Protein 6O3Y (pdb70)

Organism: Saccharomyces cerevisiae (strain ATCC 204508 / S288c) (NCBI:txid559292)

Secondary structure (DSSP, 8-state):
--HHHHHHHHHGGGG-SSS--HHHHHHHHHHHHH-GGGHHHHHHHHHHHHHHS-GGGHHHHHHHHHHHHHHHHHHHHHHT---TTSTTSHHHHHHHHHHHHHHHHHHHHHTS-HHHHHHHHHHHHHHHHHT-S-HHHHHHHHHHH--/--HHHHHHHHHHGGG-SSS--HHHHHHHHHHHHH-GGGHHHHHHHHHHHHHHS-GGGHHHHHHHHHHHHHHHHHH---TTSHHHHHHHHHTTHHHHHHHHHHHS-HHHHHHHHHHHHHHHHH-SS-HHHHHHHHHH-/--HHHHHHHHHGGGGSSSS--HHHHHHHHHHHHH-GGGHHHHHHHHHHHHHHS-GGGHHHHHHHHHHHHHHHHHHHHHTT---TTSSSSHHHHHHHHHHHHHHHHHHHHHTS-HHHHHHHHHHHHHHHHHT-S-HHHHHHHHHHT-/--PPP--/------/--PPP--

Foldseek 3Di:
DDVVVLVVLQVVLLVPPQLDDVVSLVVLQVVCVVQLQPNVVVLVVLVVCLVDHDLSNNLNSVVSCVSNLVVLVVVCVVVVDCPCPDRSHSNVSLNVCQVCVLVSLVSNCVSHDPVSVVVVVVVLVVCCVSVSYDVVSSVVVCVVRPD/DDVVVLVVLLVCLLVPPQLDDPVSLVVLQVRCVVQLQQVPVVLVVLLVCLVDPALNNNLRSVVSCVSNLVVLVVVVCPGSHSVVSLVVCQVCVLVSLLVNCVSHDPVSVVVVVVVLVVCCVVVSYPVVSSCVSVVVD/DDVVVLLVLLVCLLVPPQSDDPVSLVVNQVVCVVQLQQLVVVLVSLVVSLVPHDLSNNLNSVVSVVRNLVVLLVVCVVVVDCPCCDGSHSNVSLVVCQVCVLVSLCSNCVSYDPVSVVVSVVVLVVCCVSVSHPNVSSCVVVVPRD/DDDDDPD/DDDDDD/DDDDDDD

Sequence (450 aa):
MDFQNFVATLESFKDLKSGISGSRIKKLTTYALDHIDIESKIISLIIDYSRLCPDSHKLGSLYIIDSIGRAYLDETRSNSNSSSNKPGTCAHAINTLGEVIQELLSDAIAKSNQDHKEKIRMLLDIWDRSGLFQKSYLNAIRSKCFAMDFQNFVATLESFKDLKSGISGSRIKKLTTYALDHIDIESKIISLIIDYSRLCPDSHKLGSLYIIDSIGRAYLDETRKPGTCAHAINTLGEVIQELLSDAIAKSNQDHKEKIRMLLDIWDRSGLFQKSYLNAIRSKCMDFQNFVATLESFKDLKSGISGSRIKKLTTYALDHIDIESKIISLIIDYSRLCPDSHKLGSLYIIDSIGRAYLDETRSNSNSSSNKPGTCAHAINTLGEVIQELLSDAIAKSNQDHKEKIRMLLDIWDRSGLFQKSYLNAIRSKCFEDPYDLNEDPYDLEDPYDLN

Nearest PDB structures (foldseek):
  6o3y-assembly3_C  TM=1.007E+00  e=1.760E-20  Saccharomyces cerevisiae
  6o3w-assembly1_A  TM=9.894E-01  e=4.766E-18  Saccharomyces cerevisiae
  6o3w-assembly2_B  TM=9.946E-01  e=2.378E-17  Saccharomyces cerevisiae
  3clj-assembly1_A  TM=9.641E-01  e=4.154E-15  unclassified
  6gc3-assembly1_A  TM=9.021E-01  e=4.304E-14  Saccharomyces cerevisiae S288C

B-factor: mean 40.86, std 17.45, range [3.85, 123.14]

InterPro domains:
  IPR000504 RNA recognition motif domain [PF00076] (341-396)
  IPR000504 RNA recognition motif domain [PS50102] (339-409)
  IPR000504 RNA recognition motif domain [SM00360] (340-405)
  IPR006569 CID domain [PF04818] (20-144)
  IPR006569 CID domain [PS51391] (1-153)
  IPR006569 CID domain [SM00582] (9-150)
  IPR008942 ENTH/VHS [G3DSA:1.25.40.90] (5-160)
  IPR008942 ENTH/VHS [SSF48464] (10-152)
  IPR012677 Nucleotide-binding alpha-beta plait domain superfamily [G3DSA:3.30.70.330] (330-415)
  IPR034894 Nrd1/Seb1, RNA recognition motif [cd12331] (336-412)
  IPR035979 RNA-binding domain superfamily [SSF54928] (332-414)
  IPR048892 Nrd1/Seb1, domain 2 [PF21380] (407-462)

Solvent-accessible surface area: 21138 Å² total; per-residue (Å²): 107,40,32,118,66,0,33,50,12,4,109,26,0,148,110,48,196,37,0,23,6,15,67,76,1,150,112,0,18,57,8,0,49,40,47,0,28,52,0,57,110,0,1,52,47,1,6,49,32,2,105,143,14,69,74,56,11,2,1,0,1,0,8,0,0,0,18,0,0,38,19,0,15,88,32,21,151,87,18,103,45,99,21,47,125,112,95,12,2,5,10,43,0,20,60,35,0,10,134,26,0,66,87,5,0,55,43,0,8,69,91,11,93,146,78,27,58,90,84,0,80,74,0,0,58,41,0,52,221,25,28,6,6,117,98,63,80,2,73,51,8,63,88,185,53,20,127,97,80,23,86,63,0,6,56,14,1,44,39,0,104,129,44,202,40,1,22,5,12,70,80,1,152,94,0,18,70,8,0,59,93,58,29,112,72,0,50,106,0,0,35,4,2,9,1,9,3,23,21,6,40,70,56,12,2,1,1,1,0,10,1,0,0,20,0,0,62,20,0,21,94,107,68,188,148,104,26,56,15,42,50,0,21,86,34,0,9,92,29,0,18,48,4,1,60,40,0,17,77,63,11,92,141,74,25,65,80,72,1,140,70,0,8,67,39,0,58,217,27,32,9,4,52,64,7,12,4,40,14,15,83,86,143,89,124,38,15,91,77,0,7,51,24,0,43,33,0,100,119,39,193,27,0,15,3,16,54,70,2,145,107,0,19,69,10,0,57,97,54,43,106,52,0,53,93,0,0,31,0,1,8,4,9,2,20,21,4,39,58,64,12,6,0,0,0,0,11,0,0,0,19,1,0,50,18,0,14,85,62,18,147,89,92,110,60,101,50,42,126,136,93,29,26,12,9,34,0,18,56,45,0,6,112,27,0,70,45,4,0,30,26,0,16,79,105,21,95,135,83,27,57,90,77,0,81,82,0,0,56,41,0,51,230,25,31,7,4,109,119,58,40,1,72,53,4,73,99,132,32,64,167,64,84,31,106,57,150,167,65,75,42,127,97,160,62,94,38,124,50,162

Structure (mmCIF, N/CA/C/O backbone):
data_6O3Y
#
_entry.id   6O3Y
#
_cell.length_a   98.671
_cell.length_b   103.046
_cell.length_c   115.365
_cell.angle_alpha   90.00
_cell.angle_beta   90.00
_cell.angle_gamma   90.00
#
_symmetry.space_group_name_H-M   'C 2 2 21'
#
loop_
_entity.id
_entity.type
_entity.pdbx_description
1 polymer 'Protein NRD1'
2 polymer 'Helicase SEN1'
3 non-polymer 'CHLORIDE ION'
#
loop_
_atom_site.group_PDB
_atom_site.id
_atom_site.type_symbol
_atom_site.label_atom_id
_atom_site.label_alt_id
_atom_site.label_comp_id
_atom_site.label_asym_id
_atom_site.label_entity_id
_atom_site.label_seq_id
_atom_site.pdbx_PDB_ins_code
_atom_site.Cartn_x
_atom_site.Cartn_y
_atom_site.Cartn_z
_atom_site.occupancy
_atom_site.B_iso_or_equiv
_atom_site.auth_seq_id
_atom_site.auth_comp_id
_atom_site.auth_asym_id
_atom_site.auth_atom_id
_atom_site.pdbx_PDB_model_num
ATOM 1 N N . MET A 1 21 ? 44.780 124.254 0.287 1.00 24.60 5 MET A N 1
ATOM 2 C CA . MET A 1 21 ? 45.290 122.888 0.343 1.00 24.79 5 MET A CA 1
ATOM 3 C C . MET A 1 21 ? 44.194 121.969 -0.170 1.00 30.70 5 MET A C 1
ATOM 4 O O . MET A 1 21 ? 43.066 122.030 0.303 1.00 31.74 5 MET A O 1
ATOM 9 N N . ASP A 1 22 ? 44.499 121.140 -1.157 1.00 35.87 6 ASP A N 1
ATOM 10 C CA . ASP A 1 22 ? 43.522 120.203 -1.678 1.00 30.39 6 ASP A CA 1
ATOM 11 C C . ASP A 1 22 ? 44.089 118.801 -1.548 1.00 30.47 6 ASP A C 1
ATOM 12 O O . ASP A 1 22 ? 45.235 118.608 -1.136 1.00 35.08 6 ASP A O 1
ATOM 17 N N . PHE A 1 23 ? 43.277 117.815 -1.927 1.00 31.02 7 PHE A N 1
ATOM 18 C CA . PHE A 1 23 ? 43.644 116.442 -1.639 1.00 17.27 7 PHE A CA 1
ATOM 19 C C . PHE A 1 23 ? 44.979 116.098 -2.254 1.00 24.79 7 PHE A C 1
ATOM 20 O O . PHE A 1 23 ? 45.710 115.257 -1.722 1.00 30.55 7 PHE A O 1
ATOM 28 N N . GLN A 1 24 ? 45.331 116.747 -3.358 1.00 23.99 8 GLN A N 1
ATOM 29 C CA . GLN A 1 24 ? 46.623 116.443 -3.957 1.00 29.88 8 GLN A CA 1
ATOM 30 C C . GLN A 1 24 ? 47.758 116.883 -3.045 1.00 30.79 8 GLN A C 1
ATOM 31 O O . GLN A 1 24 ? 48.807 116.230 -3.013 1.00 18.92 8 GLN A O 1
ATOM 37 N N . ASN A 1 25 ? 47.544 117.930 -2.239 1.00 25.42 9 ASN A N 1
ATOM 38 C CA . ASN A 1 25 ? 48.591 118.314 -1.311 1.00 26.65 9 ASN A CA 1
ATOM 39 C C . ASN A 1 25 ? 48.635 117.384 -0.124 1.00 34.69 9 ASN A C 1
ATOM 40 O O . ASN A 1 25 ? 49.725 117.136 0.403 1.00 32.68 9 ASN A O 1
ATOM 45 N N . PHE A 1 26 ? 47.506 116.749 0.203 1.00 33.56 10 PHE A N 1
ATOM 46 C CA . PHE A 1 26 ? 47.524 115.707 1.217 1.00 15.30 10 PHE A CA 1
ATOM 47 C C . PHE A 1 26 ? 48.333 114.522 0.711 1.00 33.35 10 PHE A C 1
ATOM 48 O O . PHE A 1 26 ? 49.247 114.045 1.389 1.00 33.98 10 PHE A O 1
ATOM 56 N N . VAL A 1 27 ? 48.069 114.093 -0.522 1.00 25.52 11 VAL A N 1
ATOM 57 C CA . VAL A 1 27 ? 48.844 112.997 -1.086 1.00 18.95 11 VAL A CA 1
ATOM 58 C C . VAL A 1 27 ? 50.301 113.404 -1.162 1.00 40.24 11 VAL A C 1
ATOM 59 O O . VAL A 1 27 ? 51.188 112.724 -0.631 1.00 41.62 11 VAL A O 1
ATOM 63 N N . ALA A 1 28 ? 50.559 114.578 -1.739 1.00 30.98 12 ALA A N 1
ATOM 64 C CA . ALA A 1 28 ? 51.933 115.033 -1.912 1.00 24.37 12 ALA A CA 1
ATOM 65 C C . ALA A 1 28 ? 52.631 115.157 -0.573 1.00 19.16 12 ALA A C 1
ATOM 66 O O . ALA A 1 28 ? 53.764 114.697 -0.417 1.00 13.05 12 ALA A O 1
ATOM 68 N N . THR A 1 29 ? 51.953 115.766 0.412 1.00 13.95 13 THR A N 1
ATOM 69 C CA . THR A 1 29 ? 52.526 115.866 1.756 1.00 25.46 13 THR A CA 1
ATOM 70 C C . THR A 1 29 ? 52.887 114.491 2.283 1.00 20.06 13 THR A C 1
ATOM 71 O O . THR A 1 29 ? 54.027 114.241 2.690 1.00 16.52 13 THR A O 1
ATOM 75 N N . LEU A 1 30 ? 51.932 113.568 2.200 1.00 15.17 14 LEU A N 1
ATOM 76 C CA . LEU A 1 30 ? 52.128 112.210 2.671 1.00 12.24 14 LEU A CA 1
ATOM 77 C C . LEU A 1 30 ? 53.167 111.475 1.837 1.00 38.71 14 LEU A C 1
ATOM 78 O O . LEU A 1 30 ? 53.914 110.648 2.368 1.00 36.75 14 LEU A O 1
ATOM 83 N N . GLU A 1 31 ? 53.243 111.768 0.535 1.00 30.36 15 GLU A N 1
ATOM 84 C CA . GLU A 1 31 ? 54.273 111.151 -0.296 1.00 20.82 15 GLU A CA 1
ATOM 85 C C . GLU A 1 31 ? 55.652 111.636 0.096 1.00 15.51 15 GLU A C 1
ATOM 86 O O . GLU A 1 31 ? 56.639 110.926 -0.113 1.00 10.64 15 GLU A O 1
ATOM 92 N N . SER A 1 32 ? 55.743 112.852 0.633 1.00 26.64 16 SER A N 1
ATOM 93 C CA . SER A 1 32 ? 57.041 113.411 0.964 1.00 23.84 16 SER A CA 1
ATOM 94 C C . SER A 1 32 ? 57.607 112.837 2.243 1.00 22.94 16 SER A C 1
ATOM 95 O O . SER A 1 32 ? 58.795 113.032 2.499 1.00 25.46 16 SER A O 1
ATOM 98 N N . PHE A 1 33 ? 56.832 112.060 3.008 1.00 21.57 17 PHE A N 1
ATOM 99 C CA . PHE A 1 33 ? 57.450 111.462 4.182 1.00 17.10 17 PHE A CA 1
ATOM 100 C C . PHE A 1 33 ? 58.508 110.455 3.783 1.00 24.21 17 PHE A C 1
ATOM 101 O O . PHE A 1 33 ? 59.316 110.055 4.625 1.00 49.45 17 PHE A O 1
ATOM 109 N N . LYS A 1 34 ? 58.552 110.083 2.512 1.00 11.09 18 LYS A N 1
ATOM 110 C CA . LYS A 1 34 ? 59.515 109.096 2.055 1.00 16.55 18 LYS A CA 1
ATOM 111 C C . LYS A 1 34 ? 60.918 109.657 1.975 1.00 21.77 18 LYS A C 1
ATOM 112 O O . LYS A 1 34 ? 61.867 108.881 2.097 1.00 32.20 18 LYS A O 1
ATOM 118 N N . ASP A 1 35 ? 61.076 110.986 1.857 1.00 31.18 19 ASP A N 1
ATOM 119 C CA . ASP A 1 35 ? 62.400 111.613 1.863 1.00 49.95 19 ASP A CA 1
ATOM 120 C C . ASP A 1 35 ? 62.909 111.927 3.264 1.00 32.00 19 ASP A C 1
ATOM 121 O O . ASP A 1 35 ? 64.012 112.454 3.398 1.00 28.85 19 ASP A O 1
ATOM 126 N N . LEU A 1 36 ? 62.166 111.579 4.302 1.00 28.56 20 LEU A N 1
ATOM 127 C CA . LEU A 1 36 ? 62.557 111.841 5.680 1.00 18.35 20 LEU A CA 1
ATOM 128 C C . LEU A 1 36 ? 63.200 110.582 6.241 1.00 13.12 20 LEU A C 1
ATOM 129 O O . LEU A 1 36 ? 62.558 109.530 6.280 1.00 14.14 20 LEU A O 1
ATOM 134 N N . LYS A 1 37 ? 64.458 110.696 6.690 1.00 17.82 21 LYS A N 1
ATOM 135 C CA . LYS A 1 37 ? 65.180 109.534 7.222 1.00 22.94 21 LYS A CA 1
ATOM 136 C C . LYS A 1 37 ? 64.393 108.847 8.338 1.00 23.41 21 LYS A C 1
ATOM 137 O O . LYS A 1 37 ? 64.235 107.620 8.337 1.00 26.45 21 LYS A O 1
ATOM 143 N N . SER A 1 38 ? 63.888 109.638 9.296 1.00 15.12 22 SER A N 1
ATOM 144 C CA . SER A 1 38 ? 63.122 109.120 10.426 1.00 16.69 22 SER A CA 1
ATOM 145 C C . SER A 1 38 ? 61.730 108.644 10.036 1.00 36.37 22 SER A C 1
ATOM 146 O O . SER A 1 38 ? 61.212 107.698 10.642 1.00 59.82 22 SER A O 1
ATOM 149 N N . GLY A 1 39 ? 61.097 109.305 9.072 1.00 39.04 23 GLY A N 1
ATOM 150 C CA . GLY A 1 39 ? 59.692 109.121 8.799 1.00 8.09 23 GLY A CA 1
ATOM 151 C C . GLY A 1 39 ? 58.785 109.924 9.691 1.00 34.96 23 GLY A C 1
ATOM 152 O O . GLY A 1 39 ? 57.580 109.664 9.710 1.00 41.60 23 GLY A O 1
ATOM 153 N N . ILE A 1 40 ? 59.323 110.908 10.414 1.00 30.12 24 ILE A N 1
ATOM 154 C CA . ILE A 1 40 ? 58.580 111.670 11.416 1.00 22.93 24 ILE A CA 1
ATOM 155 C C . ILE A 1 40 ? 58.769 113.155 11.152 1.00 32.62 24 ILE A C 1
ATOM 156 O O . ILE A 1 40 ? 59.904 113.627 11.050 1.00 46.09 24 ILE A O 1
ATOM 161 N N . SER A 1 41 ? 57.657 113.890 11.076 1.00 29.24 25 SER A N 1
ATOM 162 C CA . SER A 1 41 ? 57.666 115.343 10.945 1.00 16.15 25 SER A CA 1
ATOM 163 C C . SER A 1 41 ? 56.380 115.864 11.567 1.00 32.87 25 SER A C 1
ATOM 164 O O . SER A 1 41 ? 55.293 115.660 11.019 1.00 42.33 25 SER A O 1
ATOM 167 N N . GLY A 1 42 ? 56.502 116.527 12.709 1.00 11.82 26 GLY A N 1
ATOM 168 C CA . GLY A 1 42 ? 55.320 116.995 13.395 1.00 12.36 26 GLY A CA 1
ATOM 169 C C . GLY A 1 42 ? 54.576 118.078 12.657 1.00 28.24 26 GLY A C 1
ATOM 170 O O . GLY A 1 42 ? 53.365 118.234 12.843 1.00 33.99 26 GLY A O 1
ATOM 171 N N . SER A 1 43 ? 55.296 118.907 11.900 1.00 20.80 27 SER A N 1
ATOM 172 C CA . SER A 1 43 ? 54.630 119.957 11.131 1.00 28.44 27 SER A CA 1
ATOM 173 C C . SER A 1 43 ? 53.726 119.349 10.079 1.00 14.06 27 SER A C 1
ATOM 174 O O . SER A 1 43 ? 52.573 119.760 9.926 1.00 14.61 27 SER A O 1
ATOM 177 N N . ARG A 1 44 ? 54.224 118.339 9.377 1.00 14.23 28 ARG A N 1
ATOM 178 C CA . ARG A 1 44 ? 53.450 117.725 8.307 1.00 24.31 28 ARG A CA 1
ATOM 179 C C . ARG A 1 44 ? 52.309 116.874 8.860 1.00 31.42 28 ARG A C 1
ATOM 180 O O . ARG A 1 44 ? 51.235 116.803 8.249 1.00 34.05 28 ARG A O 1
ATOM 188 N N . ILE A 1 45 ? 52.520 116.215 10.000 1.00 13.10 29 ILE A N 1
ATOM 189 C CA . ILE A 1 45 ? 51.410 115.525 10.643 1.00 13.14 29 ILE A CA 1
ATOM 190 C C . ILE A 1 45 ? 50.369 116.546 11.076 1.00 13.89 29 ILE A C 1
ATOM 191 O O . ILE A 1 45 ? 49.168 116.264 11.076 1.00 27.76 29 ILE A O 1
ATOM 196 N N . LYS A 1 46 ? 50.810 117.741 11.465 1.00 14.22 30 LYS A N 1
ATOM 197 C CA . LYS A 1 46 ? 49.869 118.787 11.841 1.00 14.96 30 LYS A CA 1
ATOM 198 C C . LYS A 1 46 ? 49.153 119.342 10.615 1.00 31.55 30 LYS A C 1
ATOM 199 O O . LYS A 1 46 ? 47.992 119.751 10.705 1.00 40.81 30 LYS A O 1
ATOM 205 N N . LYS A 1 47 ? 49.803 119.307 9.453 1.00 21.58 31 LYS A N 1
ATOM 206 C CA . LYS A 1 47 ? 49.127 119.668 8.214 1.00 20.90 31 LYS A CA 1
ATOM 207 C C . LYS A 1 47 ? 48.073 118.639 7.854 1.00 17.25 31 LYS A C 1
ATOM 208 O O . LYS A 1 47 ? 46.914 118.986 7.579 1.00 20.83 31 LYS A O 1
ATOM 214 N N . LEU A 1 48 ? 48.459 117.360 7.879 1.00 15.07 32 LEU A N 1
ATOM 215 C CA . LEU A 1 48 ? 47.524 116.291 7.556 1.00 14.98 32 LEU A CA 1
ATOM 216 C C . LEU A 1 48 ? 46.303 116.343 8.456 1.00 17.82 32 LEU A C 1
ATOM 217 O O . LEU A 1 48 ? 45.160 116.344 7.975 1.00 15.80 32 LEU A O 1
ATOM 222 N N . THR A 1 49 ? 46.541 116.473 9.767 1.00 27.52 33 THR A N 1
ATOM 223 C CA . THR A 1 49 ? 45.469 116.477 10.761 1.00 15.59 33 THR A CA 1
ATOM 224 C C . THR A 1 49 ? 44.543 117.675 10.588 1.00 28.76 33 THR A C 1
ATOM 225 O O . THR A 1 49 ? 43.312 117.538 10.664 1.00 20.24 33 THR A O 1
ATOM 229 N N . THR A 1 50 ? 45.111 118.873 10.399 1.00 16.72 34 THR A N 1
ATOM 230 C CA . THR A 1 50 ? 44.252 120.011 10.122 1.00 17.52 34 THR A CA 1
ATOM 231 C C . THR A 1 50 ? 43.419 119.730 8.897 1.00 23.16 34 THR A C 1
ATOM 232 O O . THR A 1 50 ? 42.197 119.932 8.919 1.00 18.29 34 THR A O 1
ATOM 236 N N . TYR A 1 51 ? 44.052 119.162 7.852 1.00 19.12 35 TYR A N 1
ATOM 237 C CA . TYR A 1 51 ? 43.303 118.832 6.652 1.00 20.60 35 TYR A CA 1
ATOM 238 C C . TYR A 1 51 ? 42.237 117.804 6.972 1.00 29.92 35 TYR A C 1
ATOM 239 O O . TYR A 1 51 ? 41.075 117.956 6.572 1.00 47.96 35 TYR A O 1
ATOM 248 N N . ALA A 1 52 ? 42.599 116.786 7.749 1.00 23.73 36 ALA A N 1
ATOM 249 C CA . ALA A 1 52 ? 41.629 115.764 8.127 1.00 34.03 36 ALA A CA 1
ATOM 250 C C . ALA A 1 52 ? 40.442 116.357 8.885 1.00 29.21 36 ALA A C 1
ATOM 251 O O . ALA A 1 52 ? 39.313 115.866 8.758 1.00 32.74 36 ALA A O 1
ATOM 253 N N . LEU A 1 53 ? 40.664 117.419 9.644 1.00 17.80 37 LEU A N 1
ATOM 254 C CA . LEU A 1 53 ? 39.576 118.060 10.368 1.00 28.56 37 LEU A CA 1
ATOM 255 C C . LEU A 1 53 ? 38.718 118.936 9.467 1.00 30.87 37 LEU A C 1
ATOM 256 O O . LEU A 1 53 ? 37.566 119.219 9.816 1.00 23.24 37 LEU A O 1
ATOM 261 N N . ASP A 1 54 ? 39.260 119.391 8.330 1.00 29.82 38 ASP A N 1
ATOM 262 C CA . ASP A 1 54 ? 38.498 120.190 7.377 1.00 24.82 38 ASP A CA 1
ATOM 263 C C . ASP A 1 54 ? 37.873 119.371 6.270 1.00 38.36 38 ASP A C 1
ATOM 264 O O . ASP A 1 54 ? 37.132 119.935 5.459 1.00 51.14 38 ASP A O 1
ATOM 269 N N . HIS A 1 55 ? 38.157 118.077 6.180 1.00 30.03 39 HIS A N 1
ATOM 270 C CA . HIS A 1 55 ? 37.613 117.333 5.064 1.00 28.23 39 HIS A CA 1
ATOM 271 C C . HIS A 1 55 ? 37.065 115.994 5.510 1.00 29.02 39 HIS A C 1
ATOM 272 O O . HIS A 1 55 ? 37.259 114.970 4.857 1.00 37.53 39 HIS A O 1
ATOM 279 N N . ILE A 1 56 ? 36.306 116.015 6.610 1.00 24.26 40 ILE A N 1
ATOM 280 C CA . ILE A 1 56 ? 35.620 114.806 7.054 1.00 29.92 40 ILE A CA 1
ATOM 281 C C . ILE A 1 56 ? 34.609 114.340 6.010 1.00 38.06 40 ILE A C 1
ATOM 282 O O . ILE A 1 56 ? 34.316 113.136 5.906 1.00 32.21 40 ILE A O 1
ATOM 287 N N . ASP A 1 57 ? 34.099 115.269 5.188 1.00 33.59 41 ASP A N 1
ATOM 288 C CA . ASP A 1 57 ? 33.161 114.894 4.139 1.00 30.71 41 ASP A CA 1
ATOM 289 C C . ASP A 1 57 ? 33.787 113.891 3.183 1.00 33.52 41 ASP A C 1
ATOM 290 O O . ASP A 1 57 ? 33.070 113.094 2.564 1.00 42.61 41 ASP A O 1
ATOM 295 N N . ILE A 1 58 ? 35.115 113.920 3.051 1.00 44.80 42 ILE A N 1
ATOM 296 C CA . ILE A 1 58 ? 35.865 112.881 2.348 1.00 18.47 42 ILE A CA 1
ATOM 297 C C . ILE A 1 58 ? 36.779 112.176 3.336 1.00 40.39 42 ILE A C 1
ATOM 298 O O . ILE A 1 58 ? 37.985 112.071 3.105 1.00 50.10 42 ILE A O 1
ATOM 303 N N . GLU A 1 59 ? 36.242 111.682 4.447 1.00 31.20 43 GLU A N 1
ATOM 304 C CA . GLU A 1 59 ? 37.165 111.008 5.350 1.00 20.86 43 GLU A CA 1
ATOM 305 C C . GLU A 1 59 ? 37.532 109.621 4.854 1.00 29.21 43 GLU A C 1
ATOM 306 O O . GLU A 1 59 ? 38.616 109.136 5.190 1.00 37.67 43 GLU A O 1
ATOM 312 N N . SER A 1 60 ? 36.659 108.965 4.071 1.00 22.06 44 SER A N 1
ATOM 313 C CA . SER A 1 60 ? 36.915 107.574 3.684 1.00 19.39 44 SER A CA 1
ATOM 314 C C . SER A 1 60 ? 38.152 107.482 2.826 1.00 25.75 44 SER A C 1
ATOM 315 O O . SER A 1 60 ? 38.864 106.476 2.837 1.00 32.23 44 SER A O 1
ATOM 318 N N . LYS A 1 61 ? 38.415 108.543 2.096 1.00 17.94 45 LYS A N 1
ATOM 319 C CA . LYS A 1 61 ? 39.526 108.642 1.172 1.00 18.19 45 LYS A CA 1
ATOM 320 C C . LYS A 1 61 ? 40.813 108.933 1.917 1.00 15.14 45 LYS A C 1
ATOM 321 O O . LYS A 1 61 ? 41.834 108.272 1.715 1.00 19.07 45 LYS A O 1
ATOM 327 N N . ILE A 1 62 ? 40.737 109.868 2.847 1.00 15.41 46 ILE A N 1
ATOM 328 C CA . ILE A 1 62 ? 41.823 110.153 3.767 1.00 15.01 46 ILE A CA 1
ATOM 329 C C . ILE A 1 62 ? 42.200 108.913 4.579 1.00 14.35 46 ILE A C 1
ATOM 330 O O . ILE A 1 62 ? 43.380 108.604 4.749 1.00 16.34 46 ILE A O 1
ATOM 335 N N . ILE A 1 63 ? 41.192 108.175 5.053 1.00 17.16 47 ILE A N 1
ATOM 336 C CA . ILE A 1 63 ? 41.458 107.051 5.954 1.00 13.87 47 ILE A CA 1
ATOM 337 C C . ILE A 1 63 ? 42.181 105.928 5.238 1.00 13.26 47 ILE A C 1
ATOM 338 O O . ILE A 1 63 ? 43.188 105.407 5.743 1.00 33.94 47 ILE A O 1
ATOM 343 N N . SER A 1 64 ? 41.673 105.474 4.088 1.00 22.92 48 SER A N 1
ATOM 344 C CA . SER A 1 64 ? 42.367 104.369 3.430 1.00 19.60 48 SER A CA 1
ATOM 345 C C . SER A 1 64 ? 43.737 104.809 2.945 1.00 12.50 48 SER A C 1
ATOM 346 O O . SER A 1 64 ? 44.671 104.007 2.921 1.00 15.98 48 SER A O 1
ATOM 349 N N . LEU A 1 65 ? 43.898 106.068 2.578 1.00 12.90 49 LEU A N 1
ATOM 350 C CA . LEU A 1 65 ? 45.242 106.526 2.265 1.00 12.60 49 LEU A CA 1
ATOM 351 C C . LEU A 1 65 ? 46.163 106.379 3.482 1.00 12.08 49 LEU A C 1
ATOM 352 O O . LEU A 1 65 ? 47.187 105.706 3.408 1.00 11.49 49 LEU A O 1
ATOM 357 N N . ILE A 1 66 ? 45.804 106.938 4.640 1.00 17.25 50 ILE A N 1
ATOM 358 C CA . ILE A 1 66 ? 46.729 106.750 5.776 1.00 19.61 50 ILE A CA 1
ATOM 359 C C . ILE A 1 66 ? 46.784 105.296 6.243 1.00 21.96 50 ILE A C 1
ATOM 360 O O . ILE A 1 66 ? 47.781 104.881 6.838 1.00 10.68 50 ILE A O 1
ATOM 365 N N . ILE A 1 67 ? 45.724 104.507 6.012 1.00 22.54 51 ILE A N 1
ATOM 366 C CA . ILE A 1 67 ? 45.774 103.076 6.297 1.00 10.85 51 ILE A CA 1
ATOM 367 C C . ILE A 1 67 ? 46.739 102.383 5.356 1.00 19.18 51 ILE A C 1
ATOM 368 O O . ILE A 1 67 ? 47.555 101.547 5.766 1.00 13.86 51 ILE A O 1
ATOM 373 N N . ASP A 1 68 ? 46.640 102.697 4.067 1.00 22.08 52 ASP A N 1
ATOM 374 C CA . ASP A 1 68 ? 47.506 102.046 3.101 1.00 10.18 52 ASP A CA 1
ATOM 375 C C . ASP A 1 68 ? 48.941 102.509 3.264 1.00 9.80 52 ASP A C 1
ATOM 376 O O . ASP A 1 68 ? 49.878 101.712 3.105 1.00 9.22 52 ASP A O 1
ATOM 381 N N . TYR A 1 69 ? 49.139 103.759 3.649 1.00 10.11 53 TYR A N 1
ATOM 382 C CA . TYR A 1 69 ? 50.507 104.223 3.808 1.00 9.77 53 TYR A CA 1
ATOM 383 C C . TYR A 1 69 ? 51.236 103.405 4.865 1.00 12.18 53 TYR A C 1
ATOM 384 O O . TYR A 1 69 ? 52.390 102.996 4.664 1.00 21.00 53 TYR A O 1
ATOM 393 N N . SER A 1 70 ? 50.554 103.085 5.969 1.00 12.68 54 SER A N 1
ATOM 394 C CA . SER A 1 70 ? 51.202 102.258 6.983 1.00 10.05 54 SER A CA 1
ATOM 395 C C . SER A 1 70 ? 51.534 100.861 6.447 1.00 11.44 54 SER A C 1
ATOM 396 O O . SER A 1 70 ? 52.613 100.333 6.721 1.00 7.47 54 SER A O 1
ATOM 399 N N . ARG A 1 71 ? 50.652 100.267 5.636 1.00 21.44 55 ARG A N 1
ATOM 400 C CA . ARG A 1 71 ? 50.975 98.966 5.040 1.00 17.74 55 ARG A CA 1
ATOM 401 C C . ARG A 1 71 ? 52.199 99.045 4.103 1.00 18.33 55 ARG A C 1
ATOM 402 O O . ARG A 1 71 ? 52.945 98.072 3.986 1.00 16.78 55 ARG A O 1
ATOM 410 N N . LEU A 1 72 ? 52.433 100.170 3.422 1.00 10.14 56 LEU A N 1
ATOM 411 C CA . LEU A 1 72 ? 53.401 100.144 2.327 1.00 19.73 56 LEU A CA 1
ATOM 412 C C . LEU A 1 72 ? 54.700 100.898 2.587 1.00 21.80 56 LEU A C 1
ATOM 413 O O . LEU A 1 72 ? 55.664 100.699 1.842 1.00 30.47 56 LEU A O 1
ATOM 418 N N . CYS A 1 73 ? 54.781 101.727 3.619 1.00 20.57 57 CYS A N 1
ATOM 419 C CA . CYS A 1 73 ? 55.980 102.530 3.807 1.00 22.64 57 CYS A CA 1
ATOM 420 C C . CYS A 1 73 ? 57.142 101.635 4.209 1.00 36.94 57 CYS A C 1
ATOM 421 O O . CYS A 1 73 ? 56.955 100.455 4.523 1.00 49.10 57 CYS A O 1
ATOM 424 N N . PRO A 1 74 ? 58.367 102.150 4.146 1.00 33.56 58 PRO A N 1
ATOM 425 C CA . PRO A 1 74 ? 59.528 101.376 4.619 1.00 35.24 58 PRO A CA 1
ATOM 426 C C . PRO A 1 74 ? 59.473 101.063 6.112 1.00 37.86 58 PRO A C 1
ATOM 427 O O . PRO A 1 74 ? 58.673 101.609 6.878 1.00 38.78 58 PRO A O 1
ATOM 431 N N . ASP A 1 75 ? 60.394 100.173 6.518 1.00 37.35 59 ASP A N 1
ATOM 432 C CA . ASP A 1 75 ? 60.408 99.607 7.870 1.00 26.55 59 ASP A CA 1
ATOM 433 C C . ASP A 1 75 ? 60.711 100.637 8.960 1.00 29.43 59 ASP A C 1
ATOM 434 O O . ASP A 1 75 ? 60.089 100.608 10.027 1.00 43.83 59 ASP A O 1
ATOM 439 N N . SER A 1 76 ? 61.690 101.514 8.749 1.00 22.93 60 SER A N 1
ATOM 440 C CA . SER A 1 76 ? 62.023 102.501 9.773 1.00 28.02 60 SER A CA 1
ATOM 441 C C . SER A 1 76 ? 60.979 103.604 9.895 1.00 35.31 60 SER A C 1
ATOM 442 O O . SER A 1 76 ? 61.064 104.421 10.821 1.00 34.51 60 SER A O 1
ATOM 445 N N . HIS A 1 77 ? 59.989 103.622 9.005 1.00 28.77 61 HIS A N 1
ATOM 446 C CA . HIS A 1 77 ? 58.964 104.650 8.944 1.00 22.58 61 HIS A CA 1
ATOM 447 C C . HIS A 1 77 ? 57.660 104.233 9.590 1.00 10.48 61 HIS A C 1
ATOM 448 O O . HIS A 1 77 ? 56.741 105.061 9.700 1.00 14.18 61 HIS A O 1
ATOM 455 N N . LYS A 1 78 ? 57.557 102.972 10.013 1.00 14.65 62 LYS A N 1
ATOM 456 C CA . LYS A 1 78 ? 56.274 102.430 10.453 1.00 22.20 62 LYS A CA 1
ATOM 457 C C . LYS A 1 78 ? 55.760 103.095 11.709 1.00 19.75 62 LYS A C 1
ATOM 458 O O . LYS A 1 78 ? 54.544 103.197 11.886 1.00 37.15 62 LYS A O 1
ATOM 464 N N . LEU A 1 79 ? 56.658 103.581 12.571 1.00 18.29 63 LEU A N 1
ATOM 465 C CA . LEU A 1 79 ? 56.227 104.329 13.746 1.00 7.08 63 LEU A CA 1
ATOM 466 C C . LEU A 1 79 ? 55.514 105.609 13.333 1.00 21.07 63 LEU A C 1
ATOM 467 O O . LEU A 1 79 ? 54.390 105.879 13.772 1.00 8.25 63 LEU A O 1
ATOM 472 N N . GLY A 1 80 ? 56.134 106.388 12.443 1.00 21.25 64 GLY A N 1
ATOM 473 C CA . GLY A 1 80 ? 55.498 107.601 11.959 1.00 12.35 64 GLY A CA 1
ATOM 474 C C . GLY A 1 80 ? 54.187 107.354 11.231 1.00 22.18 64 GLY A C 1
ATOM 475 O O . GLY A 1 80 ? 53.276 108.186 11.288 1.00 24.40 64 GLY A O 1
ATOM 476 N N . SER A 1 81 ? 54.043 106.202 10.572 1.00 27.18 65 SER A N 1
ATOM 477 C CA . SER A 1 81 ? 52.733 105.905 10.006 1.00 19.92 65 SER A CA 1
ATOM 478 C C . SER A 1 81 ? 51.710 105.814 11.116 1.00 9.30 65 SER A C 1
ATOM 479 O O . SER A 1 81 ? 50.604 106.347 11.001 1.00 18.71 65 SER A O 1
ATOM 482 N N . LEU A 1 82 ? 52.067 105.133 12.202 1.00 8.87 66 LEU A N 1
ATOM 483 C CA . LEU A 1 82 ? 51.208 105.045 13.379 1.00 32.91 66 LEU A CA 1
ATOM 484 C C . LEU A 1 82 ? 51.113 106.367 14.147 1.00 42.36 66 LEU A C 1
ATOM 485 O O . LEU A 1 82 ? 50.156 106.554 14.904 1.00 45.31 66 LEU A O 1
ATOM 490 N N . TYR A 1 83 ? 52.093 107.267 14.010 1.00 9.53 67 TYR A N 1
ATOM 491 C CA . TYR A 1 83 ? 51.924 108.614 14.543 1.00 10.06 67 TYR A CA 1
ATOM 492 C C . TYR A 1 83 ? 50.861 109.386 13.785 1.00 10.75 67 TYR A C 1
ATOM 493 O O . TYR A 1 83 ? 50.033 110.074 14.391 1.00 32.04 67 TYR A O 1
ATOM 502 N N . ILE A 1 84 ? 50.834 109.248 12.459 1.00 30.26 68 ILE A N 1
ATOM 503 C CA . ILE A 1 84 ? 49.828 109.935 11.654 1.00 20.29 68 ILE A CA 1
ATOM 504 C C . ILE A 1 84 ? 48.437 109.433 12.012 1.00 11.72 68 ILE A C 1
ATOM 505 O O . ILE A 1 84 ? 47.481 110.209 12.095 1.00 12.35 68 ILE A O 1
ATOM 510 N N . ILE A 1 85 ? 48.294 108.121 12.170 1.00 11.28 69 ILE A N 1
ATOM 511 C CA . ILE A 1 85 ? 47.030 107.554 12.624 1.00 15.47 69 ILE A CA 1
ATOM 512 C C . ILE A 1 85 ? 46.678 108.059 14.012 1.00 19.60 69 ILE A C 1
ATOM 513 O O . ILE A 1 85 ? 45.523 108.389 14.294 1.00 12.30 69 ILE A O 1
ATOM 518 N N . ASP A 1 86 ? 47.665 108.121 14.907 1.00 26.45 70 ASP A N 1
ATOM 519 C CA . ASP A 1 86 ? 47.363 108.617 16.239 1.00 16.21 70 ASP A CA 1
ATOM 520 C C . ASP A 1 86 ? 46.884 110.057 16.182 1.00 17.81 70 ASP A C 1
ATOM 521 O O . ASP A 1 86 ? 45.926 110.426 16.878 1.00 18.99 70 ASP A O 1
ATOM 526 N N . SER A 1 87 ? 47.497 110.874 15.320 1.00 25.53 71 SER A N 1
ATOM 527 C CA . SER A 1 87 ? 47.182 112.303 15.282 1.00 15.83 71 SER A CA 1
ATOM 528 C C . SER A 1 87 ? 45.785 112.563 14.737 1.00 23.45 71 SER A C 1
ATOM 529 O O . SER A 1 87 ? 45.006 113.321 15.330 1.00 26.20 71 SER A O 1
ATOM 532 N N . ILE A 1 88 ? 45.458 111.952 13.596 1.00 26.50 72 ILE A N 1
ATOM 533 C CA . ILE A 1 88 ? 44.134 112.084 12.997 1.00 16.95 72 ILE A CA 1
ATOM 534 C C . ILE A 1 88 ? 43.114 111.305 13.808 1.00 18.62 72 ILE A C 1
ATOM 535 O O . ILE A 1 88 ? 41.978 111.753 14.009 1.00 18.18 72 ILE A O 1
ATOM 540 N N . GLY A 1 89 ? 43.496 110.112 14.258 1.00 13.70 73 GLY A N 1
ATOM 541 C CA . GLY A 1 89 ? 42.580 109.318 15.050 1.00 26.57 73 GLY A CA 1
ATOM 542 C C . GLY A 1 89 ? 42.163 110.012 16.325 1.00 32.11 73 GLY A C 1
ATOM 543 O O . GLY A 1 89 ? 40.974 110.064 16.653 1.00 33.63 73 GLY A O 1
ATOM 544 N N . ARG A 1 90 ? 43.109 110.638 17.028 1.00 26.87 74 ARG A N 1
ATOM 545 C CA . ARG A 1 90 ? 42.723 111.279 18.279 1.00 24.97 74 ARG A CA 1
ATOM 546 C C . ARG A 1 90 ? 42.079 112.645 18.093 1.00 26.89 74 ARG A C 1
ATOM 547 O O . ARG A 1 90 ? 41.381 113.104 18.995 1.00 23.98 74 ARG A O 1
ATOM 555 N N . ALA A 1 91 ? 42.240 113.286 16.940 1.00 30.06 75 ALA A N 1
ATOM 556 C CA . ALA A 1 91 ? 41.458 114.494 16.703 1.00 18.77 75 ALA A CA 1
ATOM 557 C C . ALA A 1 91 ? 40.041 114.142 16.272 1.00 16.53 75 ALA A C 1
ATOM 558 O O . ALA A 1 91 ? 39.083 114.796 16.684 1.00 22.83 75 ALA A O 1
ATOM 560 N N . TYR A 1 92 ? 39.875 113.109 15.451 1.00 16.21 76 TYR A N 1
ATOM 561 C CA . TYR A 1 92 ? 38.517 112.684 15.154 1.00 25.82 76 TYR A CA 1
ATOM 562 C C . TYR A 1 92 ? 37.840 112.195 16.422 1.00 21.03 76 TYR A C 1
ATOM 563 O O . TYR A 1 92 ? 36.643 112.424 16.628 1.00 26.07 76 TYR A O 1
ATOM 572 N N . LEU A 1 93 ? 38.604 111.543 17.300 1.00 16.11 77 LEU A N 1
ATOM 573 C CA . LEU A 1 93 ? 38.027 111.040 18.532 1.00 16.15 77 LEU A CA 1
ATOM 574 C C . LEU A 1 93 ? 37.607 112.183 19.451 1.00 24.72 77 LEU A C 1
ATOM 575 O O . LEU A 1 93 ? 36.579 112.086 20.132 1.00 17.14 77 LEU A O 1
ATOM 580 N N . ASP A 1 94 ? 38.369 113.284 19.453 1.00 16.85 78 ASP A N 1
ATOM 581 C CA . ASP A 1 94 ? 37.992 114.469 20.208 1.00 17.46 78 ASP A CA 1
ATOM 582 C C . ASP A 1 94 ? 36.778 115.181 19.633 1.00 33.86 78 ASP A C 1
ATOM 583 O O . ASP A 1 94 ? 36.164 115.982 20.337 1.00 42.16 78 ASP A O 1
ATOM 588 N N . GLU A 1 95 ? 36.422 114.933 18.377 1.00 21.56 79 GLU A N 1
ATOM 589 C CA . GLU A 1 95 ? 35.198 115.522 17.853 1.00 25.29 79 GLU A CA 1
ATOM 590 C C . GLU A 1 95 ? 33.966 114.735 18.291 1.00 28.80 79 GLU A C 1
ATOM 591 O O . GLU A 1 95 ? 32.932 115.339 18.605 1.00 36.96 79 GLU A O 1
ATOM 597 N N . THR A 1 96 ? 34.033 113.392 18.299 1.00 25.98 80 THR A N 1
ATOM 598 C CA . THR A 1 96 ? 32.826 112.629 18.622 1.00 24.78 80 THR A CA 1
ATOM 599 C C . THR A 1 96 ? 32.408 112.807 20.067 1.00 37.43 80 THR A C 1
ATOM 600 O O . THR A 1 96 ? 31.213 112.708 20.374 1.00 37.54 80 THR A O 1
ATOM 604 N N . ARG A 1 97 ? 33.333 113.212 20.923 1.00 41.17 81 ARG A N 1
ATOM 605 C CA . ARG A 1 97 ? 33.008 113.434 22.317 1.00 37.13 81 ARG A CA 1
ATOM 606 C C . ARG A 1 97 ? 32.534 114.855 22.549 1.00 40.78 81 ARG A C 1
ATOM 607 O O . ARG A 1 97 ? 31.716 115.082 23.448 1.00 46.91 81 ARG A O 1
ATOM 615 N N . SER A 1 98 ? 32.966 115.796 21.707 1.00 33.86 82 SER A N 1
ATOM 616 C CA . SER A 1 98 ? 32.393 117.133 21.716 1.00 36.06 82 SER A CA 1
ATOM 617 C C . SER A 1 98 ? 31.061 117.189 21.003 1.00 40.56 82 SER A C 1
ATOM 618 O O . SER A 1 98 ? 30.274 118.103 21.269 1.00 43.81 82 SER A O 1
ATOM 621 N N . ASN A 1 99 ? 30.781 116.223 20.123 1.00 40.06 83 ASN A N 1
ATOM 622 C CA . ASN A 1 99 ? 29.574 116.255 19.310 1.00 42.34 83 ASN A CA 1
ATOM 623 C C . ASN A 1 99 ? 28.623 115.087 19.543 1.00 35.97 83 ASN A C 1
ATOM 624 O O . ASN A 1 99 ? 27.507 115.119 19.009 1.00 25.80 83 ASN A O 1
ATOM 629 N N . SER A 1 100 ? 29.019 114.075 20.322 1.00 35.94 84 SER A N 1
ATOM 630 C CA . SER A 1 100 ? 28.107 113.018 20.752 1.00 41.84 84 SER A CA 1
ATOM 631 C C . SER A 1 100 ? 27.501 112.286 19.562 1.00 49.02 84 SER A C 1
ATOM 632 O O . SER A 1 100 ? 26.277 112.154 19.454 1.00 57.14 84 SER A O 1
ATOM 635 N N . ASN A 1 101 ? 28.353 111.830 18.657 1.00 47.61 85 ASN A N 1
ATOM 636 C CA . ASN A 1 101 ? 27.933 111.086 17.486 1.00 49.12 85 ASN A CA 1
ATOM 637 C C . ASN A 1 101 ? 28.632 109.734 17.536 1.00 55.48 85 ASN A C 1
ATOM 638 O O . ASN A 1 101 ? 29.781 109.637 17.982 1.00 45.73 85 ASN A O 1
ATOM 643 N N . SER A 1 102 ? 27.920 108.687 17.123 1.00 63.42 86 SER A N 1
ATOM 644 C CA . SER A 1 102 ? 28.478 107.337 17.013 1.00 60.20 86 SER A CA 1
ATOM 645 C C . SER A 1 102 ? 27.975 106.666 15.733 1.00 63.85 86 SER A C 1
ATOM 646 O O . SER A 1 102 ? 27.462 105.546 15.748 1.00 69.17 86 SER A O 1
ATOM 649 N N . SER A 1 103 ? 28.083 107.446 14.682 1.00 57.21 87 SER A N 1
ATOM 650 C CA . SER A 1 103 ? 27.626 107.109 13.384 1.00 59.71 87 SER A CA 1
ATOM 651 C C . SER A 1 103 ? 28.505 106.118 12.738 1.00 55.76 87 SER A C 1
ATOM 652 O O . SER A 1 103 ? 28.628 106.108 11.558 1.00 58.82 87 SER A O 1
ATOM 655 N N . SER A 1 104 ? 29.092 105.249 13.525 1.00 48.50 88 SER A N 1
ATOM 656 C CA . SER A 1 104 ? 29.976 104.220 13.026 1.00 57.98 88 SER A CA 1
ATOM 657 C C . SER A 1 104 ? 29.553 103.588 11.703 1.00 48.44 88 SER A C 1
ATOM 658 O O . SER A 1 104 ? 30.314 102.954 10.993 1.00 43.29 88 SER A O 1
ATOM 661 N N . ASN A 1 105 ? 28.311 103.795 11.367 1.00 30.00 89 ASN A N 1
ATOM 662 C CA . ASN A 1 105 ? 27.766 103.273 10.155 1.00 30.00 89 ASN A CA 1
ATOM 663 C C . ASN A 1 105 ? 27.646 104.274 9.000 1.00 30.00 89 ASN A C 1
ATOM 664 O O . ASN A 1 105 ? 27.308 103.877 7.924 1.00 30.00 89 ASN A O 1
ATOM 669 N N . LYS A 1 106 ? 27.893 105.555 9.205 1.00 42.06 90 LYS A N 1
ATOM 670 C CA . LYS A 1 106 ? 27.645 106.543 8.175 1.00 55.37 90 LYS A CA 1
ATOM 671 C C . LYS A 1 106 ? 28.810 107.098 7.491 1.00 52.52 90 LYS A C 1
ATOM 672 O O . LYS A 1 106 ? 29.560 107.753 8.092 1.00 49.72 90 LYS A O 1
ATOM 678 N N . PRO A 1 107 ? 28.995 106.883 6.216 1.00 45.76 91 PRO A N 1
ATOM 679 C CA . PRO A 1 107 ? 30.229 107.504 5.731 1.00 43.39 91 PRO A CA 1
ATOM 680 C C . PRO A 1 107 ? 30.231 109.010 5.904 1.00 50.36 91 PRO A C 1
ATOM 681 O O . PRO A 1 107 ? 29.196 109.644 6.116 1.00 55.80 91 PRO A O 1
ATOM 685 N N . GLY A 1 108 ? 31.431 109.579 5.812 1.00 49.61 92 GLY A N 1
ATOM 686 C CA . GLY A 1 108 ? 31.610 111.006 5.964 1.00 40.35 92 GLY A CA 1
ATOM 687 C C . GLY A 1 108 ? 31.540 111.500 7.380 1.00 33.22 92 GLY A C 1
ATOM 688 O O . GLY A 1 108 ? 31.286 112.690 7.589 1.00 23.97 92 GLY A O 1
ATOM 689 N N . THR A 1 109 ? 31.772 110.621 8.360 1.00 39.18 93 THR A N 1
ATOM 690 C CA . THR A 1 109 ? 31.696 110.969 9.768 1.00 19.04 93 THR A CA 1
ATOM 691 C C . THR A 1 109 ? 32.973 110.563 10.486 1.00 31.54 93 THR A C 1
ATOM 692 O O . THR A 1 109 ? 33.675 109.639 10.071 1.00 37.76 93 THR A O 1
ATOM 696 N N . CYS A 1 110 ? 33.263 111.262 11.587 1.00 26.35 94 CYS A N 1
ATOM 697 C CA . CYS A 1 110 ? 34.416 110.897 12.402 1.00 27.85 94 CYS A CA 1
ATOM 698 C C . CYS A 1 110 ? 34.214 109.534 13.043 1.00 39.41 94 CYS A C 1
ATOM 699 O O . CYS A 1 110 ? 35.168 108.754 13.178 1.00 38.56 94 CYS A O 1
ATOM 702 N N . ALA A 1 111 ? 32.977 109.227 13.441 1.00 29.63 95 ALA A N 1
ATOM 703 C CA . ALA A 1 111 ? 32.736 107.916 14.019 1.00 17.38 95 ALA A CA 1
ATOM 704 C C . ALA A 1 111 ? 33.111 106.816 13.037 1.00 22.44 95 ALA A C 1
ATOM 705 O O . ALA A 1 111 ? 33.815 105.871 13.408 1.00 16.77 95 ALA A O 1
ATOM 707 N N . HIS A 1 112 ? 32.723 106.966 11.762 1.00 29.95 96 HIS A N 1
ATOM 708 C CA . HIS A 1 112 ? 33.038 105.960 10.752 1.00 16.70 96 HIS A CA 1
ATOM 709 C C . HIS A 1 112 ? 34.542 105.782 10.580 1.00 16.44 96 HIS A C 1
ATOM 710 O O . HIS A 1 112 ? 35.041 104.653 10.518 1.00 15.41 96 HIS A O 1
ATOM 717 N N . ALA A 1 113 ? 35.282 106.893 10.508 1.00 19.37 97 ALA A N 1
ATOM 718 C CA . ALA A 1 113 ? 36.725 106.818 10.275 1.00 15.42 97 ALA A CA 1
ATOM 719 C C . ALA A 1 113 ? 37.432 106.020 11.351 1.00 14.81 97 ALA A C 1
ATOM 720 O O . ALA A 1 113 ? 38.300 105.191 11.046 1.00 20.46 97 ALA A O 1
ATOM 722 N N . ILE A 1 114 ? 37.126 106.299 12.625 1.00 14.98 98 ILE A N 1
ATOM 723 C CA . ILE A 1 114 ? 37.740 105.538 13.710 1.00 14.42 98 ILE A CA 1
ATOM 724 C C . ILE A 1 114 ? 37.314 104.087 13.620 1.00 14.12 98 ILE A C 1
ATOM 725 O O . ILE A 1 114 ? 38.130 103.171 13.775 1.00 13.47 98 ILE A O 1
ATOM 730 N N . ASN A 1 115 ? 36.047 103.848 13.307 1.00 14.60 99 ASN A N 1
ATOM 731 C CA . ASN A 1 115 ? 35.627 102.469 13.127 1.00 28.88 99 ASN A CA 1
ATOM 732 C C . ASN A 1 115 ? 36.440 101.805 12.019 1.00 32.42 99 ASN A C 1
ATOM 733 O O . ASN A 1 115 ? 36.860 100.651 12.153 1.00 42.96 99 ASN A O 1
ATOM 738 N N . THR A 1 116 ? 36.692 102.529 10.925 1.00 45.31 100 THR A N 1
ATOM 739 C CA . THR A 1 116 ? 37.531 101.994 9.854 1.00 13.52 100 THR A CA 1
ATOM 740 C C . THR A 1 116 ? 38.963 101.746 10.308 1.00 12.82 100 THR A C 1
ATOM 741 O O . THR A 1 116 ? 39.538 100.695 10.019 1.00 12.27 100 THR A O 1
ATOM 745 N N . LEU A 1 117 ? 39.580 102.703 10.996 1.00 12.84 101 LEU A N 1
ATOM 746 C CA . LEU A 1 117 ? 40.944 102.437 11.461 1.00 18.92 101 LEU A CA 1
ATOM 747 C C . LEU A 1 117 ? 40.986 101.251 12.421 1.00 24.25 101 LEU A C 1
ATOM 748 O O . LEU A 1 117 ? 41.949 100.480 12.420 1.00 21.52 101 LEU A O 1
ATOM 753 N N . GLY A 1 118 ? 39.944 101.082 13.237 1.00 21.98 102 GLY A N 1
ATOM 754 C CA . GLY A 1 118 ? 39.955 100.014 14.221 1.00 14.55 102 GLY A CA 1
ATOM 755 C C . GLY A 1 118 ? 39.920 98.620 13.620 1.00 14.54 102 GLY A C 1
ATOM 756 O O . GLY A 1 118 ? 40.600 97.712 14.110 1.00 18.66 102 GLY A O 1
ATOM 757 N N . GLU A 1 119 ? 39.137 98.432 12.547 1.00 14.97 103 GLU A N 1
ATOM 758 C CA . GLU A 1 119 ? 39.017 97.120 11.920 1.00 11.30 103 GLU A CA 1
ATOM 759 C C . GLU A 1 119 ? 40.346 96.604 11.358 1.00 21.94 103 GLU A C 1
ATOM 760 O O . GLU A 1 119 ? 40.473 95.398 11.120 1.00 44.70 103 GLU A O 1
ATOM 766 N N . VAL A 1 120 ? 41.338 97.477 11.171 1.00 10.48 104 VAL A N 1
ATOM 767 C CA . VAL A 1 120 ? 42.633 97.116 10.592 1.00 9.88 104 VAL A CA 1
ATOM 768 C C . VAL A 1 120 ? 43.808 97.417 11.518 1.00 9.45 104 VAL A C 1
ATOM 769 O O . VAL A 1 120 ? 44.958 97.238 11.098 1.00 8.96 104 VAL A O 1
ATOM 773 N N . ILE A 1 121 ? 43.572 97.903 12.736 1.00 15.24 105 ILE A N 1
ATOM 774 C CA . ILE A 1 121 ? 44.691 98.371 13.552 1.00 9.29 105 ILE A CA 1
ATOM 775 C C . ILE A 1 121 ? 45.580 97.230 14.030 1.00 8.56 105 ILE A C 1
ATOM 776 O O . ILE A 1 121 ? 46.797 97.399 14.157 1.00 55.79 105 ILE A O 1
ATOM 781 N N . GLN A 1 122 ? 45.024 96.062 14.304 1.00 14.18 106 GLN A N 1
ATOM 782 C CA . GLN A 1 122 ? 45.882 94.957 14.727 1.00 15.15 106 GLN A CA 1
ATOM 783 C C . GLN A 1 122 ? 46.854 94.561 13.616 1.00 16.30 106 GLN A C 1
ATOM 784 O O . GLN A 1 122 ? 48.061 94.417 13.847 1.00 14.58 106 GLN A O 1
ATOM 790 N N . GLU A 1 123 ? 46.340 94.345 12.402 1.00 23.04 107 GLU A N 1
ATOM 791 C CA . GLU A 1 123 ? 47.233 93.980 11.305 1.00 20.69 107 GLU A CA 1
ATOM 792 C C . GLU A 1 123 ? 48.303 95.037 11.132 1.00 18.79 107 GLU A C 1
ATOM 793 O O . GLU A 1 123 ? 49.467 94.708 10.889 1.00 19.38 107 GLU A O 1
ATOM 799 N N . LEU A 1 124 ? 47.944 96.311 11.343 1.00 35.48 108 LEU A N 1
ATOM 800 C CA . LEU A 1 124 ? 48.941 97.369 11.227 1.00 7.49 108 LEU A CA 1
ATOM 801 C C . LEU A 1 124 ? 49.957 97.289 12.359 1.00 32.19 108 LEU A C 1
ATOM 802 O O . LEU A 1 124 ? 51.153 97.518 12.146 1.00 24.83 108 LEU A O 1
ATOM 807 N N . LEU A 1 125 ? 49.496 96.976 13.573 1.00 24.95 109 LEU A N 1
ATOM 808 C CA . LEU A 1 125 ? 50.384 96.922 14.734 1.00 14.37 109 LEU A CA 1
ATOM 809 C C . LEU A 1 125 ? 51.305 95.705 14.693 1.00 13.39 109 LEU A C 1
ATOM 810 O O . LEU A 1 125 ? 52.523 95.829 14.906 1.00 5.51 109 LEU A O 1
ATOM 815 N N . SER A 1 126 ? 50.758 94.518 14.398 1.00 7.28 110 SER A N 1
ATOM 816 C CA . SER A 1 126 ? 51.639 93.364 14.283 1.00 10.11 110 SER A CA 1
ATOM 817 C C . SER A 1 126 ? 52.766 93.658 13.297 1.00 20.73 110 SER A C 1
ATOM 818 O O . SER A 1 126 ? 53.934 93.399 13.597 1.00 28.82 110 SER A O 1
ATOM 821 N N . ASP A 1 127 ? 52.438 94.264 12.140 1.00 16.01 111 ASP A N 1
ATOM 822 C CA . ASP A 1 127 ? 53.442 94.551 11.113 1.00 5.03 111 ASP A CA 1
ATOM 823 C C . ASP A 1 127 ? 54.408 95.655 11.539 1.00 23.90 111 ASP A C 1
ATOM 824 O O . ASP A 1 127 ? 55.607 95.581 11.260 1.00 27.15 111 ASP A O 1
ATOM 829 N N . ALA A 1 128 ? 53.908 96.685 12.218 1.00 24.28 112 ALA A N 1
ATOM 830 C CA . ALA A 1 128 ? 54.767 97.795 12.627 1.00 16.05 112 ALA A CA 1
ATOM 831 C C . ALA A 1 128 ? 55.731 97.386 13.727 1.00 12.79 112 ALA A C 1
ATOM 832 O O . ALA A 1 128 ? 56.893 97.818 13.741 1.00 4.68 112 ALA A O 1
ATOM 834 N N . ILE A 1 129 ? 55.239 96.625 14.707 1.00 4.81 113 ILE A N 1
ATOM 835 C CA . ILE A 1 129 ? 56.128 96.153 15.762 1.00 39.38 113 ILE A CA 1
ATOM 836 C C . ILE A 1 129 ? 57.125 95.159 15.186 1.00 33.36 113 ILE A C 1
ATOM 837 O O . ILE A 1 129 ? 58.309 95.170 15.535 1.00 32.97 113 ILE A O 1
ATOM 842 N N . ALA A 1 130 ? 56.683 94.351 14.229 1.00 19.70 114 ALA A N 1
ATOM 843 C CA . ALA A 1 130 ? 57.520 93.301 13.668 1.00 12.76 114 ALA A CA 1
ATOM 844 C C . ALA A 1 130 ? 58.723 93.874 12.947 1.00 13.36 114 ALA A C 1
ATOM 845 O O . ALA A 1 130 ? 59.837 93.365 13.091 1.00 19.47 114 ALA A O 1
ATOM 847 N N . LYS A 1 131 ? 58.519 94.945 12.180 1.00 22.07 115 LYS A N 1
ATOM 848 C CA . LYS A 1 131 ? 59.527 95.503 11.286 1.00 22.95 115 LYS A CA 1
ATOM 849 C C . LYS A 1 131 ? 60.262 96.685 11.885 1.00 18.87 115 LYS A C 1
ATOM 850 O O . LYS A 1 131 ? 61.044 97.334 11.181 1.00 13.25 115 LYS A O 1
ATOM 856 N N . SER A 1 132 ? 60.053 96.972 13.165 1.00 22.62 116 SER A N 1
ATOM 857 C CA . SER A 1 132 ? 60.780 98.056 13.795 1.00 22.07 116 SER A CA 1
ATOM 858 C C . SER A 1 132 ? 61.972 97.480 14.539 1.00 30.53 116 SER A C 1
ATOM 859 O O . SER A 1 132 ? 62.065 96.272 14.778 1.00 23.90 116 SER A O 1
ATOM 862 N N . ASN A 1 133 ? 62.918 98.357 14.846 1.00 23.14 117 ASN A N 1
ATOM 863 C CA . ASN A 1 133 ? 64.026 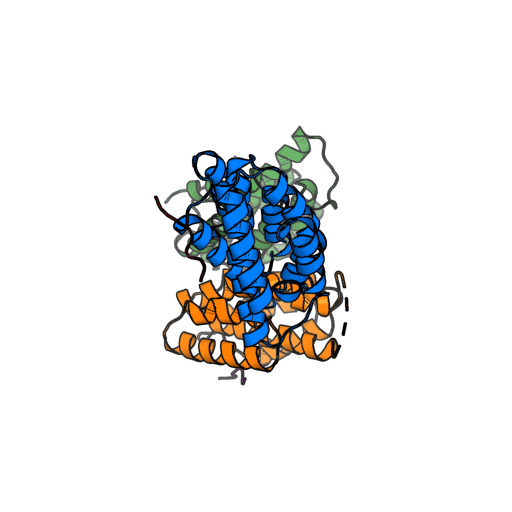98.007 15.717 1.00 24.61 117 ASN A CA 1
ATOM 864 C C . ASN A 1 133 ? 63.634 98.287 17.170 1.00 29.34 117 ASN A C 1
ATOM 865 O O . ASN A 1 133 ? 62.596 98.892 17.445 1.00 40.25 117 ASN A O 1
ATOM 870 N N . GLN A 1 134 ? 64.499 97.876 18.102 1.00 25.21 118 GLN A N 1
ATOM 871 C CA . GLN A 1 134 ? 64.181 97.992 19.527 1.00 33.57 118 GLN A CA 1
ATOM 872 C C . GLN A 1 134 ? 63.755 99.412 19.923 1.00 37.10 118 GLN A C 1
ATOM 873 O O . GLN A 1 134 ? 62.776 99.595 20.662 1.00 27.36 118 GLN A O 1
ATOM 879 N N . ASP A 1 135 ? 64.460 100.431 19.434 1.00 34.97 119 ASP A N 1
ATOM 880 C CA . ASP A 1 135 ? 64.059 101.797 19.738 1.00 23.82 119 ASP A CA 1
ATOM 881 C C . ASP A 1 135 ? 62.609 102.041 19.346 1.00 31.78 119 ASP A C 1
ATOM 882 O O . ASP A 1 135 ? 61.770 102.369 20.190 1.00 30.62 119 ASP A O 1
ATOM 887 N N . HIS A 1 136 ? 62.283 101.811 18.069 1.00 28.22 120 HIS A N 1
ATOM 888 C CA . HIS A 1 136 ? 60.928 102.068 17.582 1.00 25.48 120 HIS A CA 1
ATOM 889 C C . HIS A 1 136 ? 59.909 101.110 18.174 1.00 20.97 120 HIS A C 1
ATOM 890 O O . HIS A 1 136 ? 58.735 101.479 18.304 1.00 25.50 120 HIS A O 1
ATOM 897 N N . LYS A 1 137 ? 60.308 99.868 18.481 1.00 17.42 121 LYS A N 1
ATOM 898 C CA . LYS A 1 137 ? 59.397 98.964 19.183 1.00 20.03 121 LYS A CA 1
ATOM 899 C C . LYS A 1 137 ? 58.975 99.557 20.516 1.00 20.71 121 LYS A C 1
ATOM 900 O O . LYS A 1 137 ? 57.818 99.413 20.931 1.00 22.77 121 LYS A O 1
ATOM 906 N N . GLU A 1 138 ? 59.899 100.238 21.202 1.00 13.63 122 GLU A N 1
ATOM 907 C CA . GLU A 1 138 ? 59.544 100.892 22.460 1.00 24.29 122 GLU A CA 1
ATOM 908 C C . GLU A 1 138 ? 58.479 101.955 22.245 1.00 33.75 122 GLU A C 1
ATOM 909 O O . GLU A 1 138 ? 57.445 101.951 22.919 1.00 38.51 122 GLU A O 1
ATOM 915 N N . LYS A 1 139 ? 58.692 102.846 21.269 1.00 31.70 123 LYS A N 1
ATOM 916 C CA . LYS A 1 139 ? 57.766 103.953 21.055 1.00 11.85 123 LYS A CA 1
ATOM 917 C C . LYS A 1 139 ? 56.390 103.477 20.630 1.00 15.13 123 LYS A C 1
ATOM 918 O O . LYS A 1 139 ? 55.395 104.178 20.845 1.00 21.51 123 LYS A O 1
ATOM 924 N N . ILE A 1 140 ? 56.309 102.286 20.048 1.00 11.22 124 ILE A N 1
ATOM 925 C CA . ILE A 1 140 ? 55.011 101.725 19.730 1.00 18.04 124 ILE A CA 1
ATOM 926 C C . ILE A 1 140 ? 54.296 101.307 20.999 1.00 25.52 124 ILE A C 1
ATOM 927 O O . ILE A 1 140 ? 53.061 101.330 21.058 1.00 42.21 124 ILE A O 1
ATOM 932 N N . ARG A 1 141 ? 55.054 100.850 22.006 1.00 18.64 125 ARG A N 1
ATOM 933 C CA . ARG A 1 141 ? 54.496 100.553 23.329 1.00 14.25 125 ARG A CA 1
ATOM 934 C C . ARG A 1 141 ? 53.905 101.802 23.981 1.00 12.16 125 ARG A C 1
ATOM 935 O O . ARG A 1 141 ? 52.781 101.777 24.503 1.00 7.09 125 ARG A O 1
ATOM 943 N N . MET A 1 142 ? 54.621 102.922 23.892 1.00 6.83 126 MET A N 1
ATOM 944 C CA . MET A 1 142 ? 54.088 104.188 24.370 1.00 18.76 126 MET A CA 1
ATOM 945 C C . MET A 1 142 ? 52.778 104.514 23.681 1.00 23.16 126 MET A C 1
ATOM 946 O O . MET A 1 142 ? 51.824 104.953 24.330 1.00 8.56 126 MET A O 1
ATOM 951 N N . LEU A 1 143 ? 52.700 104.255 22.372 1.00 39.55 127 LEU A N 1
ATOM 952 C CA . LEU A 1 143 ? 51.465 104.497 21.639 1.00 19.33 127 LEU A CA 1
ATOM 953 C C . LEU A 1 143 ? 50.339 103.605 22.138 1.00 14.64 127 LEU A C 1
ATOM 954 O O . LEU A 1 143 ? 49.213 104.071 22.335 1.00 27.33 127 LEU A O 1
ATOM 959 N N . LEU A 1 144 ? 50.618 102.314 22.343 1.00 17.72 128 LEU A N 1
ATOM 960 C CA . LEU A 1 144 ? 49.600 101.429 22.909 1.00 20.55 128 LEU A CA 1
ATOM 961 C C . LEU A 1 144 ? 49.068 101.931 24.241 1.00 27.32 128 LEU A C 1
ATOM 962 O O . LEU A 1 144 ? 47.899 101.695 24.552 1.00 33.93 128 LEU A O 1
ATOM 967 N N . ASP A 1 145 ? 49.896 102.626 25.036 1.00 30.88 129 ASP A N 1
ATOM 968 C CA . ASP A 1 145 ? 49.428 103.112 26.338 1.00 13.85 129 ASP A CA 1
ATOM 969 C C . ASP A 1 145 ? 48.432 104.252 26.161 1.00 10.70 129 ASP A C 1
ATOM 970 O O . ASP A 1 145 ? 47.307 104.185 26.660 1.00 13.22 129 ASP A O 1
ATOM 975 N N . ILE A 1 146 ? 48.805 105.277 25.393 1.00 9.80 130 ILE A N 1
ATOM 976 C CA . ILE A 1 146 ? 47.900 106.392 25.136 1.00 10.54 130 ILE A CA 1
ATOM 977 C C . ILE A 1 146 ? 46.579 105.907 24.550 1.00 33.83 130 ILE A C 1
ATOM 978 O O . ILE A 1 146 ? 45.505 106.326 24.993 1.00 39.38 130 ILE A O 1
ATOM 983 N N . TRP A 1 147 ? 46.627 105.032 23.544 1.00 10.53 131 TRP A N 1
ATOM 984 C CA . TRP A 1 147 ? 45.363 104.569 22.970 1.00 10.86 131 TRP A CA 1
ATOM 985 C C . TRP A 1 147 ? 44.558 103.788 23.994 1.00 31.67 131 TRP A C 1
ATOM 986 O O . TRP A 1 147 ? 43.328 103.886 24.028 1.00 31.18 131 TRP A O 1
ATOM 997 N N . ASP A 1 148 ? 45.239 103.039 24.858 1.00 22.20 132 ASP A N 1
ATOM 998 C CA . ASP A 1 148 ? 44.539 102.301 25.892 1.00 10.44 132 ASP A CA 1
ATOM 999 C C . ASP A 1 148 ? 43.832 103.242 26.843 1.00 32.77 132 ASP A C 1
ATOM 1000 O O . ASP A 1 148 ? 42.731 102.952 27.321 1.00 55.45 132 ASP A O 1
ATOM 1005 N N . ARG A 1 149 ? 44.412 104.402 27.063 1.00 18.93 133 ARG A N 1
ATOM 1006 C CA . ARG A 1 149 ? 43.891 105.345 28.021 1.00 11.81 133 ARG A CA 1
ATOM 1007 C C . ARG A 1 149 ? 42.902 106.322 27.391 1.00 29.71 133 ARG A C 1
ATOM 1008 O O . ARG A 1 149 ? 41.918 106.704 28.031 1.00 44.15 133 ARG A O 1
ATOM 1016 N N . SER A 1 150 ? 43.086 106.640 26.118 1.00 20.48 134 SER A N 1
ATOM 1017 C CA . SER A 1 150 ? 42.219 107.550 25.391 1.00 13.21 134 SER A CA 1
ATOM 1018 C C . SER A 1 150 ? 40.916 106.906 24.989 1.00 13.50 134 SER A C 1
ATOM 1019 O O . SER A 1 150 ? 39.924 107.612 24.769 1.00 14.16 134 SER A O 1
ATOM 1022 N N . GLY A 1 151 ? 40.902 105.586 24.859 1.00 13.04 135 GLY A N 1
ATOM 1023 C CA . GLY A 1 151 ? 39.756 104.923 24.272 1.00 13.28 135 GLY A CA 1
ATOM 1024 C C . GLY A 1 151 ? 39.690 104.956 22.758 1.00 13.30 135 GLY A C 1
ATOM 1025 O O . GLY A 1 151 ? 38.615 104.708 22.205 1.00 13.67 135 GLY A O 1
ATOM 1026 N N . LEU A 1 152 ? 40.784 105.310 22.068 1.00 12.96 136 LEU A N 1
ATOM 1027 C CA . LEU A 1 152 ? 40.729 105.441 20.612 1.00 28.62 136 LEU A CA 1
ATOM 1028 C C . LEU A 1 152 ? 40.303 104.136 19.939 1.00 35.66 136 LEU A C 1
ATOM 1029 O O . LEU A 1 152 ? 39.380 104.128 19.121 1.00 23.42 136 LEU A O 1
ATOM 1034 N N . PHE A 1 153 ? 40.929 103.017 20.301 1.00 12.12 137 PHE A N 1
ATOM 1035 C CA . PHE A 1 153 ? 40.594 101.728 19.717 1.00 11.93 137 PHE A CA 1
ATOM 1036 C C . PHE A 1 153 ? 40.114 100.760 20.791 1.00 19.60 137 PHE A C 1
ATOM 1037 O O . PHE A 1 153 ? 40.413 100.935 21.977 1.00 35.08 137 PHE A O 1
ATOM 1045 N N . GLN A 1 154 ? 39.359 99.734 20.374 1.00 19.65 138 GLN A N 1
ATOM 1046 C CA . GLN A 1 154 ? 38.808 98.783 21.342 1.00 29.97 138 GLN A CA 1
ATOM 1047 C C . GLN A 1 154 ? 39.931 98.143 22.126 1.00 29.87 138 GLN A C 1
ATOM 1048 O O . GLN A 1 154 ? 40.916 97.662 21.550 1.00 23.63 138 GLN A O 1
ATOM 1054 N N . LYS A 1 155 ? 39.762 98.136 23.452 1.00 43.23 139 LYS A N 1
ATOM 1055 C CA . LYS A 1 155 ? 40.842 97.701 24.321 1.00 13.52 139 LYS A CA 1
ATOM 1056 C C . LYS A 1 155 ? 41.204 96.241 24.075 1.00 9.88 139 LYS A C 1
ATOM 1057 O O . LYS A 1 155 ? 42.377 95.859 24.198 1.00 9.27 139 LYS A O 1
ATOM 1063 N N . SER A 1 156 ? 40.214 95.425 23.699 1.00 10.07 140 SER A N 1
ATOM 1064 C CA . SER A 1 156 ? 40.473 94.022 23.398 1.00 9.55 140 SER A CA 1
ATOM 1065 C C . SER A 1 156 ? 41.453 93.873 22.244 1.00 26.81 140 SER A C 1
ATOM 1066 O O . SER A 1 156 ? 42.278 92.954 22.239 1.00 34.52 140 SER A O 1
ATOM 1069 N N . TYR A 1 157 ? 41.364 94.756 21.242 1.00 13.14 141 TYR A N 1
ATOM 1070 C CA . TYR A 1 157 ? 42.283 94.685 20.114 1.00 16.47 141 TYR A CA 1
ATOM 1071 C C . TYR A 1 157 ? 43.691 94.995 20.577 1.00 8.47 141 TYR A C 1
ATOM 1072 O O . TYR A 1 157 ? 44.632 94.264 20.260 1.00 17.72 141 TYR A O 1
ATOM 1081 N N . LEU A 1 158 ? 43.861 96.087 21.324 1.00 18.61 142 LEU A N 1
ATOM 1082 C CA . LEU A 1 158 ? 45.194 96.415 21.838 1.00 37.33 142 LEU A CA 1
ATOM 1083 C C . LEU A 1 158 ? 45.737 95.330 22.768 1.00 34.33 142 LEU A C 1
ATOM 1084 O O . LEU A 1 158 ? 46.932 95.020 22.708 1.00 18.99 142 LEU A O 1
ATOM 1089 N N . ASN A 1 159 ? 44.873 94.696 23.576 1.00 34.86 143 ASN A N 1
ATOM 1090 C CA . ASN A 1 159 ? 45.328 93.634 24.479 1.00 25.88 143 ASN A CA 1
ATOM 1091 C C . ASN A 1 159 ? 45.894 92.443 23.714 1.00 19.87 143 ASN A C 1
ATOM 1092 O O . ASN A 1 159 ? 46.920 91.872 24.101 1.00 6.24 143 ASN A O 1
ATOM 1097 N N . ALA A 1 160 ? 45.224 92.030 22.645 1.00 25.22 144 ALA A N 1
ATOM 1098 C CA . ALA A 1 160 ? 45.788 90.961 21.834 1.00 18.46 144 ALA A CA 1
ATOM 1099 C C . ALA A 1 160 ? 47.186 91.340 21.388 1.00 22.22 144 ALA A C 1
ATOM 1100 O O . ALA A 1 160 ? 48.113 90.522 21.423 1.00 22.10 144 ALA A O 1
ATOM 1102 N N . ILE A 1 161 ? 47.370 92.603 21.034 1.00 6.29 145 ILE A N 1
ATOM 1103 C CA . ILE A 1 161 ? 48.677 93.065 20.611 1.00 11.12 145 ILE A CA 1
ATOM 1104 C C . ILE A 1 161 ? 49.653 93.060 21.774 1.00 14.94 145 ILE A C 1
ATOM 1105 O O . ILE A 1 161 ? 50.745 92.497 21.686 1.00 17.48 145 ILE A O 1
ATOM 1110 N N . ARG A 1 162 ? 49.263 93.659 22.888 1.00 33.60 146 ARG A N 1
ATOM 1111 C CA . ARG A 1 162 ? 50.159 93.713 24.036 1.00 25.50 146 ARG A CA 1
ATOM 1112 C C . ARG A 1 162 ? 50.507 92.317 24.551 1.00 22.65 146 ARG A C 1
ATOM 1113 O O . ARG A 1 162 ? 51.652 92.062 24.952 1.00 16.76 146 ARG A O 1
ATOM 1121 N N . SER A 1 163 ? 49.545 91.386 24.523 1.00 17.62 147 SER A N 1
ATOM 1122 C CA . SER A 1 163 ? 49.800 90.053 25.048 1.00 13.99 147 SER A CA 1
ATOM 1123 C C . SER A 1 163 ? 50.786 89.256 24.212 1.00 32.88 147 SER A C 1
ATOM 1124 O O . SER A 1 163 ? 51.370 88.299 24.725 1.00 43.32 147 SER A O 1
ATOM 1127 N N . LYS A 1 164 ? 51.003 89.614 22.951 1.00 40.56 148 LYS A N 1
ATOM 1128 C CA . LYS A 1 164 ? 51.910 88.847 22.109 1.00 35.28 148 LYS A CA 1
ATOM 1129 C C . LYS A 1 164 ? 53.238 89.542 21.858 1.00 32.83 148 LYS A C 1
ATOM 1130 O O . LYS A 1 164 ? 54.219 88.863 21.554 1.00 49.55 148 LYS A O 1
ATOM 1136 N N . CYS A 1 165 ? 53.298 90.870 21.985 1.00 24.09 149 CYS A N 1
ATOM 1137 C CA . CYS A 1 165 ? 54.515 91.631 21.722 1.00 23.35 149 CYS A CA 1
ATOM 1138 C C . CYS A 1 165 ? 55.130 92.374 22.909 1.00 22.02 149 CYS A C 1
ATOM 1139 O O . CYS A 1 165 ? 56.323 92.688 22.855 1.00 17.16 149 CYS A O 1
ATOM 1142 N N . PHE A 1 166 ? 54.346 92.740 23.943 1.00 29.30 150 PHE A N 1
ATOM 1143 C CA . PHE A 1 166 ? 54.804 93.661 25.006 1.00 27.91 150 PHE A CA 1
ATOM 1144 C C . PHE A 1 166 ? 54.502 93.088 26.394 1.00 28.57 150 PHE A C 1
ATOM 1145 O O . PHE A 1 166 ? 53.650 93.612 27.105 1.00 29.40 150 PHE A O 1
ATOM 1153 N N . ALA A 1 167 ? 55.233 92.066 26.807 1.00 31.98 151 ALA A N 1
ATOM 1154 C CA . ALA A 1 167 ? 54.850 91.370 28.024 1.00 34.58 151 ALA A CA 1
ATOM 1155 C C . ALA A 1 167 ? 55.863 90.311 28.424 1.00 66.99 151 ALA A C 1
ATOM 1156 O O . ALA A 1 167 ? 55.568 89.460 29.264 1.00 83.23 151 ALA A O 1
ATOM 1158 N N . MET B 1 21 ? 3.589 124.747 -10.959 1.00 65.17 5 MET B N 1
ATOM 1159 C CA . MET B 1 21 ? 4.997 125.130 -10.927 1.00 65.31 5 MET B CA 1
ATOM 1160 C C . MET B 1 21 ? 5.913 123.980 -11.341 1.00 66.74 5 MET B C 1
ATOM 1161 O O . MET B 1 21 ? 5.772 122.853 -10.864 1.00 68.98 5 MET B O 1
ATOM 1166 N N . ASP B 1 22 ? 6.814 124.271 -12.275 1.00 68.61 6 ASP B N 1
ATOM 1167 C CA . ASP B 1 22 ? 7.825 123.349 -12.780 1.00 69.42 6 ASP B CA 1
ATOM 1168 C C . ASP B 1 22 ? 9.222 123.947 -12.582 1.00 69.75 6 ASP B C 1
ATOM 1169 O O . ASP B 1 22 ? 9.379 125.064 -12.084 1.00 72.64 6 ASP B O 1
ATOM 1174 N N . PHE B 1 23 ? 10.244 123.177 -12.981 1.00 67.08 7 PHE B N 1
ATOM 1175 C CA . PHE B 1 23 ? 11.636 123.545 -12.708 1.00 66.27 7 PHE B CA 1
ATOM 1176 C C . PHE B 1 23 ? 12.036 124.877 -13.333 1.00 70.63 7 PHE B C 1
ATOM 1177 O O . PHE B 1 23 ? 12.873 125.594 -12.767 1.00 68.91 7 PHE B O 1
ATOM 1185 N N . GLN B 1 24 ? 11.470 125.226 -14.492 1.00 70.50 8 GLN B N 1
ATOM 1186 C CA . GLN B 1 24 ? 11.826 126.503 -15.107 1.00 69.20 8 GLN B CA 1
ATOM 1187 C C . GLN B 1 24 ? 11.352 127.678 -14.277 1.00 63.97 8 GLN B C 1
ATOM 1188 O O . GLN B 1 24 ? 11.982 128.743 -14.296 1.00 62.13 8 GLN B O 1
ATOM 1194 N N . ASN B 1 25 ? 10.268 127.501 -13.535 1.00 58.47 9 ASN B N 1
ATOM 1195 C CA . ASN B 1 25 ? 9.832 128.538 -12.626 1.00 56.62 9 ASN B CA 1
ATOM 1196 C C . ASN B 1 25 ? 10.658 128.543 -11.358 1.00 54.64 9 ASN B C 1
ATOM 1197 O O . ASN B 1 25 ? 10.693 129.557 -10.657 1.00 59.90 9 ASN B O 1
ATOM 1202 N N . PHE B 1 26 ? 11.342 127.440 -11.060 1.00 50.99 10 PHE B N 1
ATOM 1203 C CA . PHE B 1 26 ? 12.313 127.454 -9.971 1.00 51.02 10 PHE B CA 1
ATOM 1204 C C . PHE B 1 26 ? 13.498 128.332 -10.345 1.00 46.89 10 PHE B C 1
ATOM 1205 O O . PHE B 1 26 ? 13.884 129.229 -9.584 1.00 36.27 10 PHE B O 1
ATOM 1213 N N . VAL B 1 27 ? 14.041 128.130 -11.553 1.00 50.34 11 VAL B N 1
ATOM 1214 C CA . VAL B 1 27 ? 15.187 128.912 -12.020 1.00 46.52 11 VAL B CA 1
ATOM 1215 C C . VAL B 1 27 ? 14.820 130.384 -12.154 1.00 42.11 11 VAL B C 1
ATOM 1216 O O . VAL B 1 27 ? 15.577 131.271 -11.738 1.00 35.89 11 VAL B O 1
ATOM 1220 N N . ALA B 1 28 ? 13.678 130.671 -12.778 1.00 40.36 12 ALA B N 1
ATOM 1221 C CA . ALA B 1 28 ? 13.303 132.072 -12.927 1.00 39.32 12 ALA B CA 1
ATOM 1222 C C . ALA B 1 28 ? 13.208 132.733 -11.561 1.00 39.19 12 ALA B C 1
ATOM 1223 O O . ALA B 1 28 ? 13.818 133.782 -11.324 1.00 37.67 12 ALA B O 1
ATOM 1225 N N . THR B 1 29 ? 12.512 132.080 -10.624 1.00 39.31 13 THR B N 1
ATOM 1226 C CA . THR B 1 29 ? 12.426 132.574 -9.254 1.00 43.00 13 THR B CA 1
ATOM 1227 C C . THR B 1 29 ? 13.805 132.715 -8.626 1.00 45.11 13 THR B C 1
ATOM 1228 O O . THR B 1 29 ? 14.115 133.738 -8.004 1.00 48.44 13 THR B O 1
ATOM 1232 N N . LEU B 1 30 ? 14.654 131.699 -8.776 1.00 36.13 14 LEU B N 1
ATOM 1233 C CA . LEU B 1 30 ? 15.986 131.828 -8.207 1.00 35.50 14 LEU B CA 1
ATOM 1234 C C . LEU B 1 30 ? 16.761 132.930 -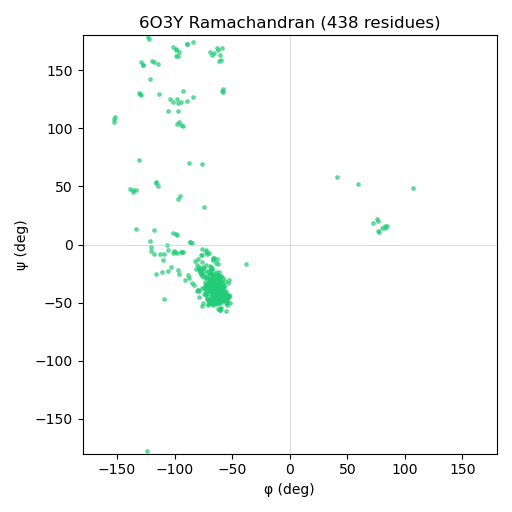8.915 1.00 46.22 14 LEU B C 1
ATOM 1235 O O . LEU B 1 30 ? 17.531 133.656 -8.282 1.00 45.54 14 LEU B O 1
ATOM 1240 N N . GLU B 1 31 ? 16.542 133.099 -10.223 1.00 50.04 15 GLU B N 1
ATOM 1241 C CA . GLU B 1 31 ? 17.191 134.196 -10.933 1.00 45.73 15 GLU B CA 1
ATOM 1242 C C . GLU B 1 31 ? 16.668 135.552 -10.484 1.00 40.05 15 GLU B C 1
ATOM 1243 O O . GLU B 1 31 ? 17.362 136.562 -10.646 1.00 37.16 15 GLU B O 1
ATOM 1249 N N . SER B 1 32 ? 15.440 135.614 -9.969 1.00 42.01 16 SER B N 1
ATOM 1250 C CA . SER B 1 32 ? 14.884 136.922 -9.653 1.00 42.00 16 SER B CA 1
ATOM 1251 C C . SER B 1 32 ? 15.454 137.519 -8.390 1.00 38.18 16 SER B C 1
ATOM 1252 O O . SER B 1 32 ? 15.259 138.713 -8.165 1.00 38.77 16 SER B O 1
ATOM 1255 N N . PHE B 1 33 ?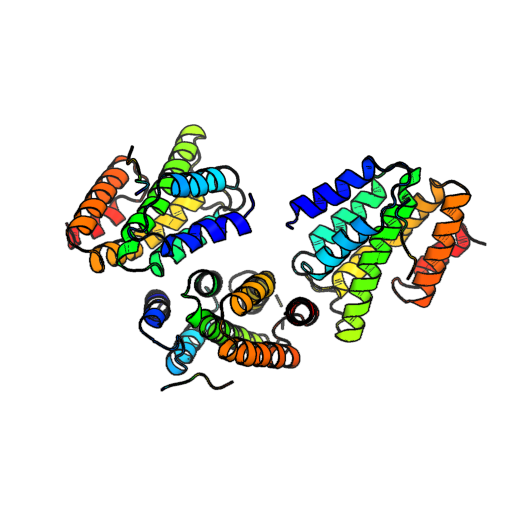 16.232 136.758 -7.618 1.00 41.07 17 PHE B N 1
ATOM 1256 C CA . PHE B 1 33 ? 16.822 137.302 -6.403 1.00 38.54 17 PHE B CA 1
ATOM 1257 C C . PHE B 1 33 ? 17.854 138.388 -6.686 1.00 40.83 17 PHE B C 1
ATOM 1258 O O . PHE B 1 33 ? 18.254 139.092 -5.754 1.00 42.68 17 PHE B O 1
ATOM 1266 N N . LYS B 1 34 ? 18.281 138.559 -7.941 1.00 44.84 18 LYS B N 1
ATOM 1267 C CA . LYS B 1 34 ? 19.247 139.601 -8.268 1.00 37.43 18 LYS B CA 1
ATOM 1268 C C . LYS B 1 34 ? 18.626 140.987 -8.290 1.00 38.33 18 LYS B C 1
ATOM 1269 O O . LYS B 1 34 ? 19.353 141.976 -8.166 1.00 45.09 18 LYS B O 1
ATOM 1275 N N . ASP B 1 35 ? 17.306 141.082 -8.413 1.00 38.96 19 ASP B N 1
ATOM 1276 C CA . ASP B 1 35 ? 16.596 142.357 -8.397 1.00 41.70 19 ASP B CA 1
ATOM 1277 C C . ASP B 1 35 ? 16.258 142.807 -6.987 1.00 40.08 19 ASP B C 1
ATOM 1278 O O . ASP B 1 35 ? 15.648 143.864 -6.805 1.00 58.57 19 ASP B O 1
ATOM 1283 N N . LEU B 1 36 ? 16.664 142.048 -5.990 1.00 39.46 20 LEU B N 1
ATOM 1284 C CA . LEU B 1 36 ? 16.380 142.367 -4.605 1.00 44.38 20 LEU B CA 1
ATOM 1285 C C . LEU B 1 36 ? 17.624 142.971 -3.982 1.00 44.69 20 LEU B C 1
ATOM 1286 O O . LEU B 1 36 ? 18.681 142.336 -3.954 1.00 47.80 20 LEU B O 1
ATOM 1291 N N . LYS B 1 37 ? 17.487 144.185 -3.462 1.00 54.31 21 LYS B N 1
ATOM 1292 C CA . LYS B 1 37 ? 18.615 144.842 -2.818 1.00 50.81 21 LYS B CA 1
ATOM 1293 C C . LYS B 1 37 ? 19.184 143.968 -1.706 1.00 46.21 21 LYS B C 1
ATOM 1294 O O . LYS B 1 37 ? 20.393 143.714 -1.656 1.00 44.68 21 LYS B O 1
ATOM 1300 N N . SER B 1 38 ? 18.312 143.422 -0.857 1.00 44.93 22 SER B N 1
ATOM 1301 C CA . SER B 1 38 ? 18.803 142.599 0.241 1.00 41.74 22 SER B CA 1
ATOM 1302 C C . SER B 1 38 ? 19.351 141.274 -0.242 1.00 39.56 22 SER B C 1
ATOM 1303 O O . SER B 1 38 ? 20.342 140.789 0.305 1.00 49.38 22 SER B O 1
ATOM 1306 N N . GLY B 1 39 ? 18.750 140.693 -1.274 1.00 46.76 23 GLY B N 1
ATOM 1307 C CA . GLY B 1 39 ? 18.995 139.301 -1.595 1.00 36.82 23 GLY B CA 1
ATOM 1308 C C . GLY B 1 39 ? 18.157 138.354 -0.769 1.00 36.71 23 GLY B C 1
ATOM 1309 O O . GLY B 1 39 ? 18.468 137.163 -0.702 1.00 36.02 23 GLY B O 1
ATOM 1310 N N . ILE B 1 40 ? 17.108 138.858 -0.117 1.00 42.09 24 ILE B N 1
ATOM 1311 C CA . ILE B 1 40 ? 16.297 138.092 0.819 1.00 37.34 24 ILE B CA 1
ATOM 1312 C C . ILE B 1 40 ? 14.819 138.261 0.488 1.00 45.10 24 ILE B C 1
ATOM 1313 O O . ILE B 1 40 ? 14.337 139.386 0.332 1.00 55.03 24 ILE B O 1
ATOM 1318 N N . SER B 1 41 ? 14.103 137.143 0.401 1.00 37.95 25 SER B N 1
ATOM 1319 C CA . SER B 1 41 ? 12.651 137.162 0.241 1.00 38.66 25 SER B CA 1
ATOM 1320 C C . SER B 1 41 ? 12.079 135.889 0.842 1.00 46.75 25 SER B C 1
ATOM 1321 O O . SER B 1 41 ? 12.226 134.808 0.265 1.00 59.12 25 SER B O 1
ATOM 1324 N N . GLY B 1 42 ? 11.406 136.014 1.984 1.00 45.09 26 GLY B N 1
ATOM 1325 C CA . GLY B 1 42 ? 10.893 134.830 2.641 1.00 45.18 26 GLY B CA 1
ATOM 1326 C C . GLY B 1 42 ? 9.798 134.135 1.866 1.00 38.69 26 GLY B C 1
ATOM 1327 O O . GLY B 1 42 ? 9.734 132.900 1.851 1.00 38.21 26 GLY B O 1
ATOM 1328 N N . SER B 1 43 ? 8.958 134.904 1.171 1.00 40.36 27 SER B N 1
ATOM 1329 C CA . SER B 1 43 ? 7.864 134.284 0.435 1.00 42.29 27 SER B CA 1
ATOM 1330 C C . SER B 1 43 ? 8.399 133.371 -0.649 1.00 39.20 27 SER B C 1
ATOM 1331 O O . SER B 1 43 ? 7.918 132.245 -0.810 1.00 39.00 27 SER B O 1
ATOM 1334 N N . ARG B 1 44 ? 9.427 133.827 -1.371 1.00 42.90 28 ARG B N 1
ATOM 1335 C CA . ARG B 1 44 ? 10.004 133.076 -2.485 1.00 43.03 28 ARG B CA 1
ATOM 1336 C C . ARG B 1 44 ? 10.777 131.851 -2.011 1.00 41.81 28 ARG B C 1
ATOM 1337 O O . ARG B 1 44 ? 10.788 130.814 -2.686 1.00 37.09 28 ARG B O 1
ATOM 1345 N N . ILE B 1 45 ? 11.439 131.963 -0.862 1.00 43.53 29 ILE B N 1
ATOM 1346 C CA . ILE B 1 45 ? 12.086 130.811 -0.256 1.00 41.93 29 ILE B CA 1
ATOM 1347 C C . ILE B 1 45 ? 11.042 129.772 0.129 1.00 43.45 29 ILE B C 1
ATOM 1348 O O . ILE B 1 45 ? 11.312 128.568 0.115 1.00 46.62 29 ILE B O 1
ATOM 1353 N N . LYS B 1 46 ? 9.844 130.216 0.504 1.00 47.70 30 LYS B N 1
ATOM 1354 C CA . LYS B 1 46 ? 8.779 129.263 0.779 1.00 46.27 30 LYS B CA 1
ATOM 1355 C C . LYS B 1 46 ? 8.278 128.630 -0.514 1.00 61.61 30 LYS B C 1
ATOM 1356 O O . LYS B 1 46 ? 7.844 127.471 -0.511 1.00 65.26 30 LYS B O 1
ATOM 1362 N N . LYS B 1 47 ? 8.370 129.361 -1.632 1.00 66.39 31 LYS B N 1
ATOM 1363 C CA . LYS B 1 47 ? 8.026 128.798 -2.936 1.00 64.28 31 LYS B CA 1
ATOM 1364 C C . LYS B 1 47 ? 9.087 127.802 -3.375 1.00 64.77 31 LYS B C 1
ATOM 1365 O O . LYS B 1 47 ? 8.767 126.686 -3.803 1.00 74.63 31 LYS B O 1
ATOM 1371 N N . LEU B 1 48 ? 10.361 128.174 -3.243 1.00 54.28 32 LEU B N 1
ATOM 1372 C CA . LEU B 1 48 ? 11.422 127.231 -3.571 1.00 54.38 32 LEU B CA 1
ATOM 1373 C C . LEU B 1 48 ? 11.253 125.951 -2.774 1.00 59.45 32 LEU B C 1
ATOM 1374 O O . LEU B 1 48 ? 11.241 124.848 -3.336 1.00 76.08 32 LEU B O 1
ATOM 1379 N N . THR B 1 49 ? 11.029 126.089 -1.471 1.00 41.22 33 THR B N 1
ATOM 1380 C CA . THR B 1 49 ? 10.879 124.926 -0.609 1.00 42.56 33 THR B CA 1
ATOM 1381 C C . THR B 1 49 ? 9.665 124.096 -1.008 1.00 46.61 33 THR B C 1
ATOM 1382 O O . THR B 1 49 ? 9.780 122.882 -1.226 1.00 58.58 33 THR B O 1
ATOM 1386 N N . THR B 1 50 ? 8.511 124.746 -1.189 1.00 35.83 34 THR B N 1
ATOM 1387 C CA . THR B 1 50 ? 7.317 124.013 -1.596 1.00 36.23 34 THR B CA 1
ATOM 1388 C C . THR B 1 50 ? 7.568 123.244 -2.884 1.00 52.52 34 THR B C 1
ATOM 1389 O O . THR B 1 50 ? 7.154 122.085 -3.006 1.00 59.28 34 THR B O 1
ATOM 1393 N N . TYR B 1 51 ? 8.261 123.865 -3.850 1.00 49.96 35 TYR B N 1
ATOM 1394 C CA . TYR B 1 51 ? 8.630 123.164 -5.081 1.00 50.96 35 TYR B CA 1
ATOM 1395 C C . TYR B 1 51 ? 9.619 122.039 -4.808 1.00 55.70 35 TYR B C 1
ATOM 1396 O O . TYR B 1 51 ? 9.499 120.939 -5.369 1.00 42.75 35 TYR B O 1
ATOM 1405 N N . ALA B 1 52 ? 10.630 122.318 -3.982 1.00 62.50 36 ALA B N 1
ATOM 1406 C CA . ALA B 1 52 ? 11.612 121.305 -3.623 1.00 66.23 36 ALA B CA 1
ATOM 1407 C C . ALA B 1 52 ? 10.977 120.142 -2.863 1.00 71.57 36 ALA B C 1
ATOM 1408 O O . ALA B 1 52 ? 11.425 118.997 -3.001 1.00 78.30 36 ALA B O 1
ATOM 1410 N N . LEU B 1 53 ? 9.932 120.401 -2.072 1.00 60.70 37 LEU B N 1
ATOM 1411 C CA . LEU B 1 53 ? 9.275 119.317 -1.352 1.00 59.53 37 LEU B CA 1
ATOM 1412 C C . LEU B 1 53 ? 8.352 118.483 -2.226 1.00 71.91 37 LEU B C 1
ATOM 1413 O O . LEU B 1 53 ? 8.107 117.316 -1.904 1.00 79.18 37 LEU B O 1
ATOM 1418 N N . ASP B 1 54 ? 7.852 119.032 -3.326 1.00 69.99 38 ASP B N 1
ATOM 1419 C CA . ASP B 1 54 ? 6.967 118.292 -4.212 1.00 73.94 38 ASP B CA 1
ATOM 1420 C C . ASP B 1 54 ? 7.708 117.620 -5.352 1.00 68.25 38 ASP B C 1
ATOM 1421 O O . ASP B 1 54 ? 7.094 116.882 -6.124 1.00 68.56 38 ASP B O 1
ATOM 1426 N N . HIS B 1 55 ? 9.003 117.878 -5.486 1.00 64.07 39 HIS B N 1
ATOM 1427 C CA . HIS B 1 55 ? 9.799 117.324 -6.568 1.00 69.50 39 HIS B CA 1
ATOM 1428 C C . HIS B 1 55 ? 11.119 116.845 -5.999 1.00 69.23 39 HIS B C 1
ATOM 1429 O O . HIS B 1 55 ? 12.200 117.137 -6.516 1.00 67.62 39 HIS B O 1
ATOM 1436 N N . ILE B 1 56 ? 11.026 116.118 -4.886 1.00 66.81 40 ILE B N 1
ATOM 1437 C CA . ILE B 1 56 ? 12.204 115.488 -4.318 1.00 62.67 40 ILE B CA 1
ATOM 1438 C C . ILE B 1 56 ? 12.793 114.474 -5.281 1.00 55.36 40 ILE B C 1
ATOM 1439 O O . ILE B 1 56 ? 14.006 114.249 -5.270 1.00 52.08 40 ILE B O 1
ATOM 1444 N N . ASP B 1 57 ? 11.971 113.908 -6.171 1.00 53.17 41 ASP B N 1
ATOM 1445 C CA . ASP B 1 57 ? 12.482 112.921 -7.112 1.00 60.00 41 ASP B CA 1
ATOM 1446 C C . ASP B 1 57 ? 13.608 113.496 -7.958 1.00 62.17 41 ASP B C 1
ATOM 1447 O O . ASP B 1 57 ? 14.605 112.805 -8.214 1.00 51.83 41 ASP B O 1
ATOM 1452 N N . ILE B 1 58 ? 13.534 114.790 -8.276 1.00 66.94 42 ILE B N 1
ATOM 1453 C CA . ILE B 1 58 ? 14.586 115.473 -9.022 1.00 71.65 42 ILE B CA 1
ATOM 1454 C C . ILE B 1 58 ? 15.245 116.529 -8.151 1.00 63.25 42 ILE B C 1
ATOM 1455 O O . ILE B 1 58 ? 15.456 117.672 -8.576 1.00 56.22 42 ILE B O 1
ATOM 1460 N N . GLU B 1 59 ? 15.644 116.124 -6.952 1.00 56.54 43 GLU B N 1
ATOM 1461 C CA . GLU B 1 59 ? 16.328 117.032 -6.054 1.00 46.38 43 GLU B CA 1
ATOM 1462 C C . GLU B 1 59 ? 17.757 117.289 -6.484 1.00 47.22 43 GLU B C 1
ATOM 1463 O O . GLU B 1 59 ? 18.345 118.282 -6.048 1.00 52.84 43 GLU B O 1
ATOM 1469 N N . SER B 1 60 ? 18.337 116.406 -7.299 1.00 28.50 44 SER B N 1
ATOM 1470 C CA . SER B 1 60 ? 19.776 116.470 -7.525 1.00 39.19 44 SER B CA 1
ATOM 1471 C C . SER B 1 60 ? 20.184 117.779 -8.189 1.00 52.92 44 SER B C 1
ATOM 1472 O O . SER B 1 60 ? 21.183 118.400 -7.798 1.00 42.63 44 SER B O 1
ATOM 1475 N N . LYS B 1 61 ? 19.404 118.238 -9.168 1.00 66.38 45 LYS B N 1
ATOM 1476 C CA . LYS B 1 61 ? 19.694 119.495 -9.850 1.00 57.68 45 LYS B CA 1
ATOM 1477 C C . LYS B 1 61 ? 19.130 120.685 -9.088 1.00 50.51 45 LYS B C 1
ATOM 1478 O O . LYS B 1 61 ? 19.734 121.764 -9.094 1.00 46.75 45 LYS B O 1
ATOM 1484 N N . ILE B 1 62 ? 17.993 120.497 -8.419 1.00 43.79 46 ILE B N 1
ATOM 1485 C CA . ILE B 1 62 ? 17.529 121.488 -7.457 1.00 41.39 46 ILE B CA 1
ATOM 1486 C C . ILE B 1 62 ? 18.634 121.786 -6.458 1.00 48.07 46 ILE B C 1
ATOM 1487 O O . ILE B 1 62 ? 18.905 122.946 -6.121 1.00 49.08 46 ILE B O 1
ATOM 1492 N N . ILE B 1 63 ? 19.298 120.736 -5.969 1.00 48.07 47 ILE B N 1
ATOM 1493 C CA . ILE B 1 63 ? 20.387 120.908 -5.017 1.00 43.37 47 ILE B CA 1
ATOM 1494 C C . ILE B 1 63 ? 21.604 121.530 -5.699 1.00 40.01 47 ILE B C 1
ATOM 1495 O O . ILE B 1 63 ? 22.200 122.482 -5.191 1.00 28.64 47 ILE B O 1
ATOM 1500 N N . SER B 1 64 ? 21.996 120.995 -6.857 1.00 45.86 48 SER B N 1
ATOM 1501 C CA . SER B 1 64 ? 23.185 121.542 -7.506 1.00 52.94 48 SER B CA 1
ATOM 1502 C C . SER B 1 64 ? 22.965 122.992 -7.912 1.00 51.53 48 SER B C 1
ATOM 1503 O O . SER B 1 64 ? 23.902 123.803 -7.880 1.00 47.70 48 SER B O 1
ATOM 1506 N N . LEU B 1 65 ? 21.734 123.338 -8.276 1.00 52.20 49 LEU B N 1
ATOM 1507 C CA . LEU B 1 65 ? 21.413 124.716 -8.628 1.00 49.95 49 LEU B CA 1
ATOM 1508 C C . LEU B 1 65 ? 21.660 125.675 -7.474 1.00 42.12 49 LEU B C 1
ATOM 1509 O O . LEU B 1 65 ? 22.421 126.642 -7.607 1.00 39.42 49 LEU B O 1
ATOM 1514 N N . ILE B 1 66 ? 21.026 125.424 -6.328 1.00 30.43 50 ILE B N 1
ATOM 1515 C CA . ILE B 1 66 ? 21.162 126.375 -5.238 1.00 30.63 50 ILE B CA 1
ATOM 1516 C C . ILE B 1 66 ? 22.578 126.348 -4.689 1.00 35.17 50 ILE B C 1
ATOM 1517 O O . ILE B 1 66 ? 23.056 127.349 -4.146 1.00 30.07 50 ILE B O 1
ATOM 1522 N N . ILE B 1 67 ? 23.293 125.236 -4.864 1.00 32.51 51 ILE B N 1
ATOM 1523 C CA . ILE B 1 67 ? 24.686 125.204 -4.446 1.00 28.52 51 ILE B CA 1
ATOM 1524 C C . ILE B 1 67 ? 25.496 126.175 -5.285 1.00 44.49 51 ILE B C 1
ATOM 1525 O O . ILE B 1 67 ? 26.226 127.022 -4.756 1.00 28.64 51 ILE B O 1
ATOM 1530 N N . ASP B 1 68 ? 25.322 126.112 -6.608 1.00 51.96 52 ASP B N 1
ATOM 1531 C CA . ASP B 1 68 ? 26.059 127.015 -7.477 1.00 46.70 52 ASP B CA 1
ATOM 1532 C C . ASP B 1 68 ? 25.566 128.444 -7.301 1.00 37.82 52 ASP B C 1
ATOM 1533 O O . ASP B 1 68 ? 26.351 129.396 -7.417 1.00 29.87 52 ASP B O 1
ATOM 1538 N N . TYR B 1 69 ? 24.292 128.619 -6.960 1.00 30.36 53 TYR B N 1
ATOM 1539 C CA . TYR B 1 69 ? 23.826 129.974 -6.743 1.00 43.60 53 TYR B CA 1
ATOM 1540 C C . TYR B 1 69 ? 24.638 130.642 -5.649 1.00 42.11 53 TYR B C 1
ATOM 1541 O O . TYR B 1 69 ? 25.056 131.797 -5.793 1.00 45.01 53 TYR B O 1
ATOM 1550 N N . SER B 1 70 ? 24.925 129.905 -4.573 1.00 43.47 54 SER B N 1
ATOM 1551 C CA . SER B 1 70 ? 25.741 130.457 -3.500 1.00 37.23 54 SER B CA 1
ATOM 1552 C C . SER B 1 70 ? 27.124 130.820 -4.015 1.00 38.49 54 SER B C 1
ATOM 1553 O O . SER B 1 70 ? 27.704 131.831 -3.590 1.00 34.98 54 SER B O 1
ATOM 1556 N N . ARG B 1 71 ? 27.656 130.013 -4.949 1.00 41.08 55 ARG B N 1
ATOM 1557 C CA . ARG B 1 71 ? 28.971 130.281 -5.528 1.00 38.91 55 ARG B CA 1
ATOM 1558 C C . ARG B 1 71 ? 29.004 131.588 -6.321 1.00 36.82 55 ARG B C 1
ATOM 1559 O O . ARG B 1 71 ? 30.012 132.304 -6.294 1.00 37.00 55 ARG B O 1
ATOM 1567 N N . LEU B 1 72 ? 27.919 131.931 -7.026 1.00 30.28 56 LEU B N 1
ATOM 1568 C CA . LEU B 1 72 ? 27.996 133.000 -8.022 1.00 52.19 56 LEU B CA 1
ATOM 1569 C C . LEU B 1 72 ? 27.214 134.266 -7.699 1.00 46.38 56 LEU B C 1
ATOM 1570 O O . LEU B 1 72 ? 27.353 135.252 -8.434 1.00 51.71 56 LEU B O 1
ATOM 1575 N N . CYS B 1 73 ? 26.394 134.278 -6.651 1.00 31.88 57 CYS B N 1
ATOM 1576 C CA . CYS B 1 73 ? 25.599 135.464 -6.386 1.00 32.71 57 CYS B CA 1
ATOM 1577 C C . CYS B 1 73 ? 26.534 136.611 -6.009 1.00 32.82 57 CYS B C 1
ATOM 1578 O O . CYS B 1 73 ? 27.709 136.390 -5.722 1.00 53.04 57 CYS B O 1
ATOM 1581 N N . PRO B 1 74 ? 26.047 137.849 -6.019 1.00 33.58 58 PRO B N 1
ATOM 1582 C CA . PRO B 1 74 ? 26.869 138.959 -5.526 1.00 44.87 58 PRO B CA 1
ATOM 1583 C C . PRO B 1 74 ? 27.260 138.726 -4.080 1.00 55.31 58 PRO B C 1
ATOM 1584 O O . PRO B 1 74 ? 26.746 137.835 -3.406 1.00 63.40 58 PRO B O 1
ATOM 1588 N N . ASP B 1 75 ? 28.192 139.549 -3.595 1.00 62.39 59 ASP B N 1
ATOM 1589 C CA . ASP B 1 75 ? 28.725 139.337 -2.249 1.00 59.30 59 ASP B CA 1
ATOM 1590 C C . ASP B 1 75 ? 27.672 139.578 -1.165 1.00 49.78 59 ASP B C 1
ATOM 1591 O O . ASP B 1 75 ? 27.588 138.804 -0.202 1.00 54.02 59 ASP B O 1
ATOM 1596 N N . SER B 1 76 ? 26.854 140.630 -1.298 1.00 36.33 60 SER B N 1
ATOM 1597 C CA . SER B 1 76 ? 25.831 140.909 -0.287 1.00 38.21 60 SER B CA 1
ATOM 1598 C C . SER B 1 76 ? 24.658 139.928 -0.313 1.00 44.65 60 SER B C 1
ATOM 1599 O O . SER B 1 76 ? 23.783 140.014 0.559 1.00 49.33 60 SER B O 1
ATOM 1602 N N . HIS B 1 77 ? 24.615 139.005 -1.268 1.00 36.32 61 HIS B N 1
ATOM 1603 C CA . HIS B 1 77 ? 23.501 138.079 -1.413 1.00 34.81 61 HIS B CA 1
ATOM 1604 C C . HIS B 1 77 ? 23.797 136.707 -0.830 1.00 33.64 61 HIS B C 1
ATOM 1605 O O . HIS B 1 77 ? 22.893 135.866 -0.773 1.00 38.39 61 HIS B O 1
ATOM 1612 N N . LYS B 1 78 ? 25.028 136.477 -0.373 1.00 32.87 62 LYS B N 1
ATOM 1613 C CA . LYS B 1 78 ? 25.445 135.143 0.053 1.00 32.06 62 LYS B CA 1
ATOM 1614 C C . LYS B 1 78 ? 24.666 134.688 1.271 1.00 36.29 62 LYS B C 1
ATOM 1615 O O . LYS B 1 78 ? 24.481 133.482 1.466 1.00 32.73 62 LYS B O 1
ATOM 1621 N N . LEU B 1 79 ? 24.188 135.643 2.079 1.00 49.50 63 LEU B N 1
ATOM 1622 C CA . LEU B 1 79 ? 23.377 135.329 3.251 1.00 32.82 63 LEU B CA 1
ATOM 1623 C C . LEU B 1 79 ? 22.060 134.673 2.847 1.00 33.11 63 LEU B C 1
ATOM 1624 O O . LEU B 1 79 ? 21.705 133.596 3.345 1.00 32.76 63 LEU B O 1
ATOM 1629 N N . GLY B 1 80 ? 21.338 135.295 1.912 1.00 34.31 64 GLY B N 1
ATOM 1630 C CA . GLY B 1 80 ? 20.115 134.702 1.392 1.00 34.06 64 GLY B CA 1
ATOM 1631 C C . GLY B 1 80 ? 20.326 133.369 0.693 1.00 34.53 64 GLY B C 1
ATOM 1632 O O . GLY B 1 80 ? 19.413 132.542 0.631 1.00 40.54 64 GLY B O 1
ATOM 1633 N N . SER B 1 81 ? 21.508 133.140 0.130 1.00 32.91 65 SER B N 1
ATOM 1634 C CA . SER B 1 81 ? 21.779 131.809 -0.396 1.00 39.04 65 SER B CA 1
ATOM 1635 C C . SER B 1 81 ? 21.723 130.791 0.729 1.00 31.69 65 SER B C 1
ATOM 1636 O O . SER B 1 81 ? 21.048 129.760 0.628 1.00 31.56 65 SER B O 1
ATOM 1639 N N . LEU B 1 82 ? 22.360 131.123 1.850 1.00 31.48 66 LEU B N 1
ATOM 1640 C CA . LEU B 1 82 ? 22.382 130.257 3.019 1.00 35.48 66 LEU B CA 1
ATOM 1641 C C . LEU B 1 82 ? 21.015 130.159 3.692 1.00 34.78 66 LEU B C 1
ATOM 1642 O O . LEU B 1 82 ? 20.740 129.164 4.374 1.00 31.24 66 LEU B O 1
ATOM 1647 N N . TYR B 1 83 ? 20.159 131.172 3.529 1.00 32.89 67 TYR B N 1
ATOM 1648 C CA . TYR B 1 83 ? 18.784 131.048 3.981 1.00 32.95 67 TYR B CA 1
ATOM 1649 C C . TYR B 1 83 ? 18.021 130.044 3.128 1.00 33.67 67 TYR B C 1
ATOM 1650 O O . TYR B 1 83 ? 17.171 129.305 3.637 1.00 42.23 67 TYR B O 1
ATOM 1659 N N . ILE B 1 84 ? 18.305 130.032 1.817 1.00 42.66 68 ILE B N 1
ATOM 1660 C CA . ILE B 1 84 ? 17.697 129.085 0.876 1.00 49.41 68 ILE B CA 1
ATOM 1661 C C . ILE B 1 84 ? 18.152 127.661 1.160 1.00 31.99 68 ILE B C 1
ATOM 1662 O O . ILE B 1 84 ? 17.344 126.720 1.203 1.00 32.00 68 ILE B O 1
ATOM 1667 N N . ILE B 1 85 ? 19.450 127.468 1.349 1.00 31.30 69 ILE B N 1
ATOM 1668 C CA . ILE B 1 85 ? 19.923 126.145 1.726 1.00 40.17 69 ILE B CA 1
ATOM 1669 C C . ILE B 1 85 ? 19.274 125.724 3.033 1.00 44.49 69 ILE B C 1
ATOM 1670 O O . ILE B 1 85 ? 18.692 124.645 3.136 1.00 45.81 69 ILE B O 1
ATOM 1675 N N . ASP B 1 86 ? 19.268 126.626 4.009 1.00 45.03 70 ASP B N 1
ATOM 1676 C CA . ASP B 1 86 ? 18.681 126.318 5.309 1.00 36.42 70 ASP B CA 1
ATOM 1677 C C . ASP B 1 86 ? 17.213 125.955 5.183 1.00 38.37 70 ASP B C 1
ATOM 1678 O O . ASP B 1 86 ? 16.758 124.983 5.792 1.00 39.75 70 ASP B O 1
ATOM 1683 N N . SER B 1 87 ? 16.470 126.673 4.347 1.00 42.22 71 SER B N 1
ATOM 1684 C CA . SER B 1 87 ? 15.043 126.400 4.234 1.00 47.98 71 SER B CA 1
ATOM 1685 C C . SER B 1 87 ? 14.782 125.077 3.533 1.00 51.80 71 SER B C 1
ATOM 1686 O O . SER B 1 87 ? 13.980 124.264 4.007 1.00 57.61 71 SER B O 1
ATOM 1689 N N . ILE B 1 88 ? 15.444 124.843 2.395 1.00 53.37 72 ILE B N 1
ATOM 1690 C CA . ILE B 1 88 ? 15.220 123.601 1.662 1.00 53.32 72 ILE B CA 1
ATOM 1691 C C . ILE B 1 88 ? 15.865 122.414 2.380 1.00 55.27 72 ILE B C 1
ATOM 1692 O O . ILE B 1 88 ? 15.245 121.355 2.529 1.00 55.38 72 ILE B O 1
ATOM 1697 N N . GLY B 1 89 ? 17.098 122.587 2.867 1.00 49.45 73 GLY B N 1
ATOM 1698 C CA . GLY B 1 89 ? 17.777 121.497 3.562 1.00 54.07 73 GLY B CA 1
ATOM 1699 C C . GLY B 1 89 ? 17.035 121.031 4.794 1.00 60.92 73 GLY B C 1
ATOM 1700 O O . GLY B 1 89 ? 17.020 119.834 5.117 1.00 70.28 73 GLY B O 1
ATOM 1701 N N . ARG B 1 90 ? 16.449 121.964 5.545 1.00 51.35 74 ARG B N 1
ATOM 1702 C CA . ARG B 1 90 ? 15.711 121.622 6.741 1.00 50.15 74 ARG B CA 1
ATOM 1703 C C . ARG B 1 90 ? 14.281 121.179 6.475 1.00 57.47 74 ARG B C 1
ATOM 1704 O O . ARG B 1 90 ? 13.651 120.620 7.379 1.00 73.81 74 ARG B O 1
ATOM 1712 N N . ALA B 1 91 ? 13.742 121.403 5.282 1.00 57.63 75 ALA B N 1
ATOM 1713 C CA . ALA B 1 91 ? 12.446 120.798 5.002 1.00 62.89 75 ALA B CA 1
ATOM 1714 C C . ALA B 1 91 ? 12.609 119.325 4.653 1.00 59.75 75 ALA B C 1
ATOM 1715 O O . ALA B 1 91 ? 11.849 118.474 5.133 1.00 53.18 75 ALA B O 1
ATOM 1717 N N . TYR B 1 92 ? 13.650 119.012 3.881 1.00 58.44 76 TYR B N 1
ATOM 1718 C CA . TYR B 1 92 ? 13.958 117.631 3.541 1.00 65.86 76 TYR B CA 1
ATOM 1719 C C . TYR B 1 92 ? 14.317 116.824 4.784 1.00 65.67 76 TYR B C 1
ATOM 1720 O O . TYR B 1 92 ? 13.992 115.634 4.866 1.00 72.90 76 TYR B O 1
ATOM 1729 N N . LEU B 1 93 ? 14.956 117.461 5.770 1.00 62.90 77 LEU B N 1
ATOM 1730 C CA . LEU B 1 93 ? 15.365 116.753 6.982 1.00 59.00 77 LEU B CA 1
ATOM 1731 C C . LEU B 1 93 ? 14.179 116.273 7.812 1.00 64.10 77 LEU B C 1
ATOM 1732 O O . LEU B 1 93 ? 14.244 115.207 8.434 1.00 69.43 77 LEU B O 1
ATOM 1737 N N . ASP B 1 94 ? 13.098 117.045 7.852 1.00 68.02 78 ASP B N 1
ATOM 1738 C CA . ASP B 1 94 ? 11.909 116.617 8.577 1.00 77.08 78 ASP B CA 1
ATOM 1739 C C . ASP B 1 94 ? 11.159 115.501 7.858 1.00 83.40 78 ASP B C 1
ATOM 1740 O O . ASP B 1 94 ? 10.359 114.801 8.491 1.00 80.08 78 ASP B O 1
ATOM 1745 N N . GLU B 1 95 ? 11.432 115.303 6.560 1.00 83.60 79 GLU B N 1
ATOM 1746 C CA . GLU B 1 95 ? 10.851 114.179 5.831 1.00 85.71 79 GLU B CA 1
ATOM 1747 C C . GLU B 1 95 ? 11.523 112.870 6.222 1.00 84.99 79 GLU B C 1
ATOM 1748 O O . GLU B 1 95 ? 10.842 111.865 6.460 1.00 85.68 79 GLU B O 1
ATOM 1754 N N . THR B 1 96 ? 12.852 112.877 6.351 1.00 82.23 80 THR B N 1
ATOM 1755 C CA . THR B 1 96 ? 13.619 111.683 6.692 1.00 75.42 80 THR B CA 1
ATOM 1756 C C . THR B 1 96 ? 13.320 111.180 8.104 1.00 77.79 80 THR B C 1
ATOM 1757 O O . THR B 1 96 ? 13.765 110.084 8.465 1.00 74.38 80 THR B O 1
ATOM 1761 N N . ARG B 1 97 ? 12.627 111.973 8.916 1.00 73.69 81 ARG B N 1
ATOM 1762 C CA . ARG B 1 97 ? 12.193 111.556 10.240 1.00 76.07 81 ARG B CA 1
ATOM 1763 C C . ARG B 1 97 ? 10.742 111.066 10.249 1.00 75.99 81 ARG B C 1
ATOM 1764 O O . ARG B 1 97 ? 10.351 110.215 9.450 1.00 77.59 81 ARG B O 1
ATOM 1772 N N . LYS B 1 106 ? 21.969 107.019 -3.564 1.00 51.16 90 LYS B N 1
ATOM 1773 C CA . LYS B 1 106 ? 20.530 107.046 -3.323 1.00 51.64 90 LYS B CA 1
ATOM 1774 C C . LYS B 1 106 ? 19.814 108.208 -4.018 1.00 54.82 90 LYS B C 1
ATOM 1775 O O . LYS B 1 106 ? 19.019 108.889 -3.385 1.00 58.78 90 LYS B O 1
ATOM 1781 N N . PRO B 1 107 ? 20.056 108.426 -5.311 1.00 60.71 91 PRO B N 1
ATOM 1782 C CA . PRO B 1 107 ? 19.556 109.653 -5.941 1.00 66.41 91 PRO B CA 1
ATOM 1783 C C . PRO B 1 107 ? 18.038 109.733 -5.880 1.00 67.67 91 PRO B C 1
ATOM 1784 O O . PRO B 1 107 ? 17.338 108.732 -5.717 1.00 69.61 91 PRO B O 1
ATOM 1788 N N . GLY B 1 108 ? 17.532 110.954 -6.001 1.00 64.10 92 GLY B N 1
ATOM 1789 C CA . GLY B 1 108 ? 16.098 111.167 -5.957 1.00 65.15 92 GLY B CA 1
ATOM 1790 C C . GLY B 1 108 ? 15.472 110.998 -4.594 1.00 61.36 92 GLY B C 1
ATOM 1791 O O . GLY B 1 108 ? 14.249 110.837 -4.494 1.00 53.32 92 GLY B O 1
ATOM 1792 N N . THR B 1 109 ? 16.271 111.061 -3.533 1.00 64.92 93 THR B N 1
ATOM 1793 C CA . THR B 1 109 ? 15.794 110.849 -2.174 1.00 70.28 93 THR B CA 1
ATOM 1794 C C . THR B 1 109 ? 16.224 112.014 -1.289 1.00 75.78 93 THR B C 1
ATOM 1795 O O . THR B 1 109 ? 17.218 112.694 -1.559 1.00 80.47 93 THR B O 1
ATOM 1799 N N . CYS B 1 110 ? 15.464 112.236 -0.211 1.00 72.00 94 CYS B N 1
ATOM 1800 C CA . CYS B 1 110 ? 15.772 113.345 0.689 1.00 57.90 94 CYS B CA 1
ATOM 1801 C C . CYS B 1 110 ? 17.112 113.156 1.382 1.00 54.25 94 CYS B C 1
ATOM 1802 O O . CYS B 1 110 ? 17.871 114.120 1.553 1.00 51.71 94 CYS B O 1
ATOM 1805 N N . ALA B 1 111 ? 17.427 111.920 1.778 1.00 49.07 95 ALA B N 1
ATOM 1806 C CA . ALA B 1 111 ? 18.701 111.673 2.436 1.00 41.92 95 ALA B CA 1
ATOM 1807 C C . ALA B 1 111 ? 19.863 112.055 1.523 1.00 54.76 95 ALA B C 1
ATOM 1808 O O . ALA B 1 111 ? 20.801 112.743 1.951 1.00 57.05 95 ALA B O 1
ATOM 1810 N N . HIS B 1 112 ? 19.778 111.668 0.245 1.00 48.83 96 HIS B N 1
ATOM 1811 C CA . HIS B 1 112 ? 20.806 112.014 -0.731 1.00 47.38 96 HIS B CA 1
ATOM 1812 C C . HIS B 1 112 ? 20.952 113.523 -0.828 1.00 60.69 96 HIS B C 1
ATOM 1813 O O . HIS B 1 112 ? 22.077 114.045 -0.872 1.00 59.83 96 HIS B O 1
ATOM 1820 N N . ALA B 1 113 ? 19.818 114.237 -0.845 1.00 65.42 97 ALA B N 1
ATOM 1821 C CA . ALA B 1 113 ? 19.820 115.692 -0.967 1.00 58.14 97 ALA B CA 1
ATOM 1822 C C . ALA B 1 113 ? 20.550 116.358 0.197 1.00 45.75 97 ALA B C 1
ATOM 1823 O O . ALA B 1 113 ? 21.376 117.256 -0.008 1.00 39.64 97 ALA B O 1
ATOM 1825 N N . ILE B 1 114 ? 20.233 115.946 1.431 1.00 43.51 98 ILE B N 1
ATOM 1826 C CA . ILE B 1 114 ? 20.895 116.521 2.605 1.00 37.66 98 ILE B CA 1
ATOM 1827 C C . ILE B 1 114 ? 22.368 116.156 2.605 1.00 29.45 98 ILE B C 1
ATOM 1828 O O . ILE B 1 114 ? 23.238 117.001 2.860 1.00 25.42 98 ILE B O 1
ATOM 1833 N N . ASN B 1 115 ? 22.680 114.895 2.310 1.00 24.97 99 ASN B N 1
ATOM 1834 C CA . ASN B 1 115 ? 24.078 114.506 2.235 1.00 37.23 99 ASN B CA 1
ATOM 1835 C C . ASN B 1 115 ? 24.812 115.307 1.165 1.00 38.48 99 ASN B C 1
ATOM 1836 O O . ASN B 1 115 ? 25.917 115.806 1.406 1.00 38.66 99 ASN B O 1
ATOM 1841 N N . THR B 1 116 ? 24.177 115.497 -0.002 1.00 40.24 100 THR B N 1
ATOM 1842 C CA . THR B 1 116 ? 24.801 116.255 -1.082 1.00 38.45 100 THR B CA 1
ATOM 1843 C C . THR B 1 116 ? 25.152 117.665 -0.628 1.00 48.55 100 THR B C 1
ATOM 1844 O O . THR B 1 116 ? 26.250 118.163 -0.912 1.00 44.57 100 THR B O 1
ATOM 1848 N N . LEU B 1 117 ? 24.219 118.339 0.059 1.00 40.54 101 LEU B N 1
ATOM 1849 C CA . LEU B 1 117 ? 24.527 119.647 0.638 1.00 33.18 101 LEU B CA 1
ATOM 1850 C C . LEU B 1 117 ? 25.607 119.541 1.703 1.00 29.74 101 LEU B C 1
ATOM 1851 O O . LEU B 1 117 ? 26.395 120.477 1.881 1.00 36.52 101 LEU B O 1
ATOM 1856 N N . GLY B 1 118 ? 25.639 118.429 2.440 1.00 24.87 102 GLY B N 1
ATOM 1857 C CA . GLY B 1 118 ? 26.592 118.309 3.526 1.00 24.33 102 GLY B CA 1
ATOM 1858 C C . GLY B 1 118 ? 28.034 118.255 3.057 1.00 37.52 102 GLY B C 1
ATOM 1859 O O . GLY B 1 118 ? 28.922 118.847 3.684 1.00 50.08 102 GLY B O 1
ATOM 1860 N N . GLU B 1 119 ? 28.291 117.547 1.955 1.00 27.86 103 GLU B N 1
ATOM 1861 C CA . GLU B 1 119 ? 29.647 117.454 1.434 1.00 34.85 103 GLU B CA 1
ATOM 1862 C C . GLU B 1 119 ? 30.185 118.807 0.969 1.00 45.61 103 GLU B C 1
ATOM 1863 O O . GLU B 1 119 ? 31.398 118.929 0.758 1.00 61.65 103 GLU B O 1
ATOM 1869 N N . VAL B 1 120 ? 29.315 119.787 0.774 1.00 37.66 104 VAL B N 1
ATOM 1870 C CA . VAL B 1 120 ? 29.722 121.095 0.212 1.00 28.20 104 VAL B CA 1
ATOM 1871 C C . VAL B 1 120 ? 29.419 122.256 1.144 1.00 33.29 104 VAL B C 1
ATOM 1872 O O . VAL B 1 120 ? 29.835 123.387 0.827 1.00 35.84 104 VAL B O 1
ATOM 1876 N N . ILE B 1 121 ? 28.754 122.050 2.272 1.00 37.66 105 ILE B N 1
ATOM 1877 C CA . ILE B 1 121 ? 28.348 123.179 3.108 1.00 49.60 105 ILE B CA 1
ATOM 1878 C C . ILE B 1 121 ? 29.572 123.920 3.634 1.00 54.85 105 ILE B C 1
ATOM 1879 O O . ILE B 1 121 ? 29.528 125.135 3.874 1.00 46.42 105 ILE B O 1
ATOM 1884 N N . GLN B 1 122 ? 30.682 123.207 3.814 1.00 53.42 106 GLN B N 1
ATOM 1885 C CA . GLN B 1 122 ? 31.898 123.839 4.303 1.00 55.69 106 GLN B CA 1
ATOM 1886 C C . GLN B 1 122 ? 32.393 124.905 3.337 1.00 58.95 106 GLN B C 1
ATOM 1887 O O . GLN B 1 122 ? 32.538 126.078 3.711 1.00 47.44 106 GLN B O 1
ATOM 1893 N N . GLU B 1 123 ? 32.602 124.521 2.068 1.00 58.06 107 GLU B N 1
ATOM 1894 C CA . GLU B 1 123 ? 33.186 125.443 1.101 1.00 42.98 107 GLU B CA 1
ATOM 1895 C C . GLU B 1 123 ? 32.339 126.687 0.939 1.00 38.53 107 GLU B C 1
ATOM 1896 O O . GLU B 1 123 ? 32.871 127.803 0.888 1.00 30.58 107 GLU B O 1
ATOM 1902 N N . LEU B 1 124 ? 31.013 126.524 0.954 1.00 50.90 108 LEU B N 1
ATOM 1903 C CA . LEU B 1 124 ? 30.123 127.674 0.823 1.00 43.75 108 LEU B CA 1
ATOM 1904 C C . LEU B 1 124 ? 30.208 128.562 2.053 1.00 56.28 108 LEU B C 1
ATOM 1905 O O . LEU B 1 124 ? 30.265 129.790 1.934 1.00 60.08 108 LEU B O 1
ATOM 1910 N N . LEU B 1 125 ? 30.268 127.947 3.242 1.00 53.86 109 LEU B N 1
ATOM 1911 C CA . LEU B 1 125 ? 30.299 128.710 4.484 1.00 45.53 109 LEU B CA 1
ATOM 1912 C C . LEU B 1 125 ? 31.600 129.475 4.617 1.00 46.23 109 LEU B C 1
ATOM 1913 O O . LEU B 1 125 ? 31.602 130.639 5.038 1.00 43.86 109 LEU B O 1
ATOM 1918 N N . SER B 1 126 ? 32.720 128.820 4.310 1.00 56.33 110 SER B N 1
ATOM 1919 C CA . SER B 1 126 ? 33.997 129.519 4.309 1.00 59.69 110 SER B CA 1
ATOM 1920 C C . SER B 1 126 ? 33.919 130.741 3.401 1.00 53.46 110 SER B C 1
ATOM 1921 O O . SER B 1 126 ? 34.340 131.844 3.776 1.00 53.16 110 SER B O 1
ATOM 1924 N N . ASP B 1 127 ? 33.329 130.560 2.210 1.00 45.07 111 ASP B N 1
ATOM 1925 C CA . ASP B 1 127 ? 33.231 131.629 1.217 1.00 47.34 111 ASP B CA 1
ATOM 1926 C C . ASP B 1 127 ? 32.223 132.717 1.587 1.00 57.16 111 ASP B C 1
ATOM 1927 O O . ASP B 1 127 ? 32.492 133.906 1.377 1.00 61.69 111 ASP B O 1
ATOM 1932 N N . ALA B 1 128 ? 31.066 132.355 2.149 1.00 56.50 112 ALA B N 1
ATOM 1933 C CA . ALA B 1 128 ? 30.046 133.367 2.405 1.00 41.71 112 ALA B CA 1
ATOM 1934 C C . ALA B 1 128 ? 30.486 134.349 3.481 1.00 43.79 112 ALA B C 1
ATOM 1935 O O . ALA B 1 128 ? 30.286 135.562 3.340 1.00 37.09 112 ALA B O 1
ATOM 1937 N N . ILE B 1 129 ? 31.103 133.832 4.554 1.00 47.07 113 ILE B N 1
ATOM 1938 C CA . ILE B 1 129 ? 31.572 134.685 5.646 1.00 58.27 113 ILE B CA 1
ATOM 1939 C C . ILE B 1 129 ? 32.665 135.616 5.147 1.00 64.82 113 ILE B C 1
ATOM 1940 O O . ILE B 1 129 ? 32.793 136.758 5.612 1.00 63.12 113 ILE B O 1
ATOM 1945 N N . ALA B 1 130 ? 33.483 135.134 4.210 1.00 69.67 114 ALA B N 1
ATOM 1946 C CA . ALA B 1 130 ? 34.572 135.941 3.673 1.00 64.14 114 ALA B CA 1
ATOM 1947 C C . ALA B 1 130 ? 34.047 137.149 2.897 1.00 57.95 114 ALA B C 1
ATOM 1948 O O . ALA B 1 130 ? 34.601 138.249 3.014 1.00 53.95 114 ALA B O 1
ATOM 1950 N N . LYS B 1 131 ? 32.984 136.976 2.108 1.00 56.81 115 LYS B N 1
ATOM 1951 C CA . LYS B 1 131 ? 32.529 138.030 1.200 1.00 66.97 115 LYS B CA 1
ATOM 1952 C C . LYS B 1 131 ? 31.363 138.859 1.746 1.00 68.05 115 LYS B C 1
ATOM 1953 O O . LYS B 1 131 ? 30.820 139.694 1.013 1.00 66.62 115 LYS B O 1
ATOM 1959 N N . SER B 1 132 ? 30.988 138.691 3.007 1.00 60.27 116 SER B N 1
ATOM 1960 C CA . SER B 1 132 ? 29.892 139.452 3.586 1.00 61.04 116 SER B CA 1
ATOM 1961 C C . SER B 1 132 ? 30.440 140.624 4.392 1.00 61.12 116 SER B C 1
ATOM 1962 O O . SER B 1 132 ? 31.644 140.719 4.629 1.00 56.36 116 SER B O 1
ATOM 1965 N N . ASN B 1 133 ? 29.555 141.557 4.765 1.00 59.82 117 ASN B N 1
ATOM 1966 C CA . ASN B 1 133 ? 29.905 142.561 5.766 1.00 46.55 117 ASN B CA 1
ATOM 1967 C C . ASN B 1 133 ? 29.557 142.015 7.154 1.00 45.74 117 ASN B C 1
ATOM 1968 O O . ASN B 1 133 ? 28.923 140.966 7.289 1.00 41.73 117 ASN B O 1
ATOM 1973 N N . GLN B 1 134 ? 29.965 142.753 8.191 1.00 53.80 118 GLN B N 1
ATOM 1974 C CA . GLN B 1 134 ? 29.785 142.280 9.566 1.00 48.24 118 GLN B CA 1
ATOM 1975 C C . GLN B 1 134 ? 28.327 141.971 9.888 1.00 41.88 118 GLN B C 1
ATOM 1976 O O . GLN B 1 134 ? 28.033 140.936 10.506 1.00 39.47 118 GLN B O 1
ATOM 1982 N N . ASP B 1 135 ? 27.402 142.833 9.464 1.00 36.01 119 ASP B N 1
ATOM 1983 C CA . ASP B 1 135 ? 25.993 142.578 9.742 1.00 43.31 119 ASP B CA 1
ATOM 1984 C C . ASP B 1 135 ? 25.621 141.172 9.296 1.00 51.43 119 ASP B C 1
ATOM 1985 O O . ASP B 1 135 ? 25.061 140.388 10.067 1.00 63.97 119 ASP B O 1
ATOM 1990 N N . HIS B 1 136 ? 25.962 140.824 8.061 1.00 52.80 120 HIS B N 1
ATOM 1991 C CA . HIS B 1 136 ? 25.620 139.504 7.543 1.00 56.12 120 HIS B CA 1
ATOM 1992 C C . HIS B 1 136 ? 26.433 138.392 8.221 1.00 56.21 120 HIS B C 1
ATOM 1993 O O . HIS B 1 136 ? 25.905 137.295 8.455 1.00 52.65 120 HIS B O 1
ATOM 2000 N N . LYS B 1 137 ? 27.705 138.652 8.567 1.00 53.76 121 LYS B N 1
ATOM 2001 C CA . LYS B 1 137 ? 28.471 137.648 9.308 1.00 47.21 121 LYS B CA 1
ATOM 2002 C C . LYS B 1 137 ? 27.802 137.310 10.631 1.00 51.67 121 LYS B C 1
ATOM 2003 O O . LYS B 1 137 ? 27.712 136.135 11.003 1.00 53.98 121 LYS B O 1
ATOM 2009 N N . GLU B 1 138 ? 27.296 138.324 11.340 1.00 40.05 122 GLU B N 1
ATOM 2010 C CA . GLU B 1 138 ? 26.585 138.053 12.580 1.00 46.18 122 GLU B CA 1
ATOM 2011 C C . GLU B 1 138 ? 25.371 137.179 12.312 1.00 55.44 122 GLU B C 1
ATOM 2012 O O . GLU B 1 138 ? 25.140 136.190 13.016 1.00 68.46 122 GLU B O 1
ATOM 2018 N N . LYS B 1 139 ? 24.571 137.547 11.305 1.00 45.69 123 LYS B N 1
ATOM 2019 C CA . LYS B 1 139 ? 23.402 136.751 10.946 1.00 42.71 123 LYS B CA 1
ATOM 2020 C C . LYS B 1 139 ? 23.815 135.354 10.465 1.00 53.20 123 LYS B C 1
ATOM 2021 O O . LYS B 1 139 ? 23.057 134.388 10.627 1.00 60.51 123 LYS B O 1
ATOM 2027 N N . ILE B 1 140 ? 25.017 135.225 9.888 1.00 46.56 124 ILE B N 1
ATOM 2028 C CA . ILE B 1 140 ? 25.558 133.914 9.525 1.00 40.65 124 ILE B CA 1
ATOM 2029 C C . ILE B 1 140 ? 26.013 133.152 10.771 1.00 42.05 124 ILE B C 1
ATOM 2030 O O . ILE B 1 140 ? 25.849 131.926 10.877 1.00 37.03 124 ILE B O 1
ATOM 2035 N N . ARG B 1 141 ? 26.583 133.862 11.736 1.00 44.12 125 ARG B N 1
ATOM 2036 C CA . ARG B 1 141 ? 26.882 133.222 13.007 1.00 49.16 125 ARG B CA 1
ATOM 2037 C C . ARG B 1 141 ? 25.607 132.662 13.623 1.00 39.19 125 ARG B C 1
ATOM 2038 O O . ARG B 1 141 ? 25.602 131.544 14.157 1.00 32.14 125 ARG B O 1
ATOM 2046 N N . MET B 1 142 ? 24.502 133.400 13.490 1.00 31.21 126 MET B N 1
ATOM 2047 C CA . MET B 1 142 ? 23.216 132.902 13.955 1.00 32.12 126 MET B CA 1
ATOM 2048 C C . MET B 1 142 ? 22.872 131.588 13.270 1.00 35.86 126 MET B C 1
ATOM 2049 O O . MET B 1 142 ? 22.409 130.640 13.918 1.00 30.97 126 MET B O 1
ATOM 2054 N N . LEU B 1 143 ? 23.148 131.496 11.964 1.00 36.26 127 LEU B N 1
ATOM 2055 C CA . LEU B 1 143 ? 22.886 130.257 11.241 1.00 30.53 127 LEU B CA 1
ATOM 2056 C C . LEU B 1 143 ? 23.717 129.109 11.772 1.00 29.65 127 LEU B C 1
ATOM 2057 O O . LEU B 1 143 ? 23.190 128.011 11.981 1.00 34.21 127 LEU B O 1
ATOM 2062 N N . LEU B 1 144 ? 25.012 129.345 12.020 1.00 29.18 128 LEU B N 1
ATOM 2063 C CA . LEU B 1 144 ? 25.867 128.278 12.540 1.00 30.45 128 LEU B CA 1
ATOM 2064 C C . LEU B 1 144 ? 25.268 127.653 13.783 1.00 41.64 128 LEU B C 1
ATOM 2065 O O . LEU B 1 144 ? 25.481 126.464 14.043 1.00 49.87 128 LEU B O 1
ATOM 2070 N N . ASP B 1 145 ? 24.514 128.446 14.557 1.00 40.52 129 ASP B N 1
ATOM 2071 C CA . ASP B 1 145 ? 23.885 127.975 15.784 1.00 32.37 129 ASP B CA 1
ATOM 2072 C C . ASP B 1 145 ? 22.664 127.118 15.495 1.00 31.67 129 ASP B C 1
ATOM 2073 O O . ASP B 1 145 ? 22.578 125.978 15.959 1.00 46.28 129 ASP B O 1
ATOM 2078 N N . ILE B 1 146 ? 21.735 127.639 14.691 1.00 35.75 130 ILE B N 1
ATOM 2079 C CA . ILE B 1 146 ? 20.501 126.920 14.373 1.00 47.55 130 ILE B CA 1
ATOM 2080 C C . ILE B 1 146 ? 20.807 125.532 13.819 1.00 53.57 130 ILE B C 1
ATOM 2081 O O . ILE B 1 146 ? 20.209 124.532 14.234 1.00 70.06 130 ILE B O 1
ATOM 2086 N N . TRP B 1 147 ? 21.740 125.455 12.868 1.00 43.46 131 TRP B N 1
ATOM 2087 C CA . TRP B 1 147 ? 22.091 124.158 12.300 1.00 39.51 131 TRP B CA 1
ATOM 2088 C C . TRP B 1 147 ? 22.712 123.263 13.360 1.00 38.85 131 TRP B C 1
ATOM 2089 O O . TRP B 1 147 ? 22.448 122.053 13.410 1.00 40.83 131 TRP B O 1
ATOM 2100 N N . ASP B 1 148 ? 23.471 123.860 14.269 1.00 35.05 132 ASP B N 1
ATOM 2101 C CA . ASP B 1 148 ? 24.134 123.071 15.287 1.00 36.24 132 ASP B CA 1
ATOM 2102 C C . ASP B 1 148 ? 23.124 122.348 16.171 1.00 47.48 132 ASP B C 1
ATOM 2103 O O . ASP B 1 148 ? 23.389 121.225 16.616 1.00 63.93 132 ASP B O 1
ATOM 2108 N N . ARG B 1 149 ? 21.952 122.942 16.404 1.00 46.08 133 ARG B N 1
ATOM 2109 C CA . ARG B 1 149 ? 20.948 122.318 17.264 1.00 50.04 133 ARG B CA 1
ATOM 2110 C C . ARG B 1 149 ? 19.885 121.523 16.507 1.00 52.58 133 ARG B C 1
ATOM 2111 O O . ARG B 1 149 ? 19.257 120.634 17.099 1.00 55.39 133 ARG B O 1
ATOM 2119 N N . SER B 1 150 ? 19.615 121.845 15.241 1.00 48.92 134 SER B N 1
ATOM 2120 C CA . SER B 1 150 ? 18.697 121.014 14.466 1.00 48.52 134 SER B CA 1
ATOM 2121 C C . SER B 1 150 ? 19.372 119.730 13.997 1.00 39.05 134 SER B C 1
ATOM 2122 O O . SER B 1 150 ? 18.678 118.759 13.670 1.00 34.52 134 SER B O 1
ATOM 2125 N N . GLY B 1 151 ? 20.704 119.722 13.923 1.00 35.26 135 GLY B N 1
ATOM 2126 C CA . GLY B 1 151 ? 21.456 118.575 13.452 1.00 44.15 135 GLY B CA 1
ATOM 2127 C C . GLY B 1 151 ? 21.487 118.376 11.956 1.00 55.20 135 GLY B C 1
ATOM 2128 O O . GLY B 1 151 ? 21.947 117.319 11.508 1.00 52.19 135 GLY B O 1
ATOM 2129 N N . LEU B 1 152 ? 21.026 119.361 11.169 1.00 57.82 136 LEU B N 1
ATOM 2130 C CA . LEU B 1 152 ? 20.964 119.190 9.722 1.00 54.59 136 LEU B CA 1
ATOM 2131 C C . LEU B 1 152 ? 22.328 118.826 9.160 1.00 56.59 136 LEU B C 1
ATOM 2132 O O . LEU B 1 152 ? 22.448 117.894 8.358 1.00 73.00 136 LEU B O 1
ATOM 2137 N N . PHE B 1 153 ? 23.374 119.511 9.600 1.00 43.76 137 PHE B N 1
ATOM 2138 C CA . PHE B 1 153 ? 24.706 119.219 9.107 1.00 39.24 137 PHE B CA 1
ATOM 2139 C C . PHE B 1 153 ? 25.564 118.677 10.234 1.00 45.72 137 PHE B C 1
ATOM 2140 O O . PHE B 1 153 ? 25.303 118.919 11.417 1.00 61.73 137 PHE B O 1
ATOM 2148 N N . GLN B 1 154 ? 26.584 117.919 9.840 1.00 38.45 138 GLN B N 1
ATOM 2149 C CA . GLN B 1 154 ? 27.438 117.263 10.814 1.00 38.29 138 GLN B CA 1
ATOM 2150 C C . GLN B 1 154 ? 28.071 118.318 11.706 1.00 46.01 138 GLN B C 1
ATOM 2151 O O . GLN B 1 154 ? 28.577 119.335 11.216 1.00 39.13 138 GLN B O 1
ATOM 2157 N N . LYS B 1 155 ? 28.005 118.089 13.024 1.00 42.02 139 LYS B N 1
ATOM 2158 C CA . LYS B 1 155 ? 28.494 119.093 13.958 1.00 31.37 139 LYS B CA 1
ATOM 2159 C C . LYS B 1 155 ? 29.997 119.299 13.812 1.00 34.40 139 LYS B C 1
ATOM 2160 O O . LYS B 1 155 ? 30.487 120.437 13.902 1.00 25.93 139 LYS B O 1
ATOM 2166 N N . SER B 1 156 ? 30.731 118.224 13.507 1.00 36.06 140 SER B N 1
ATOM 2167 C CA . SER B 1 156 ? 32.174 118.326 13.321 1.00 40.59 140 SER B CA 1
ATOM 2168 C C . SER B 1 156 ? 32.522 119.314 12.217 1.00 54.91 140 SER B C 1
ATOM 2169 O O . SER B 1 156 ? 33.550 120.005 12.288 1.00 63.31 140 SER B O 1
ATOM 2172 N N . TYR B 1 157 ? 31.697 119.352 11.162 1.00 50.05 141 TYR B N 1
ATOM 2173 C CA . TYR B 1 157 ? 31.909 120.269 10.047 1.00 32.67 141 TYR B CA 1
ATOM 2174 C C . TYR B 1 157 ? 31.709 121.721 10.481 1.00 36.72 141 TYR B C 1
ATOM 2175 O O . TYR B 1 157 ? 32.567 122.579 10.237 1.00 23.10 141 TYR B O 1
ATOM 2184 N N . LEU B 1 158 ? 30.580 122.006 11.154 1.00 44.24 142 LEU B N 1
ATOM 2185 C CA . LEU B 1 158 ? 30.288 123.367 11.616 1.00 43.12 142 LEU B CA 1
ATOM 2186 C C . LEU B 1 158 ? 31.366 123.869 12.554 1.00 36.65 142 LEU B C 1
ATOM 2187 O O . LEU B 1 158 ? 31.690 125.066 12.544 1.00 32.11 142 LEU B O 1
ATOM 2192 N N . ASN B 1 159 ? 31.939 122.969 13.358 1.00 23.45 143 ASN B N 1
ATOM 2193 C CA . ASN B 1 159 ? 33.001 123.381 14.257 1.00 23.16 143 ASN B CA 1
ATOM 2194 C C . ASN B 1 159 ? 34.190 123.887 13.464 1.00 34.45 143 ASN B C 1
ATOM 2195 O O . ASN B 1 159 ? 34.762 124.937 13.783 1.00 23.12 143 ASN B O 1
ATOM 2200 N N . ALA B 1 160 ? 34.541 123.166 12.394 1.00 34.86 144 ALA B N 1
ATOM 2201 C CA . ALA B 1 160 ? 35.643 123.576 11.536 1.00 33.03 144 ALA B CA 1
ATOM 2202 C C . ALA B 1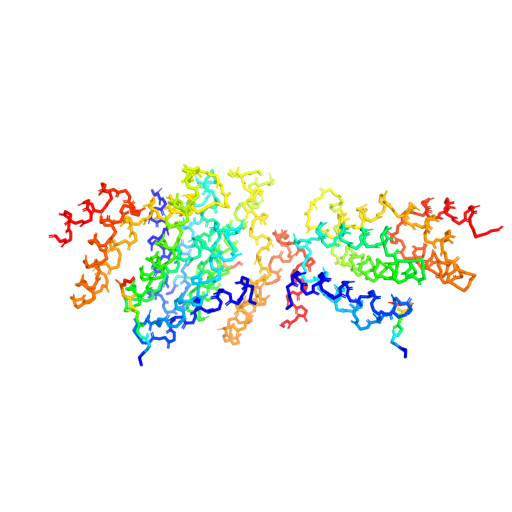 160 ? 35.436 124.979 10.984 1.00 40.75 144 ALA B C 1
ATOM 2203 O O . ALA B 1 160 ? 36.367 125.797 10.982 1.00 43.78 144 ALA B O 1
ATOM 2205 N N . ILE B 1 161 ? 34.218 125.294 10.539 1.00 35.93 145 ILE B N 1
ATOM 2206 C CA . ILE B 1 161 ? 33.977 126.628 10.000 1.00 44.92 145 ILE B CA 1
ATOM 2207 C C . ILE B 1 161 ? 33.996 127.668 11.113 1.00 42.58 145 ILE B C 1
ATOM 2208 O O . ILE B 1 161 ? 34.700 128.683 11.022 1.00 37.16 145 ILE B O 1
ATOM 2213 N N . ARG B 1 162 ? 33.229 127.427 12.181 1.00 37.03 146 ARG B N 1
ATOM 2214 C CA . ARG B 1 162 ? 33.179 128.383 13.286 1.00 31.83 146 ARG B CA 1
ATOM 2215 C C . ARG B 1 162 ? 34.547 128.574 13.936 1.00 34.41 146 ARG B C 1
ATOM 2216 O O . ARG B 1 162 ? 34.884 129.682 14.374 1.00 29.57 146 ARG B O 1
ATOM 2224 N N . SER B 1 163 ? 35.348 127.507 14.019 1.00 40.74 147 SER B N 1
ATOM 2225 C CA . SER B 1 163 ? 36.649 127.631 14.659 1.00 40.71 147 SER B CA 1
ATOM 2226 C C . SER B 1 163 ? 37.602 128.502 13.848 1.00 42.55 147 SER B C 1
ATOM 2227 O O . SER B 1 163 ? 38.543 129.067 14.411 1.00 36.01 147 SER B O 1
ATOM 2230 N N . LYS B 1 164 ? 37.328 128.693 12.558 1.00 54.59 148 LYS B N 1
ATOM 2231 C CA . LYS B 1 164 ? 38.190 129.467 11.674 1.00 50.36 148 LYS B CA 1
ATOM 2232 C C . LYS B 1 164 ? 37.651 130.867 11.386 1.00 47.49 148 LYS B C 1
ATOM 2233 O O . LYS B 1 164 ? 38.411 131.718 10.911 1.00 47.43 148 LYS B O 1
ATOM 2239 N N . CYS B 1 165 ? 36.363 131.116 11.599 1.00 44.38 149 CYS B N 1
ATOM 2240 C CA . CYS B 1 165 ? 35.821 132.462 11.399 1.00 49.42 149 CYS B CA 1
ATOM 2241 C C . CYS B 1 165 ? 35.378 133.115 12.710 1.00 43.57 149 CYS B C 1
ATOM 2242 O O . CYS B 1 165 ? 34.262 133.643 12.817 1.00 37.66 149 CYS B O 1
ATOM 2245 N N . MET C 1 21 ? 46.667 123.957 -10.229 1.00 41.38 5 MET C N 1
ATOM 2246 C CA . MET C 1 21 ? 45.297 124.454 -10.361 1.00 39.51 5 MET C CA 1
ATOM 2247 C C . MET C 1 21 ? 44.297 123.334 -10.076 1.00 34.14 5 MET C C 1
ATOM 2248 O O . MET C 1 21 ? 44.404 122.246 -10.662 1.00 30.11 5 MET C O 1
ATOM 2253 N N . ASP C 1 22 ? 43.362 123.577 -9.152 1.00 36.80 6 ASP C N 1
ATOM 2254 C CA . ASP C 1 22 ? 42.319 122.616 -8.803 1.00 44.15 6 ASP C CA 1
ATOM 2255 C C . ASP C 1 22 ? 40.954 123.265 -8.973 1.00 32.33 6 ASP C C 1
ATOM 2256 O O . ASP C 1 22 ? 40.829 124.391 -9.458 1.00 34.92 6 ASP C O 1
ATOM 2261 N N . PHE C 1 23 ? 39.914 122.499 -8.642 1.00 24.32 7 PHE C N 1
ATOM 2262 C CA . PHE C 1 23 ? 38.552 122.968 -8.859 1.00 22.68 7 PHE C CA 1
ATOM 2263 C C . PHE C 1 23 ? 38.264 124.253 -8.109 1.00 58.02 7 PHE C C 1
ATOM 2264 O O . PHE C 1 23 ? 37.474 125.077 -8.581 1.00 59.71 7 PHE C O 1
ATOM 2272 N N . GLN C 1 24 ? 38.877 124.443 -6.938 1.00 53.09 8 GLN C N 1
ATOM 2273 C CA . GLN C 1 24 ? 38.666 125.690 -6.216 1.00 51.14 8 GLN C CA 1
ATOM 2274 C C . GLN C 1 24 ? 39.322 126.855 -6.950 1.00 45.87 8 GLN C C 1
ATOM 2275 O O . GLN C 1 24 ? 38.843 127.989 -6.863 1.00 39.33 8 GLN C O 1
ATOM 2281 N N . ASN C 1 25 ? 40.413 126.601 -7.676 1.00 46.77 9 ASN C N 1
ATOM 2282 C CA . ASN C 1 25 ? 41.007 127.636 -8.509 1.00 51.70 9 ASN C CA 1
ATOM 2283 C C . ASN C 1 25 ? 40.287 127.769 -9.842 1.00 46.97 9 ASN C C 1
ATOM 2284 O O . ASN C 1 25 ? 40.356 128.832 -10.463 1.00 47.83 9 ASN C O 1
ATOM 2289 N N . PHE C 1 26 ? 39.563 126.738 -10.281 1.00 47.39 10 PHE C N 1
ATOM 2290 C CA . PHE C 1 26 ? 38.681 126.907 -11.432 1.00 55.73 10 PHE C CA 1
ATOM 2291 C C . PHE C 1 26 ? 37.499 127.804 -11.087 1.00 56.01 10 PHE C C 1
ATOM 2292 O O . PHE C 1 26 ? 37.182 128.738 -11.832 1.00 67.06 10 PHE C O 1
ATOM 2300 N N . VAL C 1 27 ? 36.858 127.544 -9.942 1.00 39.14 11 VAL C N 1
ATOM 2301 C CA . VAL C 1 27 ? 35.670 128.305 -9.554 1.00 36.71 11 VAL C CA 1
ATOM 2302 C C . VAL C 1 27 ? 36.000 129.786 -9.462 1.00 41.67 11 VAL C C 1
ATOM 2303 O O . VAL C 1 27 ? 35.287 130.636 -10.018 1.00 32.04 11 VAL C O 1
ATOM 2307 N N . ALA C 1 28 ? 37.116 130.118 -8.806 1.00 39.16 12 ALA C N 1
ATOM 2308 C CA . ALA C 1 28 ? 37.489 131.521 -8.649 1.00 39.64 12 ALA C CA 1
ATOM 2309 C C . ALA C 1 28 ? 37.636 132.224 -9.999 1.00 31.92 12 ALA C C 1
ATOM 2310 O O . ALA C 1 28 ? 37.066 133.299 -10.196 1.00 27.91 12 ALA C O 1
ATOM 2312 N N . THR C 1 29 ? 38.341 131.611 -10.961 1.00 37.10 13 THR C N 1
ATOM 2313 C CA . THR C 1 29 ? 38.462 132.220 -12.289 1.00 42.88 13 THR C CA 1
ATOM 2314 C C . THR C 1 29 ? 37.082 132.484 -12.898 1.00 37.86 13 THR C C 1
ATOM 2315 O O . THR C 1 29 ? 36.819 133.570 -13.420 1.00 28.62 13 THR C O 1
ATOM 2319 N N . LEU C 1 30 ? 36.180 131.506 -12.817 1.00 45.57 14 LEU C N 1
ATOM 2320 C CA . LEU C 1 30 ? 34.824 131.711 -13.314 1.00 41.43 14 LEU C CA 1
ATOM 2321 C C . LEU C 1 30 ? 34.067 132.764 -12.511 1.00 46.38 14 LEU C C 1
ATOM 2322 O O . LEU C 1 30 ? 33.247 133.493 -13.077 1.00 56.55 14 LEU C O 1
ATOM 2327 N N . GLU C 1 31 ? 34.299 132.850 -11.195 1.00 43.93 15 GLU C N 1
ATOM 2328 C CA . GLU C 1 31 ? 33.626 133.871 -10.389 1.00 44.61 15 GLU C CA 1
ATOM 2329 C C . GLU C 1 31 ? 34.105 135.278 -10.716 1.00 47.61 15 GLU C C 1
ATOM 2330 O O . GLU C 1 31 ? 33.317 136.228 -10.651 1.00 50.62 15 GLU C O 1
ATOM 2336 N N . SER C 1 32 ? 35.368 135.429 -11.108 1.00 45.62 16 SER C N 1
ATOM 2337 C CA . SER C 1 32 ? 35.958 136.741 -11.329 1.00 46.50 16 SER C CA 1
ATOM 2338 C C . SER C 1 32 ? 35.501 137.373 -12.624 1.00 49.99 16 SER C C 1
ATOM 2339 O O . SER C 1 32 ? 35.910 138.501 -12.915 1.00 56.81 16 SER C O 1
ATOM 2342 N N . PHE C 1 33 ? 34.703 136.672 -13.428 1.00 59.48 17 PHE C N 1
ATOM 2343 C CA . PHE C 1 33 ? 34.230 137.293 -14.656 1.00 67.40 17 PHE C CA 1
ATOM 2344 C C . PHE C 1 33 ? 33.292 138.460 -14.398 1.00 61.19 17 PHE C C 1
ATOM 2345 O O . PHE C 1 33 ? 33.037 139.236 -15.324 1.00 67.21 17 PHE C O 1
ATOM 2353 N N . LYS C 1 34 ? 32.797 138.622 -13.171 1.00 52.17 18 LYS C N 1
ATOM 2354 C CA . LYS C 1 34 ? 31.985 139.786 -12.852 1.00 47.34 18 LYS C CA 1
ATOM 2355 C C . LYS C 1 34 ? 32.853 141.027 -12.688 1.00 39.01 18 LYS C C 1
ATOM 2356 O O . LYS C 1 34 ? 32.323 142.143 -12.697 1.00 34.14 18 LYS C O 1
ATOM 2362 N N . ASP C 1 35 ? 34.173 140.849 -12.549 1.00 39.65 19 ASP C N 1
ATOM 2363 C CA . ASP C 1 35 ? 35.134 141.946 -12.480 1.00 51.11 19 ASP C CA 1
ATOM 2364 C C . ASP C 1 35 ? 35.564 142.434 -13.857 1.00 59.50 19 ASP C C 1
ATOM 2365 O O . ASP C 1 35 ? 36.388 143.346 -13.947 1.00 63.54 19 ASP C O 1
ATOM 2370 N N . LEU C 1 36 ? 35.029 141.853 -14.924 1.00 60.30 20 LEU C N 1
ATOM 2371 C CA . LEU C 1 36 ? 35.314 142.264 -16.291 1.00 55.39 20 LEU C CA 1
ATOM 2372 C C . LEU C 1 36 ? 34.116 143.047 -16.828 1.00 52.42 20 LEU C C 1
ATOM 2373 O O . LEU C 1 36 ? 32.987 142.549 -16.800 1.00 53.80 20 LEU C O 1
ATOM 2378 N N . LYS C 1 37 ? 34.360 144.269 -17.307 1.00 46.50 21 LYS C N 1
ATOM 2379 C CA . LYS C 1 37 ? 33.268 145.107 -17.801 1.00 50.20 21 LYS C CA 1
ATOM 2380 C C . LYS C 1 37 ? 32.471 144.376 -18.870 1.00 60.48 21 LYS C C 1
ATOM 2381 O O . LYS C 1 37 ? 31.239 144.283 -18.803 1.00 59.00 21 LYS C O 1
ATOM 2387 N N . SER C 1 38 ? 33.182 143.833 -19.853 1.00 58.75 22 SER C N 1
ATOM 2388 C CA . SER C 1 38 ? 32.572 143.105 -20.951 1.00 52.95 22 SER C CA 1
ATOM 2389 C C . SER C 1 38 ? 32.068 141.738 -20.516 1.00 57.23 22 SER C C 1
ATOM 2390 O O . SER C 1 38 ? 31.054 141.257 -21.030 1.00 66.31 22 SER C O 1
ATOM 2393 N N . GLY C 1 39 ? 32.740 141.112 -19.559 1.00 54.10 23 GLY C N 1
ATOM 2394 C CA . GLY C 1 39 ? 32.506 139.712 -19.302 1.00 49.55 23 GLY C CA 1
ATOM 2395 C C . GLY C 1 39 ? 33.305 138.817 -20.208 1.00 51.45 23 GLY C C 1
ATOM 2396 O O . GLY C 1 39 ? 32.999 137.625 -20.319 1.00 55.32 23 GLY C O 1
ATOM 2397 N N . ILE C 1 40 ? 34.328 139.359 -20.865 1.00 49.34 24 ILE C N 1
ATOM 2398 C CA . ILE C 1 40 ? 35.086 138.626 -21.866 1.00 53.60 24 ILE C CA 1
ATOM 2399 C C . ILE C 1 40 ? 36.570 138.764 -21.567 1.00 62.59 24 ILE C C 1
ATOM 2400 O O . ILE C 1 40 ? 37.076 139.882 -21.416 1.00 73.25 24 ILE C O 1
ATOM 2405 N N . SER C 1 41 ? 37.268 137.631 -21.529 1.00 61.04 25 SER C N 1
ATOM 2406 C CA . SER C 1 41 ? 38.719 137.597 -21.372 1.00 57.91 25 SER C CA 1
ATOM 2407 C C . SER C 1 41 ? 39.211 136.318 -22.035 1.00 58.76 25 SER C C 1
ATOM 2408 O O . SER C 1 41 ? 39.096 135.235 -21.449 1.00 61.93 25 SER C O 1
ATOM 2411 N N . GLY C 1 42 ? 39.816 136.459 -23.219 1.00 48.88 26 GLY C N 1
ATOM 2412 C CA . GLY C 1 42 ? 40.257 135.294 -23.969 1.00 41.46 26 GLY C CA 1
ATOM 2413 C C . GLY C 1 42 ? 41.343 134.517 -23.260 1.00 48.37 26 GLY C C 1
ATOM 2414 O O . GLY C 1 42 ? 41.458 133.302 -23.439 1.00 54.62 26 GLY C O 1
ATOM 2415 N N . SER C 1 43 ? 42.186 135.213 -22.495 1.00 49.71 27 SER C N 1
ATOM 2416 C CA . SER C 1 43 ? 43.193 134.538 -21.686 1.00 47.90 27 SER C CA 1
ATOM 2417 C C . SER C 1 43 ? 42.534 133.703 -20.597 1.00 50.26 27 SER C C 1
ATOM 2418 O O . SER C 1 43 ? 42.936 132.563 -20.345 1.00 56.80 27 SER C O 1
ATOM 2421 N N . ARG C 1 44 ? 41.546 134.280 -19.905 1.00 52.47 28 ARG C N 1
ATOM 2422 C CA . ARG C 1 44 ? 40.898 133.567 -18.807 1.00 52.71 28 ARG C CA 1
ATOM 2423 C C . ARG C 1 44 ? 39.987 132.466 -19.309 1.00 50.50 28 ARG C C 1
ATOM 2424 O O . ARG C 1 44 ? 39.891 131.405 -18.678 1.00 62.46 28 ARG C O 1
ATOM 2432 N N . ILE C 1 45 ? 39.329 132.685 -20.441 1.00 34.40 29 ILE C N 1
ATOM 2433 C CA . ILE C 1 45 ? 38.538 131.611 -21.021 1.00 37.71 29 ILE C CA 1
ATOM 2434 C C . ILE C 1 45 ? 39.437 130.430 -21.352 1.00 34.54 29 ILE C C 1
ATOM 2435 O O . ILE C 1 45 ? 39.072 129.270 -21.127 1.00 47.20 29 ILE C O 1
ATOM 2440 N N . LYS C 1 46 ? 40.663 130.708 -21.794 1.00 28.18 30 LYS C N 1
ATOM 2441 C CA . LYS C 1 46 ? 41.599 129.632 -22.101 1.00 26.99 30 LYS C CA 1
ATOM 2442 C C . LYS C 1 46 ? 42.105 128.955 -20.827 1.00 33.85 30 LYS C C 1
ATOM 2443 O O . LYS C 1 46 ? 42.444 127.767 -20.841 1.00 37.03 30 LYS C O 1
ATOM 2449 N N . LYS C 1 47 ? 42.129 129.682 -19.711 1.00 31.70 31 LYS C N 1
ATOM 2450 C CA . LYS C 1 47 ? 42.458 129.061 -18.435 1.00 38.38 31 LYS C CA 1
ATOM 2451 C C . LYS C 1 47 ? 41.360 128.093 -18.025 1.00 33.79 31 LYS C C 1
ATOM 2452 O O . LYS C 1 47 ? 41.630 126.958 -17.613 1.00 34.81 31 LYS C O 1
ATOM 2458 N N . LEU C 1 48 ? 40.108 128.527 -18.149 1.00 32.64 32 LEU C N 1
ATOM 2459 C CA . LEU C 1 48 ? 38.970 127.652 -17.891 1.00 34.22 32 LEU C CA 1
ATOM 2460 C C . LEU C 1 48 ? 38.988 126.426 -18.802 1.00 29.70 32 LEU C C 1
ATOM 2461 O O . LEU C 1 48 ? 38.731 125.307 -18.345 1.00 26.76 32 LEU C O 1
ATOM 2466 N N . THR C 1 49 ? 39.256 126.626 -20.101 1.00 26.00 33 THR C N 1
ATOM 2467 C CA . THR C 1 49 ? 39.228 125.526 -21.074 1.00 25.76 33 THR C CA 1
ATOM 2468 C C . THR C 1 49 ? 40.295 124.480 -20.789 1.00 34.35 33 THR C C 1
ATOM 2469 O O . THR C 1 49 ? 40.014 123.273 -20.782 1.00 39.53 33 THR C O 1
ATOM 2473 N N . THR C 1 50 ? 41.537 124.922 -20.583 1.00 38.10 34 THR C N 1
ATOM 2474 C CA . THR C 1 50 ? 42.616 123.990 -20.283 1.00 23.83 34 THR C CA 1
ATOM 2475 C C . THR C 1 50 ? 42.322 123.199 -19.016 1.00 30.81 34 THR C C 1
ATOM 2476 O O . THR C 1 50 ? 42.589 121.998 -18.955 1.00 36.72 34 THR C O 1
ATOM 2480 N N . TYR C 1 51 ? 41.772 123.850 -17.990 1.00 29.65 35 TYR C N 1
ATOM 2481 C CA . TYR C 1 51 ? 41.412 123.091 -16.800 1.00 44.06 35 TYR C CA 1
ATOM 2482 C C . TYR C 1 51 ? 40.312 122.087 -17.108 1.00 44.09 35 TYR C C 1
ATOM 2483 O O . TYR C 1 51 ? 40.359 120.945 -16.640 1.00 59.71 35 TYR C O 1
ATOM 2492 N N . ALA C 1 52 ? 39.301 122.502 -17.866 1.00 34.70 36 ALA C N 1
ATOM 2493 C CA . ALA C 1 52 ? 38.212 121.595 -18.206 1.00 42.28 36 ALA C CA 1
ATOM 2494 C C . ALA C 1 52 ? 38.700 120.404 -19.021 1.00 36.31 36 ALA C C 1
ATOM 2495 O O . ALA C 1 52 ? 38.159 119.298 -18.882 1.00 38.40 36 ALA C O 1
ATOM 2497 N N . LEU C 1 53 ? 39.729 120.597 -19.859 1.00 27.06 37 LEU C N 1
ATOM 2498 C CA . LEU C 1 53 ? 40.266 119.492 -20.647 1.00 22.89 37 LEU C CA 1
ATOM 2499 C C . LEU C 1 53 ? 41.181 118.569 -19.854 1.00 35.61 37 LEU C C 1
ATOM 2500 O O . LEU C 1 53 ? 41.406 117.434 -20.283 1.00 43.90 37 LEU C O 1
ATOM 2505 N N . ASP C 1 54 ? 41.752 119.016 -18.740 1.00 38.85 38 ASP C N 1
ATOM 2506 C CA . ASP C 1 54 ? 42.560 118.091 -17.956 1.00 37.07 38 ASP C CA 1
ATOM 2507 C C . ASP C 1 54 ? 41.759 117.407 -16.867 1.00 33.22 38 ASP C C 1
ATOM 2508 O O . ASP C 1 54 ? 42.275 116.479 -16.241 1.00 31.83 38 ASP C O 1
ATOM 2513 N N . HIS C 1 55 ? 40.502 117.796 -16.667 1.00 33.75 39 HIS C N 1
ATOM 2514 C CA . HIS C 1 55 ? 39.683 117.250 -15.591 1.00 36.92 39 HIS C CA 1
ATOM 2515 C C . HIS C 1 55 ? 38.317 116.870 -16.107 1.00 38.77 39 HIS C C 1
ATOM 2516 O O . HIS C 1 55 ? 37.282 117.156 -15.503 1.00 52.52 39 HIS C O 1
ATOM 2523 N N . ILE C 1 56 ? 38.318 116.173 -17.241 1.00 35.06 40 ILE C N 1
ATOM 2524 C CA . ILE C 1 56 ? 37.101 115.598 -17.779 1.00 35.83 40 ILE C CA 1
ATOM 2525 C C . ILE C 1 56 ? 36.508 114.586 -16.817 1.00 25.25 40 ILE C C 1
ATOM 2526 O O . ILE C 1 56 ? 35.297 114.336 -16.854 1.00 21.97 40 ILE C O 1
ATOM 2531 N N . ASP C 1 57 ? 37.343 114.012 -15.932 1.00 29.99 41 ASP C N 1
ATOM 2532 C CA . ASP C 1 57 ? 36.859 113.056 -14.942 1.00 38.10 41 ASP C CA 1
ATOM 2533 C C . ASP C 1 57 ? 35.800 113.673 -14.033 1.00 49.06 41 ASP C C 1
ATOM 2534 O O . ASP C 1 57 ? 34.935 112.954 -13.511 1.00 55.79 41 ASP C O 1
ATOM 2539 N N . ILE C 1 58 ? 35.852 114.98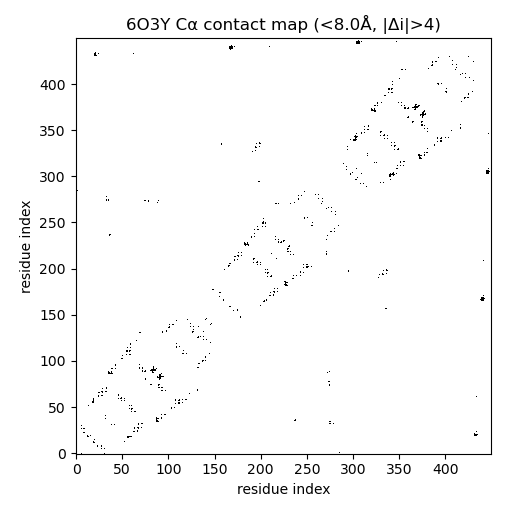9 -13.825 1.00 45.19 42 ILE C N 1
ATOM 2540 C CA . ILE C 1 58 ? 34.805 115.696 -13.089 1.00 38.08 42 ILE C CA 1
ATOM 2541 C C . ILE C 1 58 ? 34.131 116.684 -14.034 1.00 39.54 42 ILE C C 1
ATOM 2542 O O . ILE C 1 58 ? 34.038 117.878 -13.749 1.00 46.04 42 ILE C O 1
ATOM 2547 N N . GLU C 1 59 ? 33.652 116.210 -15.172 1.00 43.09 43 GLU C N 1
ATOM 2548 C CA . GLU C 1 59 ? 32.990 117.145 -16.067 1.00 45.12 43 GLU C CA 1
ATOM 2549 C C . GLU C 1 59 ? 31.598 117.533 -15.573 1.00 57.48 43 GLU C C 1
ATOM 2550 O O . GLU C 1 59 ? 31.113 118.610 -15.931 1.00 72.13 43 GLU C O 1
ATOM 2556 N N . SER C 1 60 ? 30.928 116.680 -14.781 1.00 39.70 44 SER C N 1
ATOM 2557 C CA . SER C 1 60 ? 29.531 116.958 -14.445 1.00 34.68 44 SER C CA 1
ATOM 2558 C C . SER C 1 60 ? 29.407 118.226 -13.620 1.00 44.76 44 SER C C 1
ATOM 2559 O O . SER C 1 60 ? 28.483 119.021 -13.832 1.00 55.26 44 SER C O 1
ATOM 2562 N N . LYS C 1 61 ? 30.342 118.463 -12.703 1.00 45.21 45 LYS C N 1
ATOM 2563 C CA . LYS C 1 61 ? 30.219 119.677 -11.914 1.00 43.31 45 LYS C CA 1
ATOM 2564 C C . LYS C 1 61 ? 30.801 120.872 -12.657 1.00 42.55 45 LYS C C 1
ATOM 2565 O O . LYS C 1 61 ? 30.250 121.972 -12.557 1.00 55.63 45 LYS C O 1
ATOM 2571 N N . ILE C 1 62 ? 31.873 120.682 -13.429 1.00 32.78 46 ILE C N 1
ATOM 2572 C CA . ILE C 1 62 ? 32.321 121.742 -14.333 1.00 32.48 46 ILE C CA 1
ATOM 2573 C C . ILE C 1 62 ? 31.190 122.171 -15.258 1.00 37.80 46 ILE C C 1
ATOM 2574 O O . ILE C 1 62 ? 30.984 123.368 -15.509 1.00 26.77 46 ILE C O 1
ATOM 2579 N N . ILE C 1 63 ? 30.435 121.211 -15.783 1.00 34.44 47 ILE C N 1
ATOM 2580 C CA . ILE C 1 63 ? 29.362 121.555 -16.702 1.00 35.95 47 ILE C CA 1
ATOM 2581 C C . ILE C 1 63 ? 28.254 122.303 -15.979 1.00 39.65 47 ILE C C 1
ATOM 2582 O O . ILE C 1 63 ? 27.805 123.355 -16.443 1.00 35.53 47 ILE C O 1
ATOM 2587 N N . SER C 1 64 ? 27.810 121.793 -14.823 1.00 55.68 48 SER C N 1
ATOM 2588 C CA . SER C 1 64 ? 26.744 122.497 -14.105 1.00 58.05 48 SER C CA 1
ATOM 2589 C C . SER C 1 64 ? 27.211 123.876 -13.676 1.00 28.16 48 SER C C 1
ATOM 2590 O O . SER C 1 64 ? 26.461 124.848 -13.771 1.00 28.87 48 SER C O 1
ATOM 2593 N N . LEU C 1 65 ? 28.486 123.994 -13.320 1.00 28.51 49 LEU C N 1
ATOM 2594 C CA . LEU C 1 65 ? 29.038 125.279 -12.910 1.00 27.85 49 LEU C CA 1
ATOM 2595 C C . LEU C 1 65 ? 28.918 126.307 -14.023 1.00 31.32 49 LEU C C 1
ATOM 2596 O O . LEU C 1 65 ? 28.367 127.391 -13.821 1.00 29.12 49 LEU C O 1
ATOM 2601 N N . ILE C 1 66 ? 29.440 125.993 -15.213 1.00 49.79 50 ILE C N 1
ATOM 2602 C CA . ILE C 1 66 ? 29.335 126.957 -16.303 1.00 36.08 50 ILE C CA 1
ATOM 2603 C C . ILE C 1 66 ? 27.889 127.104 -16.761 1.00 37.07 50 ILE C C 1
ATOM 2604 O O . ILE C 1 66 ? 27.532 128.141 -17.331 1.00 30.36 50 ILE C O 1
ATOM 2609 N N . ILE C 1 67 ? 27.047 126.086 -16.534 1.00 43.31 51 ILE C N 1
ATOM 2610 C CA . ILE C 1 67 ? 25.623 126.206 -16.833 1.00 30.27 51 ILE C CA 1
ATOM 2611 C C . ILE C 1 67 ? 24.965 127.192 -15.880 1.00 35.33 51 ILE C C 1
ATOM 2612 O O . ILE C 1 67 ? 24.245 128.107 -16.295 1.00 41.98 51 ILE C O 1
ATOM 2617 N N . ASP C 1 68 ? 25.215 127.035 -14.589 1.00 34.07 52 ASP C N 1
ATOM 2618 C CA . ASP C 1 68 ? 24.567 127.919 -13.636 1.00 33.95 52 ASP C CA 1
ATOM 2619 C C . ASP C 1 68 ? 25.126 129.330 -13.743 1.00 31.22 52 ASP C C 1
ATOM 2620 O O . ASP C 1 68 ? 24.389 130.295 -13.531 1.00 42.28 52 ASP C O 1
ATOM 2625 N N . TYR C 1 69 ? 26.404 129.471 -14.108 1.00 30.81 53 TYR C N 1
ATOM 2626 C CA . TYR C 1 69 ? 26.977 130.804 -14.296 1.00 43.30 53 TYR C CA 1
ATOM 2627 C C . TYR C 1 69 ? 26.259 131.581 -15.394 1.00 55.50 53 TYR C C 1
ATOM 2628 O O . TYR C 1 69 ? 26.061 132.797 -15.277 1.00 69.07 53 TYR C O 1
ATOM 2637 N N . SER C 1 70 ? 25.874 130.903 -16.476 1.00 48.69 54 SER C N 1
ATOM 2638 C CA . SER C 1 70 ? 25.133 131.588 -17.529 1.00 41.05 54 SER C CA 1
ATOM 2639 C C . SER C 1 70 ? 23.822 132.162 -17.002 1.00 50.80 54 SER C C 1
ATOM 2640 O O . SER C 1 70 ? 23.474 133.310 -17.300 1.00 52.11 54 SER C O 1
ATOM 2643 N N . ARG C 1 71 ? 23.115 131.391 -16.169 1.00 39.45 55 ARG C N 1
ATOM 2644 C CA . ARG C 1 71 ? 21.836 131.816 -15.606 1.00 37.01 55 ARG C CA 1
ATOM 2645 C C . ARG C 1 71 ? 21.979 133.010 -14.668 1.00 36.22 55 ARG C C 1
ATOM 2646 O O . ARG C 1 71 ? 21.046 133.806 -14.538 1.00 34.91 55 ARG C O 1
ATOM 2654 N N . LEU C 1 72 ? 23.111 133.135 -13.983 1.00 43.29 56 LEU C N 1
ATOM 2655 C CA . LEU C 1 72 ? 23.235 134.095 -12.905 1.00 44.00 56 LEU C CA 1
ATOM 2656 C C . LEU C 1 72 ? 24.141 135.270 -13.223 1.00 58.69 56 LEU C C 1
ATOM 2657 O O . LEU C 1 72 ? 24.212 136.199 -12.415 1.00 74.18 56 LEU C O 1
ATOM 2662 N N . CYS C 1 73 ? 24.856 135.253 -14.338 1.00 51.43 57 CYS C N 1
ATOM 2663 C CA . CYS C 1 73 ? 25.763 136.347 -14.618 1.00 46.76 57 CYS C CA 1
ATOM 2664 C C . CYS C 1 73 ? 24.960 137.615 -14.884 1.00 53.20 57 CYS C C 1
ATOM 2665 O O . CYS C 1 73 ? 23.757 137.552 -15.151 1.00 62.88 57 CYS C O 1
ATOM 2668 N N . PRO C 1 74 ? 25.598 138.782 -14.824 1.00 50.98 58 PRO C N 1
ATOM 2669 C CA . PRO C 1 74 ? 24.903 140.019 -15.205 1.00 55.54 58 PRO C CA 1
ATOM 2670 C C . PRO C 1 74 ? 24.487 139.997 -16.669 1.00 56.58 58 PRO C C 1
ATOM 2671 O O . PRO C 1 74 ? 24.924 139.159 -17.462 1.00 56.68 58 PRO C O 1
ATOM 2675 N N . ASP C 1 75 ? 23.630 140.962 -17.028 1.00 60.28 59 ASP C N 1
ATOM 2676 C CA . ASP C 1 75 ? 23.101 141.023 -18.391 1.00 55.71 59 ASP C CA 1
ATOM 2677 C C . ASP C 1 75 ? 24.200 141.332 -19.392 1.00 50.73 59 ASP C C 1
ATOM 2678 O O . ASP C 1 75 ? 24.284 140.694 -20.446 1.00 37.62 59 ASP C O 1
ATOM 2683 N N . SER C 1 76 ? 25.075 142.280 -19.063 1.00 55.19 60 SER C N 1
ATOM 2684 C CA . SER C 1 76 ? 26.156 142.634 -19.970 1.00 51.04 60 SER C CA 1
ATOM 2685 C C . SER C 1 76 ? 27.207 141.541 -20.067 1.00 60.15 60 SER C C 1
ATOM 2686 O O . SER C 1 76 ? 28.113 141.644 -20.900 1.00 62.32 60 SER C O 1
ATOM 2689 N N . HIS C 1 77 ? 27.110 140.506 -19.241 1.00 55.16 61 HIS C N 1
ATOM 2690 C CA . HIS C 1 77 ? 28.081 139.424 -19.196 1.00 49.59 61 HIS C CA 1
ATOM 2691 C C . HIS C 1 77 ? 27.590 138.133 -19.831 1.00 43.77 61 HIS C C 1
AT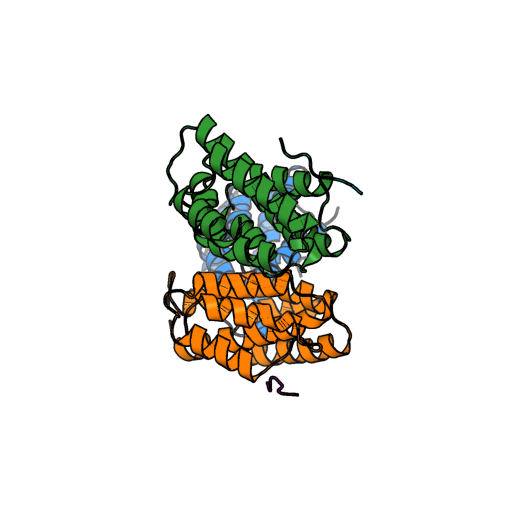OM 2692 O O . HIS C 1 77 ? 28.358 137.166 -19.915 1.00 50.43 61 HIS C O 1
ATOM 2699 N N . LYS C 1 78 ? 26.329 138.088 -20.257 1.00 36.40 62 LYS C N 1
ATOM 2700 C CA . LYS C 1 78 ? 25.758 136.841 -20.756 1.00 44.43 62 LYS C CA 1
ATOM 2701 C C . LYS C 1 78 ? 26.449 136.364 -22.036 1.00 53.47 62 LYS C C 1
ATOM 2702 O O . LYS C 1 78 ? 26.449 135.160 -22.317 1.00 62.36 62 LYS C O 1
ATOM 2708 N N . LEU C 1 79 ? 27.023 137.279 -22.830 1.00 42.20 63 LEU C N 1
ATOM 2709 C CA . LEU C 1 79 ? 27.736 136.869 -24.045 1.00 43.40 63 LEU C CA 1
ATOM 2710 C C . LEU C 1 79 ? 28.998 136.072 -23.717 1.00 42.15 63 LEU C C 1
ATOM 2711 O O . LEU C 1 79 ? 29.219 134.983 -24.263 1.00 33.98 63 LEU C O 1
ATOM 2716 N N . GLY C 1 80 ? 29.851 136.609 -22.847 1.00 42.74 64 GLY C N 1
ATOM 2717 C CA . GLY C 1 80 ? 31.000 135.844 -22.397 1.00 41.05 64 GLY C CA 1
ATOM 2718 C C . GLY C 1 80 ? 30.588 134.585 -21.663 1.00 40.09 64 GLY C C 1
ATOM 2719 O O . GLY C 1 80 ? 31.338 133.606 -21.622 1.00 37.13 64 GLY C O 1
ATOM 2720 N N . SER C 1 81 ? 29.400 134.596 -21.059 1.00 44.68 65 SER C N 1
ATOM 2721 C CA . SER C 1 81 ? 28.868 133.383 -20.460 1.00 37.00 65 SER C CA 1
ATOM 2722 C C . SER C 1 81 ? 28.685 132.294 -21.512 1.00 32.44 65 SER C C 1
ATOM 2723 O O . SER C 1 81 ? 29.009 131.131 -21.265 1.00 33.87 65 SER C O 1
ATOM 2726 N N . LEU C 1 82 ? 28.128 132.641 -22.682 1.00 42.92 66 LEU C N 1
ATOM 2727 C CA . LEU C 1 82 ? 28.028 131.665 -23.779 1.00 42.81 66 LEU C CA 1
ATOM 2728 C C . LEU C 1 82 ? 29.370 131.403 -24.476 1.00 32.44 66 LEU C C 1
ATOM 2729 O O . LEU C 1 82 ? 29.590 130.296 -24.977 1.00 32.01 66 LEU C O 1
ATOM 2734 N N . TYR C 1 83 ? 30.289 132.377 -24.472 1.00 32.51 67 TYR C N 1
ATOM 2735 C CA . TYR C 1 83 ? 31.635 132.137 -24.981 1.00 32.04 67 TYR C CA 1
ATOM 2736 C C . TYR C 1 83 ? 32.359 131.093 -24.146 1.00 44.46 67 TYR C C 1
ATOM 2737 O O . TYR C 1 83 ? 33.191 130.349 -24.667 1.00 37.04 67 TYR C O 1
ATOM 2746 N N . ILE C 1 84 ? 32.117 131.060 -22.837 1.00 49.28 68 ILE C N 1
ATOM 2747 C CA . ILE C 1 84 ? 32.703 129.991 -22.038 1.00 49.81 68 ILE C CA 1
ATOM 2748 C C . ILE C 1 84 ? 32.111 128.649 -22.459 1.00 52.09 68 ILE C C 1
ATOM 2749 O O . ILE C 1 84 ? 32.836 127.686 -22.744 1.00 51.32 68 ILE C O 1
ATOM 2754 N N . ILE C 1 85 ? 30.781 128.595 -22.569 1.00 48.63 69 ILE C N 1
ATOM 2755 C CA . ILE C 1 85 ? 30.107 127.379 -23.000 1.00 36.50 69 ILE C CA 1
ATOM 2756 C C . ILE C 1 85 ? 30.583 126.991 -24.385 1.00 45.36 69 ILE C C 1
ATOM 2757 O O . ILE C 1 85 ? 30.809 125.813 -24.674 1.00 62.77 69 ILE C O 1
ATOM 2762 N N . ASP C 1 86 ? 30.712 127.978 -25.273 1.00 36.19 70 ASP C N 1
ATOM 2763 C CA . ASP C 1 86 ? 31.230 127.696 -26.607 1.00 32.85 70 ASP C CA 1
ATOM 2764 C C . ASP C 1 86 ? 32.651 127.177 -26.561 1.00 33.74 70 ASP C C 1
ATOM 2765 O O . ASP C 1 86 ? 33.011 126.284 -27.335 1.00 36.09 70 ASP C O 1
ATOM 2770 N N . SER C 1 87 ? 33.488 127.740 -25.684 1.00 49.97 71 SER C N 1
ATOM 2771 C CA . SER C 1 87 ? 34.897 127.361 -25.692 1.00 39.33 71 SER C CA 1
ATOM 2772 C C . SER C 1 87 ? 35.087 125.947 -25.181 1.00 32.66 71 SER C C 1
ATOM 2773 O O . SER C 1 87 ? 35.761 125.133 -25.822 1.00 46.99 71 SER C O 1
ATOM 2776 N N . ILE C 1 88 ? 34.493 125.630 -24.037 1.00 28.11 72 ILE C N 1
ATOM 2777 C CA . ILE C 1 88 ? 34.657 124.287 -23.493 1.00 43.05 72 ILE C CA 1
ATOM 2778 C C . ILE C 1 88 ? 33.826 123.298 -24.290 1.00 35.87 72 ILE C C 1
ATOM 2779 O O . ILE C 1 88 ? 34.251 122.164 -24.528 1.00 42.47 72 ILE C O 1
ATOM 2784 N N . GLY C 1 89 ? 32.635 123.713 -24.728 1.00 28.18 73 GLY C N 1
ATOM 2785 C CA . GLY C 1 89 ? 31.799 122.820 -25.515 1.00 28.34 73 GLY C CA 1
ATOM 2786 C C . GLY C 1 89 ? 32.461 122.348 -26.799 1.00 39.93 73 GLY C C 1
ATOM 2787 O O . GLY C 1 89 ? 32.485 121.149 -27.084 1.00 39.26 73 GLY C O 1
ATOM 2788 N N . ARG C 1 90 ? 33.085 123.268 -27.556 1.00 37.17 74 ARG C N 1
ATOM 2789 C CA . ARG C 1 90 ? 33.744 122.861 -28.806 1.00 41.39 74 ARG C CA 1
ATOM 2790 C C . ARG C 1 90 ? 35.111 122.233 -28.575 1.00 42.24 74 ARG C C 1
ATOM 2791 O O . ARG C 1 90 ? 35.706 121.718 -29.528 1.00 39.69 74 ARG C O 1
ATOM 2799 N N . ALA C 1 91 ? 35.669 122.335 -27.370 1.00 43.36 75 ALA C N 1
ATOM 2800 C CA . ALA C 1 91 ? 36.869 121.559 -27.093 1.00 37.12 75 ALA C CA 1
ATOM 2801 C C . ALA C 1 91 ? 36.501 120.122 -26.769 1.00 28.47 75 ALA C C 1
ATOM 2802 O O . ALA C 1 91 ? 37.186 119.188 -27.192 1.00 32.09 75 ALA C O 1
ATOM 2804 N N . TYR C 1 92 ? 35.409 119.929 -26.035 1.00 26.05 76 TYR C N 1
ATOM 2805 C CA . TYR C 1 92 ? 34.945 118.577 -25.765 1.00 35.58 76 TYR C CA 1
ATOM 2806 C C . TYR C 1 92 ? 34.487 117.886 -27.033 1.00 30.35 76 TYR C C 1
ATOM 2807 O O . TYR C 1 92 ? 34.638 116.663 -27.167 1.00 27.97 76 TYR C O 1
ATOM 2816 N N . LEU C 1 93 ? 33.907 118.654 -27.958 1.00 26.62 77 LEU C N 1
ATOM 2817 C CA . LEU C 1 93 ? 33.386 118.106 -29.199 1.00 29.67 77 LEU C CA 1
ATOM 2818 C C . LEU C 1 93 ? 34.492 117.565 -30.099 1.00 38.61 77 LEU C C 1
ATOM 2819 O O . LEU C 1 93 ? 34.281 116.582 -30.818 1.00 35.66 77 LEU C O 1
ATOM 2824 N N . ASP C 1 94 ? 35.668 118.191 -30.075 1.00 37.17 78 ASP C N 1
ATOM 2825 C CA . ASP C 1 94 ? 36.813 117.684 -30.811 1.00 31.57 78 ASP C CA 1
ATOM 2826 C C . ASP C 1 94 ? 37.372 116.417 -30.202 1.00 37.90 78 ASP C C 1
ATOM 2827 O O . ASP C 1 94 ? 37.946 115.596 -30.922 1.00 44.24 78 ASP C O 1
ATOM 2832 N N . GLU C 1 95 ? 37.134 116.187 -28.917 1.00 38.39 79 GLU C N 1
ATOM 2833 C CA . GLU C 1 95 ? 37.618 114.951 -28.331 1.00 34.26 79 GLU C CA 1
ATOM 2834 C C . GLU C 1 95 ? 36.732 113.791 -28.764 1.00 37.69 79 GLU C C 1
ATOM 2835 O O . GLU C 1 95 ? 37.227 112.686 -29.003 1.00 48.10 79 GLU C O 1
ATOM 2841 N N . THR C 1 96 ? 35.418 114.024 -28.861 1.00 32.25 80 THR C N 1
ATOM 2842 C CA . THR C 1 96 ? 34.512 112.979 -29.319 1.00 24.78 80 THR C CA 1
ATOM 2843 C C . THR C 1 96 ? 34.740 112.628 -30.794 1.00 27.97 80 THR C C 1
ATOM 2844 O O . THR C 1 96 ? 34.399 111.519 -31.220 1.00 32.88 80 THR C O 1
ATOM 2848 N N . ARG C 1 97 ? 35.346 113.517 -31.576 1.00 25.29 81 ARG C N 1
ATOM 2849 C CA . ARG C 1 97 ? 35.660 113.193 -32.963 1.00 36.38 81 ARG C CA 1
ATOM 2850 C C . ARG C 1 97 ? 37.106 112.745 -33.132 1.00 49.24 81 ARG C C 1
ATOM 2851 O O . ARG C 1 97 ? 37.487 112.325 -34.234 1.00 59.53 81 ARG C O 1
ATOM 2859 N N . SER C 1 98 ? 37.914 112.842 -32.070 1.00 31.10 82 SER C N 1
ATOM 2860 C CA . SER C 1 98 ? 39.249 112.270 -32.039 1.00 29.15 82 SER C CA 1
ATOM 2861 C C . SER C 1 98 ? 39.284 110.912 -31.358 1.00 46.39 82 SER C C 1
ATOM 2862 O O . SER C 1 98 ? 40.218 110.137 -31.598 1.00 56.99 82 SER C O 1
ATOM 2865 N N . ASN C 1 99 ? 38.294 110.610 -30.520 1.00 48.11 83 ASN C N 1
ATOM 2866 C CA . ASN C 1 99 ? 38.238 109.342 -29.806 1.00 36.34 83 ASN C CA 1
ATOM 2867 C C . ASN C 1 99 ? 37.007 108.532 -30.177 1.00 48.82 83 ASN C C 1
ATOM 2868 O O . ASN C 1 99 ? 36.705 107.550 -29.490 1.00 60.43 83 ASN C O 1
ATOM 2873 N N . SER C 1 100 ? 36.304 108.916 -31.243 1.00 44.81 84 SER C N 1
ATOM 2874 C CA . SER C 1 100 ? 35.129 108.207 -31.750 1.00 34.50 84 SER C CA 1
ATOM 2875 C C . SER C 1 100 ? 34.252 107.744 -30.594 1.00 35.41 84 SER C C 1
ATOM 2876 O O . SER C 1 100 ? 33.999 106.557 -30.385 1.00 38.96 84 SER C O 1
ATOM 2879 N N . ASN C 1 101 ? 33.833 108.723 -29.809 1.00 25.72 85 ASN C N 1
ATOM 2880 C CA . ASN C 1 101 ? 33.098 108.503 -28.579 1.00 35.54 85 ASN C CA 1
ATOM 2881 C C . ASN C 1 101 ? 31.684 109.048 -28.748 1.00 37.41 85 ASN C C 1
ATOM 2882 O O . ASN C 1 101 ? 31.497 110.182 -29.199 1.00 28.96 85 ASN C O 1
ATOM 2887 N N . SER C 1 102 ? 30.693 108.219 -28.422 1.00 44.70 86 SER C N 1
ATOM 2888 C CA . SER C 1 102 ? 29.294 108.623 -28.496 1.00 43.41 86 SER C CA 1
ATOM 2889 C C . SER C 1 102 ? 28.523 108.232 -27.237 1.00 44.95 86 SER C C 1
ATOM 2890 O O . SER C 1 102 ? 27.287 108.278 -27.240 1.00 51.27 86 SER C O 1
ATOM 2893 N N . SER C 1 103 ? 29.221 107.858 -26.164 1.00 34.92 87 SER C N 1
ATOM 2894 C CA . SER C 1 103 ? 28.589 107.455 -24.912 1.00 56.85 87 SER C CA 1
ATOM 2895 C C . SER C 1 103 ? 28.084 108.693 -24.161 1.00 60.33 87 SER C C 1
ATOM 2896 O O . SER C 1 103 ? 28.574 109.065 -23.094 1.00 61.15 87 SER C O 1
ATOM 2899 N N . SER C 1 104 ? 27.047 109.312 -24.730 1.00 55.97 88 SER C N 1
ATOM 2900 C CA . SER C 1 104 ? 26.573 110.612 -24.264 1.00 56.25 88 SER C CA 1
ATOM 2901 C C . SER C 1 104 ? 25.847 110.569 -22.920 1.00 57.50 88 SER C C 1
ATOM 2902 O O . SER C 1 104 ? 25.531 111.634 -22.379 1.00 61.84 88 SER C O 1
ATOM 2905 N N . ASN C 1 105 ? 25.561 109.398 -22.361 1.00 55.94 89 ASN C N 1
ATOM 2906 C CA . ASN C 1 105 ? 24.863 109.342 -21.080 1.00 53.52 89 ASN C CA 1
ATOM 2907 C C . ASN C 1 105 ? 25.772 108.935 -19.924 1.00 55.23 89 ASN C C 1
ATOM 2908 O O . ASN C 1 105 ? 25.313 108.888 -18.779 1.00 53.02 89 ASN C O 1
ATOM 2913 N N . LYS C 1 106 ? 27.056 108.684 -20.199 1.00 54.80 90 LYS C N 1
ATOM 2914 C CA . LYS C 1 106 ? 27.994 108.054 -19.285 1.00 48.32 90 LYS C CA 1
ATOM 2915 C C . LYS C 1 106 ? 28.822 109.142 -18.592 1.00 55.61 90 LYS C C 1
ATOM 2916 O O . LYS C 1 106 ? 29.695 109.725 -19.245 1.00 56.84 90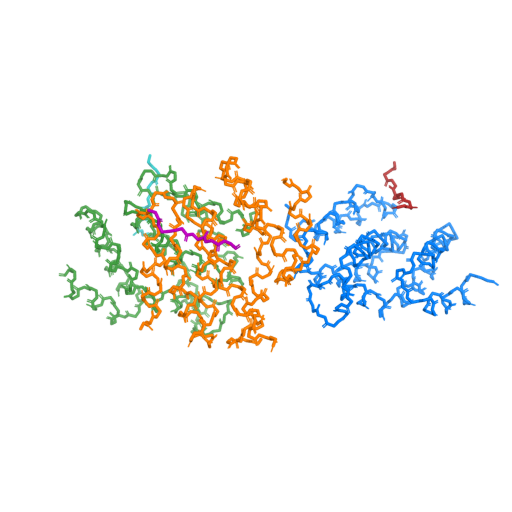 LYS C O 1
ATOM 2922 N N . PRO C 1 107 ? 28.546 109.471 -17.336 1.00 50.66 91 PRO C N 1
ATOM 2923 C CA . PRO C 1 107 ? 29.200 110.650 -16.737 1.00 47.59 91 PRO C CA 1
ATOM 2924 C C . PRO C 1 107 ? 30.710 110.515 -16.736 1.00 36.30 91 PRO C C 1
ATOM 2925 O O . PRO C 1 107 ? 31.270 109.420 -16.793 1.00 30.19 91 PRO C O 1
ATOM 2929 N N . GLY C 1 108 ? 31.374 111.663 -16.634 1.00 34.99 92 GLY C N 1
ATOM 2930 C CA . GLY C 1 108 ? 32.818 111.719 -16.720 1.00 28.90 92 GLY C CA 1
ATOM 2931 C C . GLY C 1 108 ? 33.380 111.597 -18.120 1.00 41.75 92 GLY C C 1
ATOM 2932 O O . GLY C 1 108 ? 34.559 111.249 -18.265 1.00 37.15 92 GLY C O 1
ATOM 2933 N N . THR C 1 109 ? 32.563 111.860 -19.155 1.00 41.59 93 THR C N 1
ATOM 2934 C CA . THR C 1 109 ? 32.968 111.788 -20.555 1.00 39.31 93 THR C CA 1
ATOM 2935 C C . THR C 1 109 ? 32.582 113.081 -21.254 1.00 42.89 93 THR C C 1
ATOM 2936 O O . THR C 1 109 ? 31.659 113.791 -20.843 1.00 51.04 93 THR C O 1
ATOM 2940 N N . CYS C 1 110 ? 33.284 113.364 -22.347 1.00 33.69 94 CYS C N 1
ATOM 2941 C CA . CYS C 1 110 ? 32.989 114.563 -23.108 1.00 27.28 94 CYS C CA 1
ATOM 2942 C C . CYS C 1 110 ? 31.597 114.496 -23.726 1.00 34.48 94 CYS C C 1
ATOM 2943 O O . CYS C 1 110 ? 30.911 115.517 -23.828 1.00 28.52 94 CYS C O 1
ATOM 2946 N N . ALA C 1 111 ? 31.168 113.311 -24.175 1.00 46.59 95 ALA C N 1
ATOM 2947 C CA . ALA C 1 111 ? 29.832 113.199 -24.759 1.00 43.79 95 ALA C CA 1
ATOM 2948 C C . ALA C 1 111 ? 28.752 113.543 -23.736 1.00 43.43 95 ALA C C 1
ATOM 2949 O O . ALA C 1 111 ? 27.787 114.241 -24.061 1.00 48.91 95 ALA C O 1
ATOM 2951 N N . HIS C 1 112 ? 28.899 113.071 -22.494 1.00 38.48 96 HIS C N 1
ATOM 2952 C CA . HIS C 1 112 ? 27.927 113.413 -21.457 1.00 31.24 96 HIS C CA 1
ATOM 2953 C C . HIS C 1 112 ? 27.854 114.916 -21.259 1.00 28.38 96 HIS C C 1
ATOM 2954 O O . HIS C 1 112 ? 26.766 115.504 -21.267 1.00 26.73 96 HIS C O 1
ATOM 2961 N N . ALA C 1 113 ? 29.015 115.559 -21.158 1.00 30.87 97 ALA C N 1
ATOM 2962 C CA . ALA C 1 113 ? 29.070 116.990 -20.893 1.00 26.21 97 ALA C CA 1
ATOM 2963 C C . ALA C 1 113 ? 28.314 117.778 -21.947 1.00 35.00 97 ALA C C 1
ATOM 2964 O O . ALA C 1 113 ? 27.526 118.669 -21.628 1.00 39.42 97 ALA C O 1
ATOM 2966 N N . ILE C 1 114 ? 28.546 117.464 -23.220 1.00 43.30 98 ILE C N 1
ATOM 2967 C CA . ILE C 1 114 ? 27.866 118.168 -24.302 1.00 43.13 98 ILE C CA 1
ATOM 2968 C C . ILE C 1 114 ? 26.368 117.920 -24.240 1.00 42.69 98 ILE C C 1
ATOM 2969 O O . ILE C 1 114 ? 25.567 118.852 -24.354 1.00 53.55 98 ILE C O 1
ATOM 2974 N N . ASN C 1 115 ? 25.965 116.667 -24.014 1.00 43.67 99 ASN C N 1
ATOM 2975 C CA . ASN C 1 115 ? 24.543 116.355 -23.921 1.00 44.21 99 ASN C CA 1
ATOM 2976 C C . ASN C 1 115 ? 23.902 117.120 -22.760 1.00 49.64 99 ASN C C 1
ATOM 2977 O O . ASN C 1 115 ? 22.793 117.653 -22.899 1.00 46.95 99 ASN C O 1
ATOM 2982 N N . THR C 1 116 ? 24.607 117.232 -21.623 1.00 54.23 100 THR C N 1
ATOM 2983 C CA . THR C 1 116 ? 24.097 118.039 -20.509 1.00 48.99 100 THR C CA 1
ATOM 2984 C C . THR C 1 116 ? 23.905 119.491 -20.936 1.00 29.26 100 THR C C 1
ATOM 2985 O O . THR C 1 116 ? 22.827 120.061 -20.756 1.00 29.89 100 THR C O 1
ATOM 2989 N N . LEU C 1 117 ? 24.919 120.074 -21.584 1.00 38.48 101 LEU C N 1
ATOM 2990 C CA . LEU C 1 117 ? 24.845 121.468 -22.015 1.00 29.80 101 LEU C CA 1
ATOM 2991 C C . LEU C 1 117 ? 23.701 121.694 -22.992 1.00 50.68 101 LEU C C 1
ATOM 2992 O O . LEU C 1 117 ? 23.056 122.748 -22.969 1.00 45.75 101 LEU C O 1
ATOM 2997 N N . GLY C 1 118 ? 23.442 120.719 -23.867 1.00 52.14 102 GLY C N 1
ATOM 2998 C CA . GLY C 1 118 ? 22.443 120.908 -24.911 1.00 52.19 102 GLY C CA 1
ATOM 2999 C C . GLY C 1 118 ? 21.016 120.974 -24.393 1.00 45.30 102 GLY C C 1
ATOM 3000 O O . GLY C 1 118 ? 20.219 121.788 -24.864 1.00 44.36 102 GLY C O 1
ATOM 3001 N N . GLU C 1 119 ? 20.678 120.129 -23.412 1.00 48.41 103 GLU C N 1
ATOM 3002 C CA . GLU C 1 119 ? 19.319 120.070 -22.871 1.00 50.95 103 GLU C CA 1
ATOM 3003 C C . GLU C 1 119 ? 18.887 121.362 -22.199 1.00 52.29 103 GLU C C 1
ATOM 3004 O O . GLU C 1 119 ? 17.710 121.497 -21.841 1.00 61.36 103 GLU C O 1
ATOM 3010 N N . VAL C 1 120 ? 19.817 122.286 -21.943 1.00 44.02 104 VAL C N 1
ATOM 3011 C CA . VAL C 1 120 ? 19.520 123.547 -21.315 1.00 35.45 104 VAL C CA 1
ATOM 3012 C C . VAL C 1 120 ? 19.883 124.740 -22.180 1.00 33.15 104 VAL C C 1
ATOM 3013 O O . VAL C 1 120 ? 19.675 125.880 -21.789 1.00 33.59 104 VAL C O 1
ATOM 3017 N N . ILE C 1 121 ? 20.468 124.490 -23.367 1.00 46.01 105 ILE C N 1
ATOM 3018 C CA . ILE C 1 121 ? 20.987 125.568 -24.206 1.00 43.48 105 ILE C CA 1
ATOM 3019 C C . ILE C 1 121 ? 19.853 126.408 -24.791 1.00 49.06 105 ILE C C 1
ATOM 3020 O O . ILE C 1 121 ? 20.041 127.602 -25.075 1.00 44.69 105 ILE C O 1
ATOM 3025 N N . GLN C 1 122 ? 18.677 125.807 -25.009 1.00 43.75 106 GLN C N 1
ATOM 3026 C CA . GLN C 1 122 ? 17.527 126.582 -25.459 1.00 40.03 106 GLN C CA 1
ATOM 3027 C C . GLN C 1 122 ? 17.185 127.656 -24.436 1.00 46.27 106 GLN C C 1
ATOM 3028 O O . GLN C 1 122 ? 17.105 128.848 -24.758 1.00 45.60 106 GLN C O 1
ATOM 3034 N N . GLU C 1 123 ? 16.950 127.238 -23.189 1.00 45.99 107 GLU C N 1
ATOM 3035 C CA . GLU C 1 123 ? 16.625 128.205 -22.150 1.00 36.58 107 GLU C CA 1
ATOM 3036 C C . GLU C 1 123 ? 17.783 129.158 -21.909 1.00 35.69 107 GLU C C 1
ATOM 3037 O O . GLU C 1 123 ? 17.562 130.340 -21.647 1.00 47.58 107 GLU C O 1
ATOM 3043 N N . LEU C 1 124 ? 19.022 128.691 -22.036 1.00 34.99 108 LEU C N 1
ATOM 3044 C CA . LEU C 1 124 ? 20.141 129.603 -21.816 1.00 44.76 108 LEU C CA 1
ATOM 3045 C C . LEU C 1 124 ? 20.245 130.649 -22.914 1.00 44.36 108 LEU C C 1
ATOM 3046 O O . LEU C 1 124 ? 20.535 131.817 -22.633 1.00 46.82 108 LEU C O 1
ATOM 3051 N N . LEU C 1 125 ? 19.994 130.267 -24.164 1.00 46.17 109 LEU C N 1
ATOM 3052 C CA . LEU C 1 125 ? 20.136 131.235 -25.249 1.00 51.48 109 LEU C CA 1
ATOM 3053 C C . LEU C 1 125 ? 19.078 132.336 -25.159 1.00 48.15 109 LEU C C 1
ATOM 3054 O O . LEU C 1 125 ? 19.408 133.526 -25.238 1.00 43.58 109 LEU C O 1
ATOM 3059 N N . SER C 1 126 ? 17.817 131.961 -24.916 1.00 46.27 110 SER C N 1
ATOM 3060 C CA . SER C 1 126 ? 16.742 132.945 -24.819 1.00 46.42 110 SER C CA 1
ATOM 3061 C C . SER C 1 126 ? 17.084 134.045 -23.826 1.00 42.86 110 SER C C 1
ATOM 3062 O O . SER C 1 126 ? 16.915 135.232 -24.121 1.00 38.92 110 SER C O 1
ATOM 3065 N N . ASP C 1 127 ? 17.611 133.662 -22.658 1.00 46.79 111 ASP C N 1
ATOM 3066 C CA . ASP C 1 127 ? 17.978 134.624 -21.620 1.00 37.74 111 ASP C CA 1
ATOM 3067 C C . ASP C 1 127 ? 19.139 135.512 -22.062 1.00 37.70 111 ASP C C 1
ATOM 3068 O O . ASP C 1 127 ? 19.234 136.667 -21.639 1.00 38.07 111 ASP C O 1
ATOM 3073 N N . ALA C 1 128 ? 20.081 134.976 -22.840 1.00 40.19 112 ALA C N 1
ATOM 3074 C CA . ALA C 1 128 ? 21.184 135.817 -23.300 1.00 41.36 112 ALA C CA 1
ATOM 3075 C C . ALA C 1 128 ? 20.723 136.803 -24.375 1.00 42.99 112 ALA C C 1
ATOM 3076 O O . ALA C 1 128 ? 21.126 137.973 -24.372 1.00 39.71 112 ALA C O 1
ATOM 3078 N N . ILE C 1 129 ? 19.905 136.341 -25.322 1.00 38.38 113 ILE C N 1
ATOM 3079 C CA . ILE C 1 129 ? 19.409 137.238 -26.355 1.00 55.13 113 ILE C CA 1
ATOM 3080 C C . ILE C 1 129 ? 18.448 138.257 -25.749 1.00 60.66 113 ILE C C 1
ATOM 3081 O O . ILE C 1 129 ? 18.441 139.435 -26.132 1.00 66.75 113 ILE C O 1
ATOM 3086 N N . ALA C 1 130 ? 17.648 137.828 -24.772 1.00 56.19 114 ALA C N 1
ATOM 3087 C CA . ALA C 1 130 ? 16.624 138.705 -24.214 1.00 54.60 114 ALA C CA 1
ATOM 3088 C C . ALA C 1 130 ? 17.245 139.898 -23.502 1.00 55.88 114 ALA C C 1
ATOM 3089 O O . ALA C 1 130 ? 16.785 141.035 -23.652 1.00 69.33 114 ALA C O 1
ATOM 3091 N N . LYS C 1 131 ? 18.297 139.660 -22.726 1.00 42.14 115 LYS C N 1
ATOM 3092 C CA . LYS C 1 131 ? 18.846 140.674 -21.844 1.00 40.02 115 LYS C CA 1
ATOM 3093 C C . LYS C 1 131 ? 20.103 141.340 -22.394 1.00 39.91 115 LYS C C 1
ATOM 3094 O O . LYS C 1 131 ? 20.764 142.087 -21.664 1.00 39.85 115 LYS C O 1
ATOM 3100 N N . SER C 1 132 ? 20.447 141.094 -23.659 1.00 43.26 116 SER C N 1
ATOM 3101 C CA . SER C 1 132 ? 21.604 141.724 -24.276 1.00 43.91 116 SER C CA 1
ATOM 3102 C C . SER C 1 132 ? 21.167 142.915 -25.123 1.00 46.81 116 SER C C 1
ATOM 3103 O O . SER C 1 132 ? 20.007 143.037 -25.530 1.00 46.31 116 SER C O 1
ATOM 3106 N N . ASN C 1 133 ? 22.130 143.770 -25.436 1.00 49.14 117 ASN C N 1
ATOM 3107 C CA . ASN C 1 133 ? 21.840 144.844 -26.360 1.00 41.61 117 ASN C CA 1
ATOM 3108 C C . ASN C 1 133 ? 21.980 144.330 -27.791 1.00 54.02 117 ASN C C 1
ATOM 3109 O O . ASN C 1 133 ? 22.345 143.176 -28.033 1.00 63.57 117 ASN C O 1
ATOM 3114 N N . GLN C 1 134 ? 21.622 145.185 -28.750 1.00 45.55 118 GLN C N 1
ATOM 3115 C CA . GLN C 1 134 ? 21.670 144.770 -30.143 1.00 47.63 118 GLN C CA 1
ATOM 3116 C C . GLN C 1 134 ? 23.070 144.287 -30.544 1.00 41.96 118 GLN C C 1
ATOM 3117 O O . GLN C 1 134 ? 23.208 143.228 -31.168 1.00 41.42 118 GLN C O 1
ATOM 3123 N N . ASP C 1 135 ? 24.120 145.025 -30.167 1.00 41.69 119 ASP C N 1
ATOM 3124 C CA . ASP C 1 135 ? 25.480 144.598 -30.491 1.00 41.08 119 ASP C CA 1
ATOM 3125 C C . ASP C 1 135 ? 25.757 143.190 -29.994 1.00 40.21 119 ASP C C 1
ATOM 3126 O O . ASP C 1 135 ? 26.233 142.338 -30.747 1.00 45.50 119 ASP C O 1
ATOM 3131 N N . HIS C 1 136 ? 25.502 142.928 -28.710 1.00 52.10 120 HIS C N 1
ATOM 3132 C CA . HIS C 1 136 ? 25.718 141.569 -28.227 1.00 50.36 120 HIS C CA 1
ATOM 3133 C C . HIS C 1 136 ? 24.724 140.584 -28.831 1.00 42.73 120 HIS C C 1
ATOM 3134 O O . HIS C 1 136 ? 25.095 139.438 -29.101 1.00 43.56 120 HIS C O 1
ATOM 3141 N N . LYS C 1 137 ? 23.489 141.010 -29.097 1.00 39.83 121 LYS C N 1
ATOM 3142 C CA . LYS C 1 137 ? 22.558 140.121 -29.785 1.00 47.49 121 LYS C CA 1
ATOM 3143 C C . LYS C 1 137 ? 23.134 139.674 -31.127 1.00 54.18 121 LYS C C 1
ATOM 3144 O O . LYS C 1 137 ? 22.927 138.528 -31.546 1.00 59.21 121 LYS C O 1
ATOM 3150 N N . GLU C 1 138 ? 23.842 140.563 -31.820 1.00 65.96 122 GLU C N 1
ATOM 3151 C CA . GLU C 1 138 ? 24.539 140.170 -33.051 1.00 65.67 122 GLU C CA 1
ATOM 3152 C C . GLU C 1 138 ? 25.621 139.135 -32.756 1.00 65.12 122 GLU C C 1
ATOM 3153 O O . GLU C 1 138 ? 25.695 138.099 -33.431 1.00 72.18 122 GLU C O 1
ATOM 3159 N N . LYS C 1 139 ? 26.450 139.369 -31.725 1.00 62.80 123 LYS C N 1
ATOM 3160 C CA . LYS C 1 139 ? 27.513 138.415 -31.423 1.00 37.77 123 LYS C CA 1
ATOM 3161 C C . LYS C 1 139 ? 26.963 137.065 -30.989 1.00 37.27 123 LYS C C 1
ATOM 3162 O O . LYS C 1 139 ? 27.624 136.037 -31.175 1.00 36.63 123 LYS C O 1
ATOM 3168 N N . ILE C 1 140 ? 25.750 137.040 -30.447 1.00 37.57 124 ILE C N 1
ATOM 3169 C CA . ILE C 1 140 ? 25.131 135.757 -30.154 1.00 37.17 124 ILE C CA 1
ATOM 3170 C C . ILE C 1 140 ? 24.713 135.053 -31.443 1.00 45.55 124 ILE C C 1
ATOM 3171 O O . ILE C 1 140 ? 24.871 133.837 -31.568 1.00 40.34 124 ILE C O 1
ATOM 3176 N N . ARG C 1 141 ? 24.231 135.805 -32.443 1.00 49.08 125 ARG C N 1
ATOM 3177 C CA . ARG C 1 141 ? 23.832 135.187 -33.710 1.00 47.67 125 ARG C CA 1
ATOM 3178 C C . ARG C 1 141 ? 24.990 134.455 -34.374 1.00 39.70 125 ARG C C 1
ATOM 3179 O O . ARG C 1 141 ? 24.815 133.348 -34.902 1.00 37.52 125 ARG C O 1
ATOM 3187 N N . MET C 1 142 ? 26.184 135.041 -34.320 1.00 43.00 126 MET C N 1
ATOM 3188 C CA . MET C 1 142 ? 27.363 134.384 -34.860 1.00 38.93 126 MET C CA 1
ATOM 3189 C C . MET C 1 142 ? 27.600 133.032 -34.188 1.00 49.82 126 MET C C 1
ATOM 3190 O O . MET C 1 142 ? 27.977 132.066 -34.855 1.00 54.33 126 MET C O 1
ATOM 3195 N N . LEU C 1 143 ? 27.388 132.937 -32.870 1.00 45.93 127 LEU C N 1
ATOM 3196 C CA . LEU C 1 143 ? 27.499 131.635 -32.210 1.00 40.72 127 LEU C CA 1
ATOM 3197 C C . LEU C 1 143 ? 26.427 130.677 -32.705 1.00 35.24 127 LEU C C 1
ATOM 3198 O O . LEU C 1 143 ? 26.711 129.505 -32.978 1.00 34.74 127 LEU C O 1
ATOM 3203 N N . LEU C 1 144 ? 25.187 131.158 -32.823 1.00 35.94 128 LEU C N 1
ATOM 3204 C CA . LEU C 1 144 ? 24.106 130.303 -33.305 1.00 48.71 128 LEU C CA 1
ATOM 3205 C C . LEU C 1 144 ? 24.458 129.656 -34.633 1.00 48.03 128 LEU C C 1
ATOM 3206 O O . LEU C 1 144 ? 24.077 128.508 -34.890 1.00 51.70 128 LEU C O 1
ATOM 3211 N N . ASP C 1 145 ? 25.223 130.357 -35.465 1.00 44.16 129 ASP C N 1
ATOM 3212 C CA . ASP C 1 145 ? 25.673 129.800 -36.736 1.00 41.64 129 ASP C CA 1
ATOM 3213 C C . ASP C 1 145 ? 26.800 128.794 -36.527 1.00 38.80 129 ASP C C 1
ATOM 3214 O O . ASP C 1 145 ? 26.752 127.682 -37.065 1.00 36.52 129 ASP C O 1
ATOM 3219 N N . ILE C 1 146 ? 27.828 129.182 -35.763 1.00 46.81 130 ILE C N 1
ATOM 3220 C CA . ILE C 1 146 ? 28.965 128.303 -35.483 1.00 34.14 130 ILE C CA 1
ATOM 3221 C C . ILE C 1 146 ? 28.513 126.984 -34.871 1.00 33.62 130 ILE C C 1
ATOM 3222 O O . ILE C 1 146 ? 29.005 125.912 -35.231 1.00 36.33 130 ILE C O 1
ATOM 3227 N N . TRP C 1 147 ? 27.611 127.035 -33.907 1.00 33.70 131 TRP C N 1
ATOM 3228 C CA . TRP C 1 147 ? 27.124 125.785 -33.340 1.00 36.12 131 TRP C CA 1
ATOM 3229 C C . TRP C 1 147 ? 26.328 124.990 -34.368 1.00 33.55 131 TRP C C 1
ATOM 3230 O O . TRP C 1 147 ? 26.368 123.758 -34.376 1.00 33.08 131 TRP C O 1
ATOM 3241 N N . ASP C 1 148 ? 25.596 125.666 -35.248 1.00 37.62 132 ASP C N 1
ATOM 3242 C CA . ASP C 1 148 ? 24.845 124.913 -36.245 1.00 34.68 132 ASP C CA 1
ATOM 3243 C C . ASP C 1 148 ? 25.759 124.169 -37.209 1.00 38.67 132 ASP C C 1
ATOM 3244 O O . ASP C 1 148 ? 25.413 123.070 -37.658 1.00 47.01 132 ASP C O 1
ATOM 3249 N N . ARG C 1 149 ? 26.949 124.704 -37.486 1.00 34.12 133 ARG C N 1
ATOM 3250 C CA . ARG C 1 149 ? 27.832 124.086 -38.461 1.00 33.87 133 ARG C CA 1
ATOM 3251 C C . ARG C 1 149 ? 28.720 123.027 -37.822 1.00 41.55 133 ARG C C 1
ATOM 3252 O O . ARG C 1 149 ? 29.057 122.036 -38.471 1.00 47.56 133 ARG C O 1
ATOM 3260 N N . SER C 1 150 ? 29.038 123.175 -36.544 1.00 42.83 134 SER C N 1
ATOM 3261 C CA . SER C 1 150 ? 29.828 122.190 -35.825 1.00 44.66 134 SER C CA 1
ATOM 3262 C C . SER C 1 150 ? 29.019 120.967 -35.435 1.00 40.95 134 SER C C 1
ATOM 3263 O O . SER C 1 150 ? 29.601 119.908 -35.182 1.00 49.73 134 SER C O 1
ATOM 3266 N N . GLY C 1 151 ? 27.705 121.100 -35.324 1.00 33.38 135 GLY C N 1
ATOM 3267 C CA . GLY C 1 151 ? 26.914 120.024 -34.776 1.00 39.04 135 GLY C CA 1
ATOM 3268 C C . GLY C 1 151 ? 26.993 119.898 -33.268 1.00 32.90 135 GLY C C 1
ATOM 3269 O O . GLY C 1 151 ? 26.494 118.904 -32.726 1.00 30.85 135 GLY C O 1
ATOM 3270 N N . LEU C 1 152 ? 27.568 120.891 -32.577 1.00 31.08 136 LEU C N 1
ATOM 3271 C CA . LEU C 1 152 ? 27.789 120.800 -31.135 1.00 46.98 136 LEU C CA 1
ATOM 3272 C C . LEU C 1 152 ? 26.497 120.493 -30.390 1.00 48.84 136 LEU C C 1
ATOM 3273 O O . LEU C 1 152 ? 26.443 119.583 -29.555 1.00 39.42 136 LEU C O 1
ATOM 3278 N N . PHE C 1 153 ? 25.435 121.213 -30.715 1.00 39.35 137 PHE C N 1
ATOM 3279 C CA . PHE C 1 153 ? 24.152 121.024 -30.068 1.00 37.78 137 PHE C CA 1
ATOM 3280 C C . PHE C 1 153 ? 23.138 120.577 -31.108 1.00 47.21 137 PHE C C 1
ATOM 3281 O O . PHE C 1 153 ? 23.304 120.811 -32.309 1.00 45.41 137 PHE C O 1
ATOM 3289 N N . GLN C 1 154 ? 22.089 119.922 -30.623 1.00 45.64 138 GLN C N 1
ATOM 3290 C CA . GLN C 1 154 ? 21.081 119.357 -31.503 1.00 54.75 138 GLN C CA 1
ATOM 3291 C C . GLN C 1 154 ? 20.482 120.458 -32.374 1.00 57.20 138 GLN C C 1
ATOM 3292 O O . GLN C 1 154 ? 20.171 121.550 -31.892 1.00 63.55 138 GLN C O 1
ATOM 3298 N N . LYS C 1 155 ? 20.357 120.181 -33.676 1.00 49.65 139 LYS C N 1
ATOM 3299 C CA . LYS C 1 155 ? 19.959 121.221 -34.621 1.00 51.85 139 LYS C CA 1
ATOM 3300 C C . LYS C 1 155 ? 18.561 121.774 -34.326 1.00 49.94 139 LYS C C 1
ATOM 3301 O O . LYS C 1 155 ? 18.311 122.974 -34.508 1.00 40.66 139 LYS C O 1
ATOM 3307 N N . SER C 1 156 ? 17.643 120.922 -33.858 1.00 52.11 140 SER C N 1
ATOM 3308 C CA . SER C 1 156 ? 16.285 121.377 -33.563 1.00 49.83 140 SER C CA 1
ATOM 3309 C C . SER C 1 156 ? 16.284 122.481 -32.510 1.00 45.74 140 SER C C 1
ATOM 3310 O O . SER C 1 156 ? 15.489 123.429 -32.582 1.00 37.05 140 SER C O 1
ATOM 3313 N N . TYR C 1 157 ? 17.176 122.375 -31.523 1.00 48.10 141 TYR C N 1
ATOM 3314 C CA . TYR C 1 157 ? 17.248 123.385 -30.470 1.00 51.53 141 TYR C CA 1
ATOM 3315 C C . TYR C 1 157 ? 17.641 124.739 -31.048 1.00 49.80 141 TYR C C 1
ATOM 3316 O O . TYR C 1 157 ? 17.020 125.762 -30.738 1.00 43.72 141 TYR C O 1
ATOM 3325 N N . LEU C 1 158 ? 18.694 124.766 -31.872 1.00 44.58 142 LEU C N 1
ATOM 3326 C CA . LEU C 1 158 ? 19.119 126.022 -32.484 1.00 39.91 142 LEU C CA 1
ATOM 3327 C C . LEU C 1 158 ? 18.048 126.590 -33.407 1.00 37.24 142 LEU C C 1
ATOM 3328 O O . LEU C 1 158 ? 17.893 127.812 -33.495 1.00 38.91 142 LEU C O 1
ATOM 3333 N N . ASN C 1 159 ? 17.303 125.723 -34.095 1.00 40.41 143 ASN C N 1
ATOM 3334 C CA . ASN C 1 159 ? 16.255 126.183 -34.998 1.00 44.89 143 ASN C CA 1
ATOM 3335 C C . ASN C 1 159 ? 15.122 126.870 -34.258 1.00 44.45 143 ASN C C 1
ATOM 3336 O O . ASN C 1 159 ? 14.624 127.906 -34.714 1.00 39.56 143 ASN C O 1
ATOM 3341 N N . ALA C 1 160 ? 14.670 126.292 -33.142 1.00 47.05 144 ALA C N 1
ATOM 3342 C CA . ALA C 1 160 ? 13.624 126.951 -32.365 1.00 41.79 144 ALA C CA 1
ATOM 3343 C C . ALA C 1 160 ? 14.071 128.339 -31.957 1.00 41.16 144 ALA C C 1
ATOM 3344 O O . ALA C 1 160 ? 13.297 129.301 -32.043 1.00 39.97 144 ALA C O 1
ATOM 3346 N N . ILE C 1 161 ? 15.342 128.458 -31.560 1.00 38.63 145 ILE C N 1
ATOM 3347 C CA . ILE C 1 161 ? 15.925 129.739 -31.180 1.00 38.75 145 ILE C CA 1
ATOM 3348 C C . ILE C 1 161 ? 16.018 130.655 -32.396 1.00 40.59 145 ILE C C 1
ATOM 3349 O O . ILE C 1 161 ? 15.596 131.815 -32.369 1.00 39.97 145 ILE C O 1
ATOM 3354 N N . ARG C 1 162 ? 16.570 130.146 -33.487 1.00 46.20 146 ARG C N 1
ATOM 3355 C CA . ARG C 1 162 ? 16.649 130.965 -34.686 1.00 54.30 146 ARG C CA 1
ATOM 3356 C C . ARG C 1 162 ? 15.256 131.376 -35.148 1.00 56.25 146 ARG C C 1
ATOM 3357 O O . ARG C 1 162 ? 15.053 132.503 -35.610 1.00 56.38 146 ARG C O 1
ATOM 3365 N N . SER C 1 163 ? 14.277 130.480 -34.991 1.00 50.01 147 SER C N 1
ATOM 3366 C CA . SER C 1 163 ? 12.927 130.739 -35.468 1.00 54.18 147 SER C CA 1
ATOM 3367 C C . SER C 1 163 ? 12.228 131.828 -34.681 1.00 58.05 147 SER C C 1
ATOM 3368 O O . SER C 1 163 ? 11.240 132.389 -35.162 1.00 70.10 147 SER C O 1
ATOM 3371 N N . LYS C 1 164 ? 12.677 132.116 -33.468 1.00 55.87 148 LYS C N 1
ATOM 3372 C CA . LYS C 1 164 ? 11.994 133.111 -32.659 1.00 53.38 148 LYS C CA 1
ATOM 3373 C C . LYS C 1 164 ? 12.783 134.395 -32.442 1.00 52.35 148 LYS C C 1
ATOM 3374 O O . LYS C 1 164 ? 12.168 135.439 -32.222 1.00 63.63 148 LYS C O 1
ATOM 3380 N N . CYS C 1 165 ? 14.104 134.371 -32.546 1.00 48.03 149 CYS C N 1
ATOM 3381 C CA . CYS C 1 165 ? 14.908 135.571 -32.340 1.00 54.29 149 CYS C CA 1
ATOM 3382 C C . CYS C 1 165 ? 15.516 136.108 -33.621 1.00 59.20 149 CYS C C 1
ATOM 3383 O O . CYS C 1 165 ? 15.460 137.318 -33.864 1.00 62.47 149 CYS C O 1
ATOM 3386 N N . PHE C 1 166 ? 16.127 135.254 -34.445 1.00 60.11 150 PHE C N 1
ATOM 3387 C CA . PHE C 1 166 ? 16.670 135.697 -35.724 1.00 60.35 150 PHE C CA 1
ATOM 3388 C C . PHE C 1 166 ? 15.917 135.059 -36.901 1.00 49.93 150 PHE C C 1
ATOM 3389 O O . PHE C 1 166 ? 15.496 135.733 -37.848 1.00 42.97 150 PHE C O 1
ATOM 3397 N N . GLU D 2 3 ? 65.642 118.080 13.954 1.00 66.56 2055 GLU D N 1
ATOM 3398 C CA . GLU D 2 3 ? 64.587 117.077 14.104 1.00 68.85 2055 GLU D CA 1
ATOM 3399 C C . GLU D 2 3 ? 63.240 117.698 14.489 1.00 67.23 2055 GLU D C 1
ATOM 3400 O O . GLU D 2 3 ? 63.080 118.227 15.591 1.00 62.92 2055 GLU D O 1
ATOM 3406 N N . ASP D 2 4 ? 62.272 117.612 13.570 1.00 63.30 2056 ASP D N 1
ATOM 3407 C CA . ASP D 2 4 ? 60.898 118.014 13.837 1.00 49.92 2056 ASP D CA 1
ATOM 3408 C C . ASP D 2 4 ? 60.138 116.791 14.306 1.00 51.09 2056 ASP D C 1
ATOM 3409 O O . ASP D 2 4 ? 59.717 115.963 13.490 1.00 59.62 2056 ASP D O 1
ATOM 3414 N N . PRO D 2 5 ? 59.912 116.664 15.577 1.00 39.71 2057 PRO D N 1
ATOM 3415 C CA . PRO D 2 5 ? 59.393 115.404 16.093 1.00 36.71 2057 PRO D CA 1
ATOM 3416 C C . PRO D 2 5 ? 57.896 115.476 16.304 1.00 31.71 2057 PRO D C 1
ATOM 3417 O O . PRO D 2 5 ? 57.316 116.567 16.253 1.00 24.44 2057 PRO D O 1
ATOM 3421 N N . TYR D 2 6 ? 57.276 114.318 16.537 1.00 41.73 2058 TYR D N 1
ATOM 3422 C CA . TYR D 2 6 ? 55.852 114.225 16.835 1.00 36.01 2058 TYR D CA 1
ATOM 3423 C C . TYR D 2 6 ? 55.676 114.221 18.351 1.00 40.31 2058 TYR D C 1
ATOM 3424 O O . TYR D 2 6 ? 56.235 113.362 19.044 1.00 46.20 2058 TYR D O 1
ATOM 3433 N N . ASP D 2 7 ? 54.895 115.180 18.857 1.00 39.00 2059 ASP D N 1
ATOM 3434 C CA . ASP D 2 7 ? 54.617 115.299 20.281 1.00 44.39 2059 ASP D CA 1
ATOM 3435 C C . ASP D 2 7 ? 53.466 114.383 20.655 1.00 49.31 2059 ASP D C 1
ATOM 3436 O O . ASP D 2 7 ? 52.372 114.484 20.092 1.00 57.71 2059 ASP D O 1
ATOM 3441 N N . LEU D 2 8 ? 53.685 113.543 21.663 1.00 53.49 2060 LEU D N 1
ATOM 3442 C CA . LEU D 2 8 ? 52.726 112.497 22.005 1.00 51.89 2060 LEU D CA 1
ATOM 3443 C C . LEU D 2 8 ? 51.710 113.087 22.982 1.00 64.96 2060 LEU D C 1
ATOM 3444 O O . LEU D 2 8 ? 51.673 112.782 24.176 1.00 78.01 2060 LEU D O 1
ATOM 3449 N N . ASN D 2 9 ? 50.882 113.975 22.432 1.00 60.23 2061 ASN D N 1
ATOM 3450 C CA . ASN D 2 9 ? 49.848 114.646 23.200 1.00 65.61 2061 ASN D CA 1
ATOM 3451 C C . ASN D 2 9 ? 48.738 115.191 22.313 1.00 76.88 2061 ASN D C 1
ATOM 3452 O O . ASN D 2 9 ? 48.888 115.257 21.094 1.00 86.95 2061 ASN D O 1
ATOM 3457 N N . GLU E 2 3 ? 9.288 145.149 3.148 1.00 68.28 2055 GLU E N 1
ATOM 3458 C CA . GLU E 2 3 ? 10.221 144.027 3.318 1.00 77.20 2055 GLU E CA 1
ATOM 3459 C C . GLU E 2 3 ? 9.559 142.713 3.761 1.00 82.51 2055 GLU E C 1
ATOM 3460 O O . GLU E 2 3 ? 9.096 142.596 4.900 1.00 89.77 2055 GLU E O 1
ATOM 3466 N N . ASP E 2 4 ? 9.560 141.718 2.863 1.00 69.07 2056 ASP E N 1
ATOM 3467 C CA . ASP E 2 4 ? 9.112 140.370 3.164 1.00 62.07 2056 ASP E CA 1
ATOM 3468 C C . ASP E 2 4 ? 10.365 139.584 3.548 1.00 59.41 2056 ASP E C 1
ATOM 3469 O O . ASP E 2 4 ? 11.186 139.261 2.675 1.00 59.32 2056 ASP E O 1
ATOM 3474 N N . PRO E 2 5 ? 10.601 139.324 4.822 1.00 64.52 2057 PRO E N 1
ATOM 3475 C CA . PRO E 2 5 ? 11.888 138.763 5.234 1.00 62.94 2057 PRO E CA 1
ATOM 3476 C C . PRO E 2 5 ? 11.831 137.264 5.491 1.00 61.21 2057 PRO E C 1
ATOM 3477 O O . PRO E 2 5 ? 10.750 136.663 5.501 1.00 61.59 2057 PRO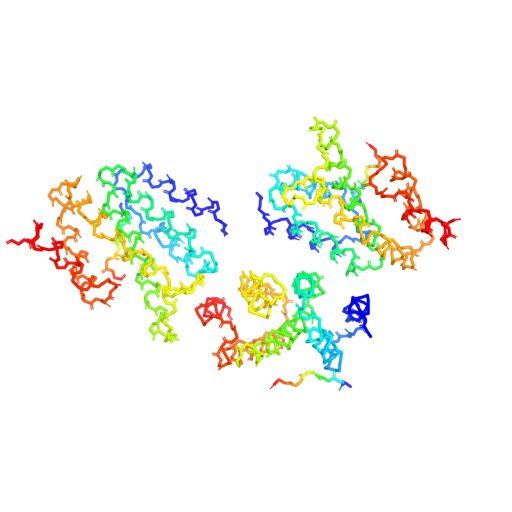 E O 1
ATOM 3481 N N . TYR E 2 6 ? 12.998 136.650 5.667 1.00 55.03 2058 TYR E N 1
ATOM 3482 C CA . TYR E 2 6 ? 13.085 135.258 6.078 1.00 57.58 2058 TYR E CA 1
ATOM 3483 C C . TYR E 2 6 ? 13.291 135.236 7.601 1.00 67.54 2058 TYR E C 1
ATOM 3484 O O . TYR E 2 6 ? 14.311 135.728 8.107 1.00 61.91 2058 TYR E O 1
ATOM 3493 N N . ASP E 2 7 ? 12.304 134.697 8.328 1.00 71.59 2059 ASP E N 1
ATOM 3494 C CA . ASP E 2 7 ? 12.351 134.553 9.784 1.00 75.97 2059 ASP E CA 1
ATOM 3495 C C . ASP E 2 7 ? 12.909 133.181 10.132 1.00 80.69 2059 ASP E C 1
ATOM 3496 O O . ASP E 2 7 ? 12.484 132.170 9.563 1.00 89.01 2059 ASP E O 1
ATOM 3501 N N . LEU E 2 8 ? 13.860 133.148 11.054 1.00 70.45 2060 LEU E N 1
ATOM 3502 C CA . LEU E 2 8 ? 14.628 131.934 11.303 1.00 62.99 2060 LEU E CA 1
ATOM 3503 C C . LEU E 2 8 ? 14.013 131.035 12.382 1.00 71.26 2060 LEU E C 1
ATOM 3504 O O . LEU E 2 8 ? 14.066 131.334 13.580 1.00 84.54 2060 LEU E O 1
ATOM 3509 N N . GLU F 2 3 ? 41.417 145.383 -22.632 1.00 71.78 2055 GLU F N 1
ATOM 3510 C CA . GLU F 2 3 ? 40.448 144.423 -23.151 1.00 73.34 2055 GLU F CA 1
ATOM 3511 C C . GLU F 2 3 ? 41.155 143.177 -23.671 1.00 76.26 2055 GLU F C 1
ATOM 3512 O O . GLU F 2 3 ? 41.852 143.230 -24.688 1.00 71.84 2055 GLU F O 1
ATOM 3518 N N . ASP F 2 4 ? 40.969 142.053 -22.980 1.00 76.78 2056 ASP F N 1
ATOM 3519 C CA . ASP F 2 4 ? 41.488 140.780 -23.458 1.00 71.47 2056 ASP F CA 1
ATOM 3520 C C . ASP F 2 4 ? 40.393 140.025 -24.198 1.00 64.88 2056 ASP F C 1
ATOM 3521 O O . ASP F 2 4 ? 39.497 139.467 -23.550 1.00 61.43 2056 ASP F O 1
ATOM 3526 N N . PRO F 2 5 ? 40.426 139.951 -25.532 1.00 58.62 2057 PRO F N 1
ATOM 3527 C CA . PRO F 2 5 ? 39.251 139.466 -26.267 1.00 53.37 2057 PRO F CA 1
ATOM 3528 C C . PRO F 2 5 ? 39.303 137.988 -26.628 1.00 49.74 2057 PRO F C 1
ATOM 3529 O O . PRO F 2 5 ? 40.359 137.346 -26.556 1.00 46.73 2057 PRO F O 1
ATOM 3533 N N . TYR F 2 6 ? 38.143 137.458 -27.027 1.00 48.47 2058 TYR F N 1
ATOM 3534 C CA . TYR F 2 6 ? 37.954 136.054 -27.392 1.00 49.93 2058 TYR F CA 1
ATOM 3535 C C . TYR F 2 6 ? 38.014 135.853 -28.907 1.00 56.81 2058 TYR F C 1
ATOM 3536 O O . TYR F 2 6 ? 37.289 136.519 -29.656 1.00 44.76 2058 TYR F O 1
ATOM 3545 N N . ASP F 2 7 ? 38.901 134.959 -29.352 1.00 61.52 2059 ASP F N 1
ATOM 3546 C CA . ASP F 2 7 ? 39.061 134.617 -30.765 1.00 53.74 2059 ASP F CA 1
ATOM 3547 C C . ASP F 2 7 ? 38.107 133.467 -31.100 1.00 62.12 2059 ASP F C 1
ATOM 3548 O O . ASP F 2 7 ? 38.191 132.389 -30.497 1.00 60.87 2059 ASP F O 1
ATOM 3553 N N . LEU F 2 8 ? 37.234 133.680 -32.089 1.00 71.71 2060 LEU F N 1
ATOM 3554 C CA . LEU F 2 8 ? 36.142 132.765 -32.437 1.00 72.67 2060 LEU F CA 1
ATOM 3555 C C . LEU F 2 8 ? 36.472 131.785 -33.559 1.00 79.66 2060 LEU F C 1
ATOM 3556 O O . LEU F 2 8 ? 35.615 131.562 -34.423 1.00 88.59 2060 LEU F O 1
ATOM 3561 N N . ASN F 2 9 ? 37.661 131.186 -33.589 1.00 77.12 2061 ASN F N 1
ATOM 3562 C CA . ASN F 2 9 ? 37.917 130.036 -34.468 1.00 75.37 2061 ASN F CA 1
ATOM 3563 C C . ASN F 2 9 ? 39.310 129.466 -34.250 1.00 76.82 2061 ASN F C 1
ATOM 3564 O O . ASN F 2 9 ? 39.484 128.249 -34.189 1.00 78.24 2061 ASN F O 1
#

Radius of gyration: 25.57 Å; Cα contacts (8 Å, |Δi|>4): 531; chains: 6; bounding box: 60×56×66 Å

CATH classification: 1.25.40.90

GO terms:
  GO:0001068 transcription regulatory region RNA binding (F, IDA)
  GO:0003723 RNA binding (F, IDA)
  GO:0035649 Nrd1 complex (C, IDA)
  GO:0030847 termination of RNA polymerase II transcription, exosome-dependent (P, IDA)
  GO:0071041 antisense RNA transcript catabolic process (P, IDA)
  GO:0019904 protein domain specific binding (F, IDA)
  GO:0034472 snRNA 3'-end processing (P, IMP)
  GO:0003729 mRNA binding (F, HDA)
  GO:0042780 tRNA 3'-end processing (P, IMP)
  GO:0031124 mRNA 3'-end processing (P, IMP)
  GO:0031126 sno(s)RNA 3'-end processing (P, IMP)
  GO:0071028 nuclear mRNA surveillance (P, IMP)
  GO:0071034 CUT catabolic process (P, IMP)
  GO:0071041 antisense RNA transcript catabolic process (P, IMP)
  GO:0005515 protein binding (F, IPI)